Protein AF-A0A8T4W659-F1 (afdb_monomer_lite)

Secondary structure (DSSP, 8-state):
------EEEEE--SS-TTS-S-GGGPPPPPEE-EE-SS-S-EE-SGGGT--EEE-TTT--EEE--S-SSSSS--S-EEE-TTS-EEE-S------SSEEEEE--SSHHHHHHHHHHHHHHHHS--TT-TTTTEEEEEE---S--PPPP-EEEE-TT--EEEEEEEEEEETTS-B-PPEEEEEEE-TTS--B------HHHHHTT-SS---EEEEEESPTTEEE-SS-EEESS-TT-TTHHHH--EEEETTEEEEEEEEE--S--SSS---EEEEEEEEETT--EEEEEEEEEE----HHHHHHHHHHHHS-TTSEEEEEETTTT-S--BTTBTTB-HHHHHHHHTT--SEEEE-SEE-SSEEEEE-TT-TTSHHHHEEEEEES--TTSTT-HHHHSGGGG---TT--PEEEE-SSSTT-TT--TTHHHHTTHHHHHHTTTSSS-HHHHHHHSTTSS-SEEEEESS------GGGTTTSHHHHHHHHHHHHHHTS---BHHHHHHHHHHHHHHHH-SS--HHHHHHHHTEEEES-TT-B--

Structure (mmCIF, N/CA/C/O backbone):
data_AF-A0A8T4W659-F1
#
_entry.id   AF-A0A8T4W659-F1
#
loop_
_atom_site.group_PDB
_atom_site.id
_atom_site.type_symbol
_atom_site.label_atom_id
_atom_site.label_alt_id
_atom_site.label_comp_id
_atom_site.label_asym_id
_atom_site.label_entity_id
_atom_site.label_seq_id
_atom_site.pdbx_PDB_ins_code
_atom_site.Cartn_x
_atom_site.Cartn_y
_atom_site.Cartn_z
_atom_site.occupancy
_atom_site.B_iso_or_equiv
_atom_site.auth_seq_id
_atom_site.auth_comp_id
_atom_site.auth_asym_id
_atom_site.auth_atom_id
_atom_site.pdbx_PDB_model_num
ATOM 1 N N . ASP A 1 1 ? -32.846 15.283 27.321 1.00 46.78 1 ASP A N 1
ATOM 2 C CA . ASP A 1 1 ? -32.792 13.820 27.187 1.00 46.78 1 ASP A CA 1
ATOM 3 C C . ASP A 1 1 ? -31.648 13.239 27.995 1.00 46.78 1 ASP A C 1
ATOM 5 O O . ASP A 1 1 ? -30.592 13.850 28.082 1.00 46.78 1 ASP A O 1
ATOM 9 N N . GLU A 1 2 ? -31.916 12.130 28.683 1.00 41.59 2 GLU A N 1
ATOM 10 C CA . GLU A 1 2 ? -31.146 11.580 29.815 1.00 41.59 2 GLU A CA 1
ATOM 11 C C . GLU A 1 2 ? -30.039 10.581 29.428 1.00 41.59 2 GLU A C 1
ATOM 13 O O . GLU A 1 2 ? -29.587 9.798 30.260 1.00 41.59 2 GLU A O 1
ATOM 18 N N . SER A 1 3 ? -29.511 10.641 28.207 1.00 51.03 3 SER A N 1
ATOM 19 C CA . SER A 1 3 ? -28.243 9.974 27.899 1.00 51.03 3 SER A CA 1
ATOM 20 C C . SER A 1 3 ? -27.515 10.718 26.781 1.00 51.03 3 SER A C 1
ATOM 22 O O . SER A 1 3 ? -27.802 10.518 25.606 1.00 51.03 3 SER A O 1
ATOM 24 N N . ASN A 1 4 ? -26.582 11.597 27.153 1.00 79.38 4 ASN A N 1
ATOM 25 C CA . ASN A 1 4 ? -25.614 12.220 26.243 1.00 79.38 4 ASN A CA 1
ATOM 26 C C . ASN A 1 4 ? -24.587 11.157 25.799 1.00 79.38 4 ASN A C 1
ATOM 28 O O . ASN A 1 4 ? -23.424 11.208 26.201 1.00 79.38 4 ASN A O 1
ATOM 32 N N . ILE A 1 5 ? -25.060 10.110 25.112 1.00 87.81 5 ILE A N 1
ATOM 33 C CA . ILE A 1 5 ? -24.237 8.995 24.636 1.00 87.81 5 ILE A CA 1
ATOM 34 C C . ILE A 1 5 ? -23.334 9.552 23.546 1.00 87.81 5 ILE A C 1
ATOM 36 O O . ILE A 1 5 ? -23.826 10.044 22.540 1.00 87.81 5 ILE A O 1
ATOM 40 N N . LYS A 1 6 ? -22.024 9.481 23.777 1.00 92.81 6 LYS A N 1
ATOM 41 C CA . LYS A 1 6 ? -21.008 9.912 22.813 1.00 92.81 6 LYS A CA 1
ATOM 42 C C . LYS A 1 6 ? -20.343 8.754 22.090 1.00 92.81 6 LYS A C 1
ATOM 44 O O . LYS A 1 6 ? -19.837 8.952 20.998 1.00 92.81 6 LYS A O 1
ATOM 49 N N . SER A 1 7 ? -20.334 7.572 22.702 1.00 96.00 7 SER A N 1
ATOM 50 C CA . SER A 1 7 ? -19.602 6.419 22.188 1.00 96.00 7 SER A CA 1
ATOM 51 C C . SER A 1 7 ? -20.421 5.142 22.325 1.00 96.00 7 SER A C 1
ATOM 53 O O . SER A 1 7 ? -21.124 4.953 23.323 1.00 96.00 7 SER A O 1
ATOM 55 N N . VAL A 1 8 ? -20.305 4.258 21.337 1.00 95.69 8 VAL A N 1
ATOM 56 C CA . VAL A 1 8 ? -20.992 2.965 21.271 1.00 95.69 8 VAL A CA 1
ATOM 57 C C . VAL A 1 8 ? -19.973 1.878 20.941 1.00 95.69 8 VAL A C 1
ATOM 59 O O . VAL A 1 8 ? -19.274 1.956 19.936 1.00 95.69 8 VAL A O 1
ATOM 62 N N . LEU A 1 9 ? -19.907 0.842 21.779 1.00 95.38 9 LEU A N 1
ATOM 63 C CA . LEU A 1 9 ? -19.090 -0.346 21.536 1.00 95.38 9 LEU A CA 1
ATOM 64 C C . LEU A 1 9 ? -19.983 -1.524 21.137 1.00 95.38 9 LEU A C 1
ATOM 66 O O . LEU A 1 9 ? -20.804 -1.997 21.926 1.00 95.38 9 LEU A O 1
ATOM 70 N N . LEU A 1 10 ? -19.794 -2.025 19.920 1.00 93.44 10 LEU A N 1
ATOM 71 C CA . LEU A 1 10 ? -20.437 -3.238 19.426 1.00 93.44 10 LEU A CA 1
ATOM 72 C C . LEU A 1 10 ? -19.610 -4.462 19.837 1.00 93.44 10 LEU A C 1
ATOM 74 O O . LEU A 1 10 ? -18.457 -4.590 19.440 1.00 93.44 10 LEU A O 1
ATOM 78 N N . VAL A 1 11 ? -20.192 -5.396 20.593 1.00 90.19 11 VAL A N 1
ATOM 79 C CA . VAL A 1 11 ? -19.523 -6.650 20.988 1.00 90.19 11 VAL A CA 1
ATOM 80 C C . VAL A 1 11 ? -20.217 -7.863 20.365 1.00 90.19 11 VAL A C 1
ATOM 82 O O . VAL A 1 11 ? -21.322 -8.232 20.758 1.00 90.19 11 VAL A O 1
ATOM 85 N N . GLY A 1 12 ? -19.554 -8.492 19.397 1.00 81.38 12 GLY A N 1
ATOM 86 C CA . GLY A 1 12 ? -20.031 -9.688 18.702 1.00 81.38 12 GLY A CA 1
ATOM 87 C C . GLY A 1 12 ? -19.536 -9.767 17.256 1.00 81.38 12 GLY A C 1
ATOM 88 O O . GLY A 1 12 ? -19.287 -8.748 16.612 1.00 81.38 12 GLY A O 1
ATOM 89 N N . GLY A 1 13 ? -19.385 -10.988 16.742 1.00 68.69 13 GLY A N 1
ATOM 90 C CA . GLY A 1 13 ? -18.825 -11.262 15.417 1.00 68.69 13 GLY A CA 1
ATOM 91 C C . GLY A 1 13 ? -19.822 -11.803 14.386 1.00 68.69 13 GLY A C 1
ATOM 92 O O . GLY A 1 13 ? -20.910 -12.288 14.712 1.00 68.69 13 GLY A O 1
ATOM 93 N N . HIS A 1 14 ? -19.398 -11.773 13.120 1.00 64.75 14 HIS A N 1
ATOM 94 C CA . HIS A 1 14 ? -20.088 -12.402 11.993 1.00 64.75 14 HIS A CA 1
ATOM 95 C C . HIS A 1 14 ? -19.846 -13.929 11.980 1.00 64.75 14 HIS A C 1
ATOM 97 O O . HIS A 1 14 ? -18.735 -14.377 12.274 1.00 64.75 14 HIS A O 1
ATOM 103 N N . ARG A 1 15 ? -20.909 -14.695 11.660 1.00 60.69 15 ARG A N 1
ATOM 104 C CA . ARG A 1 15 ? -21.059 -16.162 11.438 1.00 60.69 15 ARG A CA 1
ATOM 105 C C . ARG A 1 15 ? -19.910 -17.102 11.872 1.00 60.69 15 ARG A C 1
ATOM 107 O O . ARG A 1 15 ? -18.761 -16.969 11.473 1.00 60.69 15 ARG A O 1
ATOM 114 N N . SER A 1 16 ? -20.260 -18.168 12.605 1.00 51.12 16 SER A N 1
ATOM 115 C CA . SER A 1 16 ? -19.294 -19.163 13.107 1.00 51.12 16 SER A CA 1
ATOM 116 C C . SER A 1 16 ? -18.617 -20.018 12.023 1.00 51.12 16 SER A C 1
ATOM 118 O O . SER A 1 16 ? -19.132 -20.209 10.922 1.00 51.12 16 SER A O 1
ATOM 120 N N . PHE A 1 17 ? -17.501 -20.627 12.435 1.00 52.91 17 PHE A N 1
ATOM 121 C CA . PHE A 1 17 ? -16.563 -21.525 11.742 1.00 52.91 17 PHE A CA 1
ATOM 122 C C . PHE A 1 17 ? -17.158 -22.591 10.780 1.00 52.91 17 PHE A C 1
ATOM 124 O O . PHE A 1 17 ? -16.456 -23.031 9.875 1.00 52.91 17 PHE A O 1
ATOM 131 N N . TRP A 1 18 ? -18.431 -22.995 10.922 1.00 53.31 18 TRP A N 1
ATOM 132 C CA . TRP A 1 18 ? -19.127 -23.946 10.022 1.00 53.31 18 TRP A CA 1
ATOM 133 C C . TRP A 1 18 ? -20.511 -23.464 9.537 1.00 53.31 18 TRP A C 1
ATOM 135 O O . TRP A 1 18 ? -21.277 -24.250 8.983 1.00 53.31 18 TRP A O 1
ATOM 145 N N . GLY A 1 19 ? -20.901 -22.213 9.797 1.00 46.72 19 GLY A N 1
ATOM 146 C CA . GLY A 1 19 ? -22.268 -21.733 9.537 1.00 46.72 19 GLY A CA 1
ATOM 147 C C . GLY A 1 19 ? -23.333 -22.308 10.486 1.00 46.72 19 GLY A C 1
ATOM 148 O O . GLY A 1 19 ? -24.508 -21.962 10.386 1.00 46.72 19 GLY A O 1
ATOM 149 N N . PHE A 1 20 ? -22.937 -23.147 11.447 1.00 44.66 20 PHE A N 1
ATOM 150 C CA . PHE A 1 20 ? -23.780 -23.601 12.547 1.00 44.66 20 PHE A CA 1
ATOM 151 C C . PHE A 1 20 ? -23.484 -22.737 13.775 1.00 44.66 20 PHE A C 1
ATOM 153 O O . PHE A 1 20 ? -22.574 -23.061 14.534 1.00 44.66 20 PHE A O 1
ATOM 160 N N . ASN A 1 21 ? -24.182 -21.616 13.972 1.00 53.69 21 ASN A N 1
ATOM 161 C CA . ASN A 1 21 ? -24.438 -21.108 15.326 1.00 53.69 21 ASN A CA 1
ATOM 162 C C . ASN A 1 21 ? -25.465 -19.976 15.389 1.00 53.69 21 ASN A C 1
ATOM 164 O O . ASN A 1 21 ? -25.554 -19.129 14.504 1.00 53.69 21 ASN A O 1
ATOM 168 N N . LYS A 1 22 ? -26.170 -20.022 16.525 1.00 51.50 22 LYS A N 1
ATOM 169 C CA . LYS A 1 22 ? -26.922 -19.006 17.275 1.00 51.50 22 LYS A CA 1
ATOM 170 C C . LYS A 1 22 ? -26.906 -17.579 16.697 1.00 51.50 22 LYS A C 1
ATOM 172 O O . LYS A 1 22 ? -26.063 -16.774 17.098 1.00 51.50 22 LYS A O 1
ATOM 177 N N . PRO A 1 23 ? -27.830 -17.257 15.776 1.00 55.16 23 PRO A N 1
ATOM 178 C CA . PRO A 1 23 ? -28.010 -15.912 15.227 1.00 55.16 23 PRO A CA 1
ATOM 179 C C . PRO A 1 23 ? -28.271 -14.840 16.294 1.00 55.16 23 PRO A C 1
ATOM 181 O O . PRO A 1 23 ? -27.936 -13.682 16.096 1.00 55.16 23 PRO A O 1
ATOM 184 N N . GLU A 1 24 ? -28.834 -15.221 17.443 1.00 50.78 24 GLU A N 1
ATOM 185 C CA . GLU A 1 24 ? -29.176 -14.315 18.543 1.00 50.78 24 GLU A CA 1
ATOM 186 C C . GLU A 1 24 ? -27.968 -13.713 19.284 1.00 50.78 24 GLU A C 1
ATOM 188 O O . GLU A 1 24 ? -28.142 -12.773 20.052 1.00 50.78 24 GLU A O 1
ATOM 193 N N . LEU A 1 25 ? -26.760 -14.247 19.070 1.00 48.94 25 LEU A N 1
ATOM 194 C CA . LEU A 1 25 ? -25.506 -13.734 19.643 1.00 48.94 25 LEU A CA 1
ATOM 195 C C . LEU A 1 25 ? -24.662 -12.960 18.616 1.00 48.94 25 LEU A C 1
ATOM 197 O O . LEU A 1 25 ? -23.495 -12.674 18.871 1.00 48.94 25 LEU A O 1
ATOM 201 N N . GLN A 1 26 ? -25.220 -12.669 17.439 1.00 65.44 26 GLN A N 1
ATOM 202 C CA . GLN A 1 26 ? -24.515 -12.006 16.344 1.00 65.44 26 GLN A CA 1
ATOM 203 C C . GLN A 1 26 ? -24.942 -10.545 16.280 1.00 65.44 26 GLN A C 1
ATOM 205 O O . GLN A 1 26 ? -26.133 -10.247 16.184 1.00 65.44 26 GLN A O 1
ATOM 210 N N . ILE A 1 27 ? -23.971 -9.632 16.290 1.00 66.31 27 ILE A N 1
ATOM 211 C CA . ILE A 1 27 ? -24.241 -8.259 15.873 1.00 66.31 27 ILE A CA 1
ATOM 212 C C . ILE A 1 27 ? -24.267 -8.264 14.345 1.00 66.31 27 ILE A C 1
ATOM 214 O O . ILE A 1 27 ? -23.282 -8.694 13.735 1.00 66.31 27 ILE A O 1
ATOM 218 N N . PRO A 1 28 ? -25.371 -7.836 13.713 1.00 70.12 28 PRO A N 1
ATOM 219 C CA . PRO A 1 28 ? -25.443 -7.795 12.265 1.00 70.12 28 PRO A CA 1
ATOM 220 C C . PRO A 1 28 ? -24.346 -6.883 11.706 1.00 70.12 28 PRO A C 1
ATOM 222 O O . PRO A 1 28 ? -24.054 -5.813 12.235 1.00 70.12 28 PRO A O 1
ATOM 225 N N . THR A 1 29 ? -23.727 -7.312 10.618 1.00 84.00 29 THR A N 1
ATOM 226 C CA . THR A 1 29 ? -22.974 -6.426 9.729 1.00 84.00 29 THR A CA 1
ATOM 227 C C . THR A 1 29 ? -23.984 -5.696 8.846 1.00 84.00 29 THR A C 1
ATOM 229 O O . THR A 1 29 ? -24.914 -6.345 8.353 1.00 84.00 29 THR A O 1
ATOM 232 N N . ARG A 1 30 ? -23.837 -4.384 8.636 1.00 90.19 30 ARG A N 1
ATOM 233 C CA . ARG A 1 30 ? -24.632 -3.674 7.626 1.00 90.19 30 ARG A CA 1
ATOM 234 C C . ARG A 1 30 ? -23.886 -3.727 6.301 1.00 90.19 30 ARG A C 1
ATOM 236 O O . ARG A 1 30 ? -22.747 -3.295 6.243 1.00 90.19 30 ARG A O 1
ATOM 243 N N . PHE A 1 31 ? -24.519 -4.274 5.270 1.00 92.06 31 PHE A N 1
ATOM 244 C CA . PHE A 1 31 ? -23.991 -4.228 3.909 1.00 92.06 31 PHE A CA 1
ATOM 245 C C . PHE A 1 31 ? -24.530 -2.981 3.207 1.00 92.06 31 PHE A C 1
ATOM 247 O O . PHE A 1 31 ? -25.744 -2.761 3.245 1.00 92.06 31 PHE A O 1
ATOM 254 N N . VAL A 1 32 ? -23.632 -2.200 2.615 1.00 94.94 32 VAL A N 1
ATOM 255 C CA . VAL A 1 32 ? -23.921 -1.005 1.819 1.00 94.94 32 VAL A CA 1
ATOM 256 C C . VAL A 1 32 ? -23.827 -1.356 0.340 1.00 94.94 32 VAL A C 1
ATOM 258 O O . VAL A 1 32 ? -22.904 -2.060 -0.068 1.00 94.94 32 VAL A O 1
ATOM 261 N N . TYR A 1 33 ? -24.797 -0.899 -0.449 1.00 95.38 33 TYR A N 1
ATOM 262 C CA . TYR A 1 33 ? -24.965 -1.232 -1.868 1.00 95.38 33 TYR A CA 1
ATOM 263 C C . TYR A 1 33 ? -24.390 -0.137 -2.777 1.00 95.38 33 TYR A C 1
ATOM 265 O O . TYR A 1 33 ? -25.029 0.309 -3.731 1.00 95.38 33 TYR A O 1
ATOM 273 N N . LEU A 1 34 ? -23.166 0.288 -2.471 1.00 95.31 34 LEU A N 1
ATOM 274 C CA . LEU A 1 34 ? -22.379 1.167 -3.326 1.00 95.31 34 LEU A CA 1
ATOM 275 C C . LEU A 1 34 ? -21.534 0.309 -4.280 1.00 95.31 34 LEU A C 1
ATOM 277 O O . LEU A 1 34 ? -20.602 -0.369 -3.846 1.00 95.31 34 LEU A O 1
ATOM 281 N N . ASP A 1 35 ? -21.880 0.330 -5.569 1.00 93.38 35 ASP A N 1
ATOM 282 C CA . ASP A 1 35 ? -21.210 -0.407 -6.648 1.00 93.38 35 ASP A CA 1
ATOM 283 C C . ASP A 1 35 ? -20.361 0.548 -7.500 1.00 93.38 35 ASP A C 1
ATOM 285 O O . ASP A 1 35 ? -20.867 1.324 -8.321 1.00 93.38 35 ASP A O 1
ATOM 289 N N . ASP A 1 36 ? -19.048 0.466 -7.298 1.00 88.69 36 ASP A N 1
ATOM 290 C CA . ASP A 1 36 ? -18.013 1.242 -7.987 1.00 88.69 36 ASP A CA 1
ATOM 291 C C . ASP A 1 36 ? -17.455 0.531 -9.235 1.00 88.69 36 ASP A C 1
ATOM 293 O O . ASP A 1 36 ? -16.458 0.974 -9.809 1.00 88.69 36 ASP A O 1
ATOM 297 N N . THR A 1 37 ? -18.082 -0.569 -9.673 1.00 88.38 37 THR A N 1
ATOM 298 C CA . THR A 1 37 ? -17.613 -1.542 -10.682 1.00 88.38 37 THR A CA 1
ATOM 299 C C . THR A 1 37 ? -16.412 -2.405 -10.280 1.00 88.38 37 THR A C 1
ATOM 301 O O . THR A 1 37 ? -16.109 -3.385 -10.971 1.00 88.38 37 THR A O 1
ATOM 304 N N . GLY A 1 38 ? -15.735 -2.076 -9.180 1.00 86.25 38 GLY A N 1
ATOM 305 C CA . GLY A 1 38 ? -14.684 -2.872 -8.554 1.00 86.25 38 GLY A CA 1
ATOM 306 C C . GLY A 1 38 ? -15.250 -3.918 -7.592 1.00 86.25 38 GLY A C 1
ATOM 307 O O . GLY A 1 38 ? -14.798 -5.066 -7.599 1.00 86.25 38 GLY A O 1
ATOM 308 N N . GLU A 1 39 ? -16.276 -3.556 -6.820 1.00 89.56 39 GLU A N 1
ATOM 309 C CA . GLU A 1 39 ? -17.042 -4.462 -5.967 1.00 89.56 39 GLU A CA 1
ATOM 310 C C . GLU A 1 39 ? -18.525 -4.055 -5.849 1.00 89.56 39 GLU A C 1
ATOM 312 O O . GLU A 1 39 ? -18.853 -2.878 -5.958 1.00 89.56 39 GLU A O 1
ATOM 317 N N . PRO A 1 40 ? -19.445 -5.005 -5.589 1.00 89.19 40 PRO A N 1
ATOM 318 C CA . PRO A 1 40 ? -20.889 -4.738 -5.571 1.00 89.19 40 PRO A CA 1
ATOM 319 C C . PRO A 1 40 ? -21.401 -4.102 -4.261 1.00 89.19 40 PRO A C 1
ATOM 321 O O . PRO A 1 40 ? -22.609 -4.104 -4.017 1.00 89.19 40 PRO A O 1
ATOM 324 N N . GLY A 1 41 ? -20.499 -3.676 -3.376 1.00 92.25 41 GLY A N 1
ATOM 325 C CA . GLY A 1 41 ? -20.795 -3.217 -2.020 1.00 92.25 41 GLY A CA 1
ATOM 326 C C . GLY A 1 41 ? -19.911 -3.867 -0.953 1.00 92.25 41 GLY A C 1
ATOM 327 O O . GLY A 1 41 ? -19.167 -4.812 -1.223 1.00 92.25 41 GLY A O 1
ATOM 328 N N . PHE A 1 42 ? -20.011 -3.371 0.278 1.00 93.81 42 PHE A N 1
ATOM 329 C CA . PHE A 1 42 ? -19.124 -3.727 1.393 1.00 93.81 42 PHE A CA 1
ATOM 330 C C . PHE A 1 42 ? -19.824 -3.544 2.748 1.00 93.81 42 PHE A C 1
ATOM 332 O O . PHE A 1 42 ? -20.950 -3.055 2.839 1.00 93.81 42 PHE A O 1
ATOM 339 N N . VAL A 1 43 ? -19.185 -3.990 3.834 1.00 93.25 43 VAL A N 1
ATOM 340 C CA . VAL A 1 43 ? -19.741 -3.841 5.188 1.00 93.25 43 VAL A CA 1
ATOM 341 C C . VAL A 1 43 ? -19.424 -2.456 5.740 1.00 93.25 43 VAL A C 1
ATOM 343 O O . VAL A 1 43 ? -18.258 -2.149 5.922 1.00 93.25 43 VAL A O 1
ATOM 346 N N . SER A 1 44 ? -20.419 -1.660 6.111 1.00 94.81 44 SER A N 1
ATOM 347 C CA . SER A 1 44 ? -20.185 -0.351 6.724 1.00 94.81 44 SER A CA 1
ATOM 348 C C . SER A 1 44 ? -20.597 -0.342 8.188 1.00 94.81 44 SER A C 1
ATOM 350 O O . SER A 1 44 ? -21.753 -0.601 8.528 1.00 94.81 44 SER A O 1
ATOM 352 N N . ASP A 1 45 ? -19.646 -0.025 9.063 1.00 94.69 45 ASP A N 1
ATOM 353 C CA . ASP A 1 45 ? -19.953 0.281 10.458 1.00 94.69 45 ASP A CA 1
ATOM 354 C C . ASP A 1 45 ? -20.407 1.740 10.631 1.00 94.69 45 ASP A C 1
ATOM 356 O O . ASP A 1 45 ? -21.096 2.032 11.607 1.00 94.69 45 ASP A O 1
ATOM 360 N N . LEU A 1 46 ? -20.143 2.623 9.658 1.00 95.62 46 LEU A N 1
ATOM 361 C CA . LEU A 1 46 ? -20.623 4.010 9.658 1.00 95.62 46 LEU A CA 1
ATOM 362 C C . LEU A 1 46 ? -22.151 4.095 9.784 1.00 95.62 46 LEU A C 1
ATOM 364 O O . LEU A 1 46 ? -22.644 4.947 10.512 1.00 95.62 46 LEU A O 1
ATOM 368 N N . TYR A 1 47 ? -22.884 3.134 9.214 1.00 94.94 47 TYR A N 1
ATOM 369 C CA . TYR A 1 47 ? -24.335 2.986 9.395 1.00 94.94 47 TYR A CA 1
ATOM 370 C C . TYR A 1 47 ? -24.799 2.989 10.863 1.00 94.94 47 TYR A C 1
ATOM 372 O O . TYR A 1 47 ? -25.912 3.399 11.174 1.00 94.94 47 TYR A O 1
ATOM 380 N N . TYR A 1 48 ? -23.990 2.464 11.789 1.00 93.94 48 TYR A N 1
ATOM 381 C CA . TYR A 1 48 ? -24.344 2.440 13.213 1.00 93.94 48 TYR A CA 1
ATOM 382 C C . TYR A 1 48 ? -23.928 3.714 13.957 1.00 93.94 48 TYR A C 1
ATOM 384 O O . TYR A 1 48 ? -24.284 3.868 15.128 1.00 93.94 48 TYR A O 1
ATOM 392 N N . ALA A 1 49 ? -23.148 4.577 13.310 1.00 95.56 49 ALA A N 1
ATOM 393 C CA . ALA A 1 49 ? -22.608 5.804 13.872 1.00 95.56 49 ALA A CA 1
ATOM 394 C C . ALA A 1 49 ? -23.356 7.050 13.370 1.00 95.56 49 ALA A C 1
ATOM 396 O O . ALA A 1 49 ? -23.591 7.952 14.168 1.00 95.56 49 ALA A O 1
ATOM 397 N N . ASP A 1 50 ? -23.744 7.075 12.094 1.00 94.94 50 ASP A N 1
ATOM 398 C CA . ASP A 1 50 ? -24.616 8.074 11.461 1.00 94.94 50 ASP A CA 1
ATOM 399 C C . ASP A 1 50 ? -26.088 7.688 11.704 1.00 94.94 50 ASP A C 1
ATOM 401 O O . ASP A 1 50 ? -26.613 6.727 11.137 1.00 94.94 50 ASP A O 1
ATOM 405 N N . ILE A 1 51 ? -26.725 8.395 12.638 1.00 93.50 51 ILE A N 1
ATOM 406 C CA . ILE A 1 51 ? -28.086 8.146 13.129 1.00 93.50 51 ILE A CA 1
ATOM 407 C C . ILE A 1 51 ? -29.046 9.224 12.617 1.00 93.50 51 ILE A C 1
ATOM 409 O O . ILE A 1 51 ? -30.240 8.951 12.432 1.00 93.50 51 ILE A O 1
ATOM 413 N N . TYR A 1 52 ? -28.560 10.449 12.433 1.00 91.88 52 TYR A N 1
ATOM 414 C CA . TYR A 1 52 ? -29.342 11.605 12.047 1.00 91.88 52 TYR A CA 1
ATOM 415 C C . TYR A 1 52 ? -28.775 12.284 10.809 1.00 91.88 52 TYR A C 1
ATOM 417 O O . TYR A 1 52 ? -27.603 12.617 10.761 1.00 91.88 52 TYR A O 1
ATOM 425 N N . GLU A 1 53 ? -29.668 12.613 9.882 1.00 88.19 53 GLU A N 1
ATOM 426 C CA . GLU A 1 53 ? -29.383 13.571 8.822 1.00 88.19 53 GLU A CA 1
ATOM 427 C C . GLU A 1 53 ? -29.717 14.991 9.311 1.00 88.19 53 GLU A C 1
ATOM 429 O O . GLU A 1 53 ? -30.715 15.208 10.018 1.00 88.19 53 GLU A O 1
ATOM 434 N N . TYR A 1 54 ? -28.905 15.976 8.923 1.00 83.62 54 TYR A N 1
ATOM 435 C CA . TYR A 1 54 ? -29.105 17.372 9.321 1.00 83.62 54 TYR A CA 1
ATOM 436 C C . TYR A 1 54 ? -29.508 18.264 8.142 1.00 83.62 54 TYR A C 1
ATOM 438 O O . TYR A 1 54 ? -28.788 18.419 7.156 1.00 83.62 54 TYR A O 1
ATOM 446 N N . ASP A 1 55 ? -30.649 18.947 8.269 1.00 78.06 55 ASP A N 1
ATOM 447 C CA . ASP A 1 55 ? -31.051 19.968 7.301 1.00 78.06 55 ASP A CA 1
ATOM 448 C C . ASP A 1 55 ? -30.145 21.208 7.425 1.00 78.06 55 ASP A C 1
ATOM 450 O O . ASP A 1 55 ? -30.162 21.922 8.432 1.00 78.06 55 ASP A O 1
ATOM 454 N N . ASN A 1 56 ? -29.370 21.484 6.374 1.00 72.00 56 ASN A N 1
ATOM 455 C CA . ASN A 1 56 ? -28.367 22.554 6.348 1.00 72.00 56 ASN A CA 1
ATOM 456 C C . ASN A 1 56 ? -28.939 23.980 6.499 1.00 72.00 56 ASN A C 1
ATOM 458 O O . ASN A 1 56 ? -28.196 24.902 6.842 1.00 72.00 56 ASN A O 1
ATOM 462 N N . GLU A 1 57 ? -30.233 24.203 6.242 1.00 75.31 57 GLU A N 1
ATOM 463 C CA . GLU A 1 57 ? -30.858 25.532 6.335 1.00 75.31 57 GLU A CA 1
ATOM 464 C C . GLU A 1 57 ? -31.506 25.785 7.703 1.00 75.31 57 GLU A C 1
ATOM 466 O O . GLU A 1 57 ? -31.520 26.915 8.202 1.00 75.31 57 GLU A O 1
ATOM 471 N N . THR A 1 58 ? -32.062 24.742 8.313 1.00 78.88 58 THR A N 1
ATOM 472 C CA . THR A 1 58 ? -32.869 24.821 9.535 1.00 78.88 58 THR A CA 1
ATOM 473 C C . THR A 1 58 ? -32.163 24.252 10.762 1.00 78.88 58 THR A C 1
ATOM 475 O O . THR A 1 58 ? -32.564 24.571 11.883 1.00 78.88 58 THR A O 1
ATOM 478 N N . GLY A 1 59 ? -31.122 23.435 10.571 1.00 77.62 59 GLY A N 1
ATOM 479 C CA . GLY A 1 59 ? -30.430 22.696 11.628 1.00 77.62 59 GLY A CA 1
ATOM 480 C C . GLY A 1 59 ? -31.296 21.613 12.277 1.00 77.62 59 GLY A C 1
ATOM 481 O O . GLY A 1 59 ? -31.037 21.219 13.414 1.00 77.62 59 GLY A O 1
ATOM 482 N N . THR A 1 60 ? -32.369 21.186 11.606 1.00 84.94 60 THR A N 1
ATOM 483 C CA . THR A 1 60 ? -33.274 20.154 12.121 1.00 84.94 60 THR A CA 1
ATOM 484 C C . THR A 1 60 ? -32.685 18.778 11.835 1.00 84.94 60 THR A C 1
ATOM 486 O O . THR A 1 60 ? -32.355 18.496 10.689 1.00 84.94 60 THR A O 1
ATOM 489 N N . ALA A 1 61 ? -32.595 17.934 12.864 1.00 87.62 61 ALA A N 1
ATOM 490 C CA . ALA A 1 61 ? -32.174 16.542 12.736 1.00 87.62 61 ALA A CA 1
ATOM 491 C C . ALA A 1 61 ? -33.377 15.629 12.434 1.00 87.62 61 ALA A C 1
ATOM 493 O O . ALA A 1 61 ? -34.388 15.677 13.150 1.00 87.62 61 ALA A O 1
ATOM 494 N N . THR A 1 62 ? -33.264 14.782 11.414 1.00 90.19 62 THR A N 1
ATOM 495 C CA . THR A 1 62 ? -34.194 13.680 11.116 1.00 90.19 62 THR A CA 1
ATOM 496 C C . THR A 1 62 ? -33.455 12.350 11.152 1.00 90.19 62 THR A C 1
ATOM 498 O O . THR A 1 62 ? -32.242 12.310 11.059 1.00 90.19 62 THR A O 1
ATOM 501 N N . PHE A 1 63 ? -34.161 11.247 11.401 1.00 92.19 63 PHE A N 1
ATOM 502 C CA . PHE A 1 63 ? -33.516 9.933 11.477 1.00 92.19 63 PHE A CA 1
ATOM 503 C C . PHE A 1 63 ? -33.022 9.501 10.091 1.00 92.19 63 PHE A C 1
ATOM 505 O O . PHE A 1 63 ? -33.838 9.415 9.172 1.00 92.19 63 PHE A O 1
ATOM 512 N N . SER A 1 64 ? -31.733 9.183 9.978 1.00 92.50 64 SER A N 1
ATOM 513 C CA . SER A 1 64 ? -31.104 8.669 8.761 1.00 92.50 64 SER A CA 1
ATOM 514 C C . SER A 1 64 ? -31.394 7.170 8.632 1.00 92.50 64 SER A C 1
ATOM 516 O O . SER A 1 64 ? -30.887 6.347 9.396 1.00 92.50 64 SER A O 1
ATOM 518 N N . SER A 1 65 ? -32.274 6.779 7.701 1.00 92.50 65 SER A N 1
ATOM 519 C CA . SER A 1 65 ? -32.596 5.357 7.480 1.00 92.50 65 SER A CA 1
ATOM 520 C C . SER A 1 65 ? -31.503 4.609 6.717 1.00 92.50 65 SER A C 1
ATOM 522 O O . SER A 1 65 ? -31.477 3.374 6.779 1.00 92.50 65 SER A O 1
ATOM 524 N N . TRP A 1 66 ? -30.654 5.353 5.993 1.00 95.31 66 TRP A N 1
ATOM 525 C CA . TRP A 1 66 ? -29.792 4.876 4.908 1.00 95.31 66 TRP A CA 1
ATOM 526 C C . TRP A 1 66 ? -30.542 4.151 3.778 1.00 95.31 66 TRP A C 1
ATOM 528 O O . TRP A 1 66 ? -29.898 3.523 2.959 1.00 95.31 66 TRP A O 1
ATOM 538 N N . ASP A 1 67 ? -31.873 4.215 3.753 1.00 95.88 67 ASP A N 1
ATOM 539 C CA . ASP A 1 67 ? -32.785 3.518 2.829 1.00 95.88 67 ASP A CA 1
ATOM 540 C C . ASP A 1 67 ? -33.911 4.514 2.512 1.00 95.88 67 ASP A C 1
ATOM 542 O O . ASP A 1 67 ? -34.930 4.595 3.212 1.00 95.88 67 ASP A O 1
ATOM 546 N N . THR A 1 68 ? -33.620 5.421 1.583 1.00 93.94 68 THR A N 1
ATOM 547 C CA . THR A 1 68 ? -34.427 6.595 1.225 1.00 93.94 68 THR A CA 1
ATOM 548 C C . THR A 1 68 ? -35.676 6.178 0.460 1.00 93.94 68 THR A C 1
ATOM 550 O O . THR A 1 68 ? -36.743 6.779 0.634 1.00 93.94 68 THR A O 1
ATOM 553 N N . ASP A 1 69 ? -35.562 5.156 -0.389 1.00 94.12 69 ASP A N 1
ATOM 554 C CA . ASP A 1 69 ? -36.648 4.675 -1.239 1.00 94.12 69 ASP A CA 1
ATOM 555 C C . ASP A 1 69 ? -37.450 3.511 -0.616 1.00 94.12 69 ASP A C 1
ATOM 557 O O . ASP A 1 69 ? -38.583 3.239 -1.041 1.00 94.12 69 ASP A O 1
ATOM 561 N N . GLY A 1 70 ? -36.939 2.905 0.461 1.00 95.12 70 GLY A N 1
ATOM 562 C CA . GLY A 1 70 ? -37.602 1.860 1.231 1.00 95.12 70 GLY A CA 1
ATOM 563 C C . GLY A 1 70 ? -37.523 0.477 0.586 1.00 95.12 70 GLY A C 1
ATOM 564 O O . GLY A 1 70 ? -38.408 -0.353 0.849 1.00 95.12 70 GLY A O 1
ATOM 565 N N . ASP A 1 71 ? -36.545 0.229 -0.288 1.00 95.50 71 ASP A N 1
ATOM 566 C CA . ASP A 1 71 ? -36.380 -1.047 -0.984 1.00 95.50 71 ASP A CA 1
ATOM 567 C C . ASP A 1 71 ? -35.649 -2.118 -0.138 1.00 95.50 71 ASP A C 1
ATOM 569 O O . ASP A 1 71 ? -35.736 -3.321 -0.432 1.00 95.50 71 ASP A O 1
ATOM 573 N N . GLY A 1 72 ? -35.034 -1.705 0.979 1.00 93.81 72 GLY A N 1
ATOM 574 C CA . GLY A 1 72 ? -34.339 -2.570 1.931 1.00 93.81 72 GLY A CA 1
ATOM 575 C C . GLY A 1 72 ? -32.868 -2.834 1.605 1.00 93.81 72 GLY A C 1
ATOM 576 O O . GLY A 1 72 ? -32.244 -3.691 2.252 1.00 93.81 72 GLY A O 1
ATOM 577 N N . LYS A 1 73 ? -32.309 -2.136 0.623 1.00 93.56 73 LYS A N 1
ATOM 578 C CA . LYS A 1 73 ? -30.875 -1.929 0.466 1.00 93.56 73 LYS A CA 1
ATOM 579 C C . LYS A 1 73 ? -30.513 -0.590 1.095 1.00 93.56 73 LYS A C 1
ATOM 581 O O . LYS A 1 73 ? -31.366 0.240 1.354 1.00 93.56 73 LYS A O 1
ATOM 586 N N . TYR A 1 74 ? -29.251 -0.468 1.474 1.00 95.25 74 TYR A N 1
ATOM 587 C CA . TYR A 1 74 ? -28.794 0.651 2.283 1.00 95.25 74 TYR A CA 1
ATOM 588 C C . TYR A 1 74 ? -27.594 1.309 1.615 1.00 95.25 74 TYR A C 1
ATOM 590 O O . TYR A 1 74 ? -26.692 0.585 1.183 1.00 95.25 74 TYR A O 1
ATOM 598 N N . GLY A 1 75 ? -27.565 2.640 1.571 1.00 94.94 75 GLY A N 1
ATOM 599 C CA . GLY A 1 75 ? -26.482 3.429 0.976 1.00 94.94 75 GLY A CA 1
ATOM 600 C C . GLY A 1 75 ? -26.281 3.139 -0.516 1.00 94.94 75 GLY A C 1
ATOM 601 O O . GLY A 1 75 ? -25.156 2.995 -0.983 1.00 94.94 75 GLY A O 1
ATOM 602 N N . GLU A 1 76 ? -27.367 2.958 -1.262 1.00 95.75 76 GLU A N 1
ATOM 603 C CA . GLU A 1 76 ? -27.334 2.633 -2.682 1.00 95.75 76 GLU A CA 1
ATOM 604 C C . GLU A 1 76 ? -26.722 3.741 -3.545 1.00 95.75 76 GLU A C 1
ATOM 606 O O . GLU A 1 76 ? -27.250 4.856 -3.665 1.00 95.75 76 GLU A O 1
ATOM 611 N N . TRP A 1 77 ? -25.651 3.379 -4.253 1.00 95.19 77 TRP A N 1
ATOM 612 C CA . TRP A 1 77 ? -25.091 4.192 -5.324 1.00 95.19 77 TRP A CA 1
ATOM 613 C C . TRP A 1 77 ? -24.450 3.309 -6.394 1.00 95.19 77 TRP A C 1
ATOM 615 O O . TRP A 1 77 ? -23.499 2.580 -6.138 1.00 95.19 77 TRP A O 1
ATOM 625 N N . TYR A 1 78 ? -24.959 3.391 -7.620 1.00 92.69 78 TYR A N 1
ATOM 626 C CA . TYR A 1 78 ? -24.541 2.539 -8.729 1.00 92.69 78 TYR A CA 1
ATOM 627 C C . TYR A 1 78 ? -23.789 3.312 -9.804 1.00 92.69 78 TYR A C 1
ATOM 629 O O . TYR A 1 78 ? -24.259 4.351 -10.276 1.00 92.69 78 TYR A O 1
ATOM 637 N N . TYR A 1 79 ? -22.660 2.774 -10.259 1.00 90.38 79 TYR A N 1
ATOM 638 C CA . TYR A 1 79 ? -21.987 3.243 -11.465 1.00 90.38 79 TYR A CA 1
ATOM 639 C C . TYR A 1 79 ? -22.518 2.530 -12.721 1.00 90.38 79 TYR A C 1
ATOM 641 O O . TYR A 1 79 ? -22.607 1.304 -12.783 1.00 90.38 79 TYR A O 1
ATOM 649 N N . ASN A 1 80 ? -22.854 3.294 -13.761 1.00 85.31 80 ASN A N 1
ATOM 650 C CA . ASN A 1 80 ? -23.367 2.769 -15.022 1.00 85.31 80 ASN A CA 1
ATOM 651 C C . ASN A 1 80 ? -22.256 2.620 -16.077 1.00 85.31 80 ASN A C 1
ATOM 653 O O . ASN A 1 80 ? -21.358 3.459 -16.169 1.00 85.31 80 ASN A O 1
ATOM 657 N N . PRO A 1 81 ? -22.361 1.635 -16.992 1.00 81.12 81 PRO A N 1
ATOM 658 C CA . PRO A 1 81 ? -21.388 1.452 -18.074 1.00 81.12 81 PRO A CA 1
ATOM 659 C C . PRO A 1 81 ? -21.253 2.631 -19.051 1.00 81.12 81 PRO A C 1
ATOM 661 O O . PRO A 1 81 ? -20.297 2.677 -19.821 1.00 81.12 81 PRO A O 1
ATOM 664 N N . ASP A 1 82 ? -22.220 3.553 -19.078 1.00 85.50 82 ASP A N 1
ATOM 665 C CA . ASP A 1 82 ? -22.179 4.759 -19.915 1.00 85.50 82 ASP A CA 1
ATOM 666 C C . ASP A 1 82 ? -21.402 5.925 -19.275 1.00 85.50 82 ASP A C 1
ATOM 668 O O . ASP A 1 82 ? -21.311 7.000 -19.870 1.00 85.50 82 ASP A O 1
ATOM 672 N N . GLY A 1 83 ? -20.821 5.702 -18.091 1.00 81.75 83 GLY A N 1
ATOM 673 C CA . GLY A 1 83 ? -20.043 6.678 -17.335 1.00 81.75 83 GLY A CA 1
ATOM 674 C C . GLY A 1 83 ? -20.874 7.567 -16.408 1.00 81.75 83 GLY A C 1
ATOM 675 O O . GLY A 1 83 ? -20.312 8.447 -15.758 1.00 81.75 83 GLY A O 1
ATOM 676 N N . SER A 1 84 ? -22.196 7.374 -16.349 1.00 87.88 84 SER A N 1
ATOM 677 C CA . SER A 1 84 ? -23.051 8.012 -15.343 1.00 87.88 84 SER A CA 1
ATOM 678 C C . SER A 1 84 ? -23.045 7.227 -14.029 1.00 87.88 84 SER A C 1
ATOM 680 O O . SER A 1 84 ? -22.689 6.054 -14.001 1.00 87.88 84 SER A O 1
ATOM 682 N N . SER A 1 85 ? -23.472 7.850 -12.935 1.00 89.88 85 SER A N 1
ATOM 683 C CA . SER A 1 85 ? -23.790 7.147 -11.692 1.00 89.88 85 SER A CA 1
ATOM 684 C C . SER A 1 85 ? -25.164 7.573 -11.186 1.00 89.88 85 SER A C 1
ATOM 686 O O . SER A 1 85 ? -25.663 8.648 -11.534 1.00 89.88 85 SER A O 1
ATOM 688 N N . VAL A 1 86 ? -25.800 6.705 -10.406 1.00 90.38 86 VAL A N 1
ATOM 689 C CA . VAL A 1 86 ? -27.128 6.920 -9.830 1.00 90.38 86 VAL A CA 1
ATOM 690 C C . VAL A 1 86 ? -27.030 6.719 -8.330 1.00 90.38 86 VAL A C 1
ATOM 692 O O . VAL A 1 86 ? -26.764 5.609 -7.878 1.00 90.38 86 VAL A O 1
ATOM 695 N N . LYS A 1 87 ? -27.224 7.807 -7.586 1.00 91.75 87 LYS A N 1
ATOM 696 C CA . LYS A 1 87 ? -27.351 7.798 -6.130 1.00 91.75 87 LYS A CA 1
ATOM 697 C C . LYS A 1 87 ? -28.833 7.649 -5.792 1.00 91.75 87 LYS A C 1
ATOM 699 O O . LYS A 1 87 ? -29.600 8.566 -6.093 1.00 91.75 87 LYS A O 1
ATOM 704 N N . GLU A 1 88 ? -29.221 6.500 -5.249 1.00 92.31 88 GLU A N 1
ATOM 705 C CA . GLU A 1 88 ? -30.616 6.217 -4.870 1.00 92.31 88 GLU A CA 1
ATOM 706 C C . GLU A 1 88 ? -30.861 6.618 -3.404 1.00 92.31 88 GLU A C 1
ATOM 708 O O . GLU A 1 88 ? -31.888 7.227 -3.095 1.00 92.31 88 GLU A O 1
ATOM 713 N N . ASP A 1 89 ? -29.866 6.409 -2.531 1.00 91.50 89 ASP A N 1
ATOM 714 C CA . ASP A 1 89 ? -29.929 6.794 -1.120 1.00 91.50 89 ASP A CA 1
ATOM 715 C C . ASP A 1 89 ? -29.188 8.095 -0.819 1.00 91.50 89 ASP A C 1
ATOM 717 O O . ASP A 1 89 ? -28.022 8.281 -1.175 1.00 91.50 89 ASP A O 1
ATOM 721 N N . ASN A 1 90 ? -29.852 9.005 -0.102 1.00 88.38 90 ASN A N 1
ATOM 722 C CA . ASN A 1 90 ? -29.234 10.225 0.401 1.00 88.38 90 ASN A CA 1
ATOM 723 C C . ASN A 1 90 ? -28.862 10.051 1.872 1.00 88.38 90 ASN A C 1
ATOM 725 O O . ASN A 1 90 ? -29.725 9.844 2.717 1.00 88.38 90 ASN A O 1
ATOM 729 N N . VAL A 1 91 ? -27.566 10.153 2.145 1.00 89.75 91 VAL A N 1
ATOM 730 C CA . VAL A 1 91 ? -26.954 10.009 3.466 1.00 89.75 91 VAL A CA 1
ATOM 731 C C . VAL A 1 91 ? -25.905 11.116 3.597 1.00 89.75 91 VAL A C 1
ATOM 733 O O . VAL A 1 91 ? -25.211 11.400 2.611 1.00 89.75 91 VAL A O 1
ATOM 736 N N . ASP A 1 92 ? -25.830 11.784 4.754 1.00 90.06 92 ASP A N 1
ATOM 737 C CA . ASP A 1 92 ? -24.853 12.859 4.995 1.00 90.06 92 ASP A CA 1
ATOM 738 C C . ASP A 1 92 ? -23.492 12.345 5.497 1.00 90.06 92 ASP A C 1
ATOM 740 O O . ASP A 1 92 ? -22.495 13.059 5.367 1.00 90.06 92 ASP A O 1
ATOM 744 N N . LEU A 1 93 ? -23.452 11.085 5.956 1.00 93.81 93 LEU A N 1
ATOM 745 C CA . LEU A 1 93 ? -22.270 10.322 6.358 1.00 93.81 93 LEU A CA 1
ATOM 746 C C . LEU A 1 93 ? -21.603 10.837 7.637 1.00 93.81 93 LEU A C 1
ATOM 748 O O . LEU A 1 93 ? -20.521 10.362 7.989 1.00 93.81 93 LEU A O 1
ATOM 752 N N . LEU A 1 94 ? -22.211 11.802 8.330 1.00 93.94 94 LEU A N 1
ATOM 753 C CA . LEU A 1 94 ? -21.641 12.411 9.524 1.00 93.94 94 LEU A CA 1
ATOM 754 C C . LEU A 1 94 ? -21.920 11.511 10.738 1.00 93.94 94 LEU A C 1
ATOM 756 O O . LEU A 1 94 ? -23.067 11.379 11.160 1.00 93.94 94 LEU A O 1
ATOM 760 N N . PRO A 1 95 ? -20.896 10.901 11.365 1.00 95.06 95 PRO A N 1
ATOM 761 C CA . PRO A 1 95 ? -21.117 10.093 12.553 1.00 95.06 95 PRO A CA 1
ATOM 762 C C . PRO A 1 95 ? -21.583 10.965 13.733 1.00 95.06 95 PRO A C 1
ATOM 764 O O . PRO A 1 95 ? -20.888 11.898 14.145 1.00 95.06 95 PRO A O 1
ATOM 767 N N . ASP A 1 96 ? -22.715 10.610 14.344 1.00 94.75 96 ASP A N 1
ATOM 768 C CA . ASP A 1 96 ? -23.251 11.247 15.555 1.00 94.75 96 ASP A CA 1
ATOM 769 C C . ASP A 1 96 ? -22.604 10.723 16.842 1.00 94.75 96 ASP A C 1
ATOM 771 O O . ASP A 1 96 ? -22.580 11.401 17.875 1.00 94.75 96 ASP A O 1
ATOM 775 N N . VAL A 1 97 ? -22.110 9.484 16.801 1.00 96.12 97 VAL A N 1
ATOM 776 C CA . VAL A 1 97 ? -21.461 8.807 17.926 1.00 96.12 97 VAL A CA 1
ATOM 777 C C . VAL A 1 97 ? -20.146 8.169 17.499 1.00 96.12 97 VAL A C 1
ATOM 779 O O . VAL A 1 97 ? -19.994 7.673 16.388 1.00 96.12 97 VAL A O 1
ATOM 782 N N . HIS A 1 98 ? -19.193 8.116 18.422 1.00 97.56 98 HIS A N 1
ATOM 783 C CA . HIS A 1 98 ? -17.943 7.393 18.239 1.00 97.56 98 HIS A CA 1
ATOM 784 C C . HIS A 1 98 ? -18.202 5.890 18.330 1.00 97.56 98 HIS A C 1
ATOM 786 O O . HIS A 1 98 ? -18.512 5.360 19.401 1.00 97.56 98 HIS A O 1
ATOM 792 N N . LEU A 1 99 ? -18.072 5.190 17.212 1.00 97.00 99 LEU A N 1
ATOM 793 C CA . LEU A 1 99 ? -18.334 3.762 17.146 1.00 97.00 99 LEU A CA 1
ATOM 794 C C . LEU A 1 99 ? -17.033 2.962 17.168 1.00 97.00 99 LEU A C 1
ATOM 796 O O . LEU A 1 99 ? -16.085 3.282 16.457 1.00 97.00 99 LEU A O 1
ATOM 800 N N . GLY A 1 100 ? -17.012 1.887 17.951 1.00 96.69 100 GLY A N 1
ATOM 801 C CA . GLY A 1 100 ? -15.994 0.848 17.845 1.00 96.69 100 GLY A CA 1
ATOM 802 C C . GLY A 1 100 ? -16.598 -0.546 17.974 1.00 96.69 100 GLY A C 1
ATOM 803 O O . GLY A 1 100 ? -17.743 -0.715 18.409 1.00 96.69 100 GLY A O 1
ATOM 804 N N . ARG A 1 101 ? -15.831 -1.562 17.578 1.00 94.56 101 ARG A N 1
ATOM 805 C CA . ARG A 1 101 ? -16.271 -2.959 17.538 1.00 94.56 101 ARG A CA 1
ATOM 806 C C . ARG A 1 101 ? -15.248 -3.916 18.142 1.00 94.56 101 ARG A C 1
ATOM 808 O O . ARG A 1 101 ? -14.099 -3.980 17.719 1.00 94.56 101 ARG A O 1
ATOM 815 N N . TRP A 1 102 ? -15.711 -4.796 19.023 1.00 93.25 102 TRP A N 1
ATOM 816 C CA . TRP A 1 102 ? -15.048 -6.060 19.335 1.00 93.25 102 TRP A CA 1
ATOM 817 C C . TRP A 1 102 ? -15.736 -7.191 18.576 1.00 93.25 102 TRP A C 1
ATOM 819 O O . TRP A 1 102 ? -16.799 -7.676 18.972 1.00 93.25 102 TRP A O 1
ATOM 829 N N . ALA A 1 103 ? -15.124 -7.634 17.478 1.00 87.31 103 ALA A N 1
ATOM 830 C CA . ALA A 1 103 ? -15.654 -8.690 16.619 1.00 87.31 103 ALA A CA 1
ATOM 831 C C . ALA A 1 103 ? -15.517 -10.095 17.249 1.00 87.31 103 ALA A C 1
ATOM 833 O O . ALA A 1 103 ? -15.113 -11.040 16.599 1.00 87.31 103 ALA A O 1
ATOM 834 N N . CYS A 1 104 ? -15.815 -10.288 18.531 1.00 86.31 104 CYS A N 1
ATOM 835 C CA . CYS A 1 104 ? -15.592 -11.571 19.205 1.00 86.31 104 CYS A CA 1
ATOM 836 C C . CYS A 1 104 ? -16.584 -12.654 18.744 1.00 86.31 104 CYS A C 1
ATOM 838 O O . CYS A 1 104 ? -17.795 -12.428 18.678 1.00 86.31 104 CYS A O 1
ATOM 840 N N . ARG A 1 105 ? -16.088 -13.868 18.487 1.00 81.62 105 ARG A N 1
ATOM 841 C CA . ARG A 1 105 ? -16.886 -15.064 18.152 1.00 81.62 105 ARG A CA 1
ATOM 842 C C . ARG A 1 105 ? -17.041 -16.045 19.304 1.00 81.62 105 ARG A C 1
ATOM 844 O O . ARG A 1 105 ? -17.892 -16.936 19.234 1.00 81.62 105 ARG A O 1
ATOM 851 N N . THR A 1 106 ? -16.220 -15.915 20.339 1.00 83.94 106 THR A N 1
ATOM 852 C CA . THR A 1 106 ? -16.242 -16.776 21.524 1.00 83.94 106 THR A CA 1
ATOM 853 C C . THR A 1 106 ? -16.217 -15.938 22.800 1.00 83.94 106 THR A C 1
ATOM 855 O O . THR A 1 106 ? -15.800 -14.780 22.798 1.00 83.94 106 THR A O 1
ATOM 858 N N . GLU A 1 107 ? -16.657 -16.534 23.911 1.00 86.38 107 GLU A N 1
ATOM 859 C CA . GLU A 1 107 ? -16.532 -15.915 25.238 1.00 86.38 107 GLU A CA 1
ATOM 860 C C . GLU A 1 107 ? -15.062 -15.664 25.609 1.00 86.38 107 GLU A C 1
ATOM 862 O O . GLU A 1 107 ? -14.765 -14.670 26.259 1.00 86.38 107 GLU A O 1
ATOM 867 N N . GLU A 1 108 ? -14.146 -16.527 25.158 1.00 89.00 108 GLU A N 1
ATOM 868 C CA . GLU A 1 108 ? -12.700 -16.382 25.362 1.00 89.00 108 GLU A CA 1
ATOM 869 C C . GLU A 1 108 ? -12.148 -15.148 24.636 1.00 89.00 108 GLU A C 1
ATOM 871 O O . GLU A 1 108 ? -11.450 -14.346 25.244 1.00 89.00 108 GLU A O 1
ATOM 876 N N . GLU A 1 109 ? -12.525 -14.921 23.373 1.00 90.75 109 GLU A N 1
ATOM 877 C CA . GLU A 1 109 ? -12.117 -13.709 22.649 1.00 90.75 109 GLU A CA 1
ATOM 878 C C . GLU A 1 109 ? -12.649 -12.439 23.322 1.00 90.75 109 GLU A C 1
ATOM 880 O O . GLU A 1 109 ? -11.923 -11.454 23.433 1.00 90.75 109 GLU A O 1
ATOM 885 N N . ALA A 1 110 ? -13.891 -12.465 23.818 1.00 91.88 110 ALA A N 1
ATOM 886 C CA . ALA A 1 110 ? -14.456 -11.338 24.557 1.00 91.88 110 ALA A CA 1
ATOM 887 C C . ALA A 1 110 ? -13.715 -11.090 25.882 1.00 91.88 110 ALA A C 1
ATOM 889 O O . ALA A 1 110 ? -13.418 -9.945 26.215 1.00 91.88 110 ALA A O 1
ATOM 890 N N . GLN A 1 111 ? -13.376 -12.151 26.622 1.00 94.38 111 GLN A N 1
ATOM 891 C CA . GLN A 1 111 ? -12.575 -12.054 27.846 1.00 94.38 111 GLN A CA 1
ATOM 892 C C . GLN A 1 111 ? -11.181 -11.483 27.569 1.00 94.38 111 GLN A C 1
ATOM 894 O O . GLN A 1 111 ? -10.734 -10.611 28.313 1.00 94.38 111 GLN A O 1
ATOM 899 N N . ASN A 1 112 ? -10.530 -11.911 26.484 1.00 94.62 112 ASN A N 1
ATOM 900 C CA . ASN A 1 112 ? -9.224 -11.395 26.079 1.00 94.62 112 ASN A CA 1
ATOM 901 C C . ASN A 1 112 ? -9.289 -9.893 25.781 1.00 94.62 112 ASN A C 1
ATOM 903 O O . ASN A 1 112 ? -8.457 -9.141 26.281 1.00 94.62 112 ASN A O 1
ATOM 907 N N . MET A 1 113 ? -10.302 -9.434 25.035 1.00 95.81 113 MET A N 1
ATOM 908 C CA . MET A 1 113 ? -10.479 -8.004 24.749 1.00 95.81 113 MET A CA 1
ATOM 909 C C . MET A 1 113 ? -10.715 -7.182 26.019 1.00 95.81 113 MET A C 1
ATOM 911 O O . MET A 1 113 ? -10.042 -6.172 26.222 1.00 95.81 113 MET A O 1
ATOM 915 N N . VAL A 1 114 ? -11.599 -7.646 26.911 1.00 96.06 114 VAL A N 1
ATOM 916 C CA . VAL A 1 114 ? -11.839 -6.992 28.209 1.00 96.06 114 VAL A CA 1
ATOM 917 C C . VAL A 1 114 ? -10.543 -6.888 29.012 1.00 96.06 114 VAL A C 1
ATOM 919 O O . VAL A 1 114 ? -10.224 -5.816 29.522 1.00 96.06 114 VAL A O 1
ATOM 922 N N . GLN A 1 115 ? -9.773 -7.974 29.111 1.00 95.62 115 GLN A N 1
ATOM 923 C CA . GLN A 1 115 ? -8.532 -7.982 29.882 1.00 95.62 115 GLN A CA 1
ATOM 924 C C . GLN A 1 115 ? -7.461 -7.079 29.260 1.00 95.62 115 GLN A C 1
ATOM 926 O O . GLN A 1 115 ? -6.773 -6.377 30.000 1.00 95.62 115 GLN A O 1
ATOM 931 N N . LYS A 1 116 ? -7.339 -7.060 27.924 1.00 94.75 116 LYS A N 1
ATOM 932 C CA . LYS A 1 116 ? -6.428 -6.160 27.200 1.00 94.75 116 LYS A CA 1
ATOM 933 C C . LYS A 1 116 ? -6.741 -4.701 27.504 1.00 94.75 116 LYS A C 1
ATOM 935 O O . LYS A 1 116 ? -5.847 -3.987 27.944 1.00 94.75 116 LYS A O 1
ATOM 940 N N . VAL A 1 117 ? -7.998 -4.286 27.341 1.00 95.25 117 VAL A N 1
ATOM 941 C CA . VAL A 1 117 ? -8.423 -2.901 27.603 1.00 95.25 117 VAL A CA 1
ATOM 942 C C . VAL A 1 117 ? -8.254 -2.535 29.074 1.00 95.25 117 VAL A C 1
ATOM 944 O O . VAL A 1 117 ? -7.678 -1.497 29.377 1.00 95.25 117 VAL A O 1
ATOM 947 N N . MET A 1 118 ? -8.656 -3.409 30.002 1.00 95.00 118 MET A N 1
ATOM 948 C CA . MET A 1 118 ? -8.454 -3.159 31.431 1.00 95.00 118 MET A CA 1
ATOM 949 C C . MET A 1 118 ? -6.978 -2.996 31.801 1.00 95.00 118 MET A C 1
ATOM 951 O O . MET A 1 118 ? -6.658 -2.120 32.596 1.00 95.00 118 MET A O 1
ATOM 955 N N . ASN A 1 119 ? -6.087 -3.832 31.260 1.00 93.88 119 ASN A N 1
ATOM 956 C CA . ASN A 1 119 ? -4.654 -3.737 31.535 1.00 93.88 119 ASN A CA 1
ATOM 957 C C . ASN A 1 119 ? -4.055 -2.462 30.946 1.00 93.88 119 ASN A C 1
ATOM 959 O O . ASN A 1 119 ? -3.267 -1.800 31.617 1.00 93.88 119 ASN A O 1
ATOM 963 N N . TYR A 1 120 ? -4.432 -2.137 29.711 1.00 93.44 120 TYR A N 1
ATOM 964 C CA . TYR A 1 120 ? -3.950 -0.965 28.995 1.00 93.44 120 TYR A CA 1
ATOM 965 C C . TYR A 1 120 ? -4.351 0.331 29.720 1.00 93.44 120 TYR A C 1
ATOM 967 O O . TYR A 1 120 ? -3.485 1.122 30.061 1.00 93.44 120 TYR A O 1
ATOM 975 N N . GLU A 1 121 ? -5.626 0.486 30.090 1.00 92.12 121 GLU A N 1
ATOM 976 C CA . GLU A 1 121 ? -6.152 1.684 30.775 1.00 92.12 121 GLU A CA 1
ATOM 977 C C . GLU A 1 121 ? -5.704 1.816 32.245 1.00 92.12 121 GLU A C 1
ATOM 979 O O . GLU A 1 121 ? -5.743 2.896 32.830 1.00 92.12 121 GLU A O 1
ATOM 984 N N . GLN A 1 122 ? -5.305 0.715 32.890 1.00 91.56 122 GLN A N 1
ATOM 985 C CA . GLN A 1 122 ? -4.819 0.734 34.279 1.00 91.56 122 GLN A CA 1
ATOM 986 C C . GLN A 1 122 ? -3.300 0.901 34.385 1.00 91.56 122 GLN A C 1
ATOM 988 O O . GLN A 1 122 ? -2.790 1.064 35.498 1.00 91.56 122 GLN A O 1
ATOM 993 N N . THR A 1 123 ? -2.584 0.841 33.262 1.00 88.25 123 THR A N 1
ATOM 994 C CA . THR A 1 123 ? -1.127 0.959 33.211 1.00 88.25 123 THR A CA 1
ATOM 995 C C . THR A 1 123 ? -0.762 2.280 32.554 1.00 88.25 123 THR A C 1
ATOM 997 O O . THR A 1 123 ? -1.070 2.503 31.391 1.00 88.25 123 THR A O 1
ATOM 1000 N N . ASP A 1 124 ? -0.077 3.146 33.292 1.00 88.50 124 ASP A N 1
ATOM 1001 C CA . ASP A 1 124 ? 0.509 4.351 32.713 1.00 88.50 124 ASP A CA 1
ATOM 1002 C C . ASP A 1 124 ? 1.760 3.965 31.911 1.00 88.50 124 ASP A C 1
ATOM 1004 O O . ASP A 1 124 ? 2.780 3.585 32.489 1.00 88.50 124 ASP A O 1
ATOM 1008 N N . ASN A 1 125 ? 1.645 4.003 30.581 1.00 88.69 125 ASN A N 1
ATOM 1009 C CA . ASN A 1 125 ? 2.723 3.669 29.650 1.00 88.69 125 ASN A CA 1
ATOM 1010 C C . ASN A 1 125 ? 3.446 4.914 29.110 1.00 88.69 125 ASN A C 1
ATOM 1012 O O . ASN A 1 125 ? 4.364 4.769 28.310 1.00 88.69 125 ASN A O 1
ATOM 1016 N N . THR A 1 126 ? 3.071 6.124 29.541 1.00 86.44 126 THR A N 1
ATOM 1017 C CA . THR A 1 126 ? 3.546 7.392 28.949 1.00 86.44 126 THR A CA 1
ATOM 1018 C C . THR A 1 126 ? 5.060 7.598 29.043 1.00 86.44 126 THR A C 1
ATOM 1020 O O . THR A 1 126 ? 5.643 8.270 28.199 1.00 86.44 126 THR A O 1
ATOM 1023 N N . GLU A 1 127 ? 5.720 6.975 30.020 1.00 88.44 127 GLU A N 1
ATOM 1024 C CA . GLU A 1 127 ? 7.177 7.031 30.211 1.00 88.44 127 GLU A CA 1
ATOM 1025 C C . GLU A 1 127 ? 7.915 5.820 29.600 1.00 88.44 127 GLU A C 1
ATOM 1027 O O . GLU A 1 127 ? 9.143 5.734 29.661 1.00 88.44 127 GLU A O 1
ATOM 1032 N N . GLU A 1 128 ? 7.192 4.855 29.024 1.00 92.38 128 GLU A N 1
ATOM 1033 C CA . GLU A 1 128 ? 7.783 3.657 28.433 1.00 92.38 128 GLU A CA 1
ATOM 1034 C C . GLU A 1 128 ? 8.282 3.932 27.004 1.00 92.38 128 GLU A C 1
ATOM 1036 O O . GLU A 1 128 ? 7.577 4.497 26.165 1.00 92.38 128 GLU A O 1
ATOM 1041 N N . GLU A 1 129 ? 9.496 3.469 26.686 1.00 93.12 129 GLU A N 1
ATOM 1042 C CA . GLU A 1 129 ? 10.125 3.701 25.372 1.00 93.12 129 GLU A CA 1
ATOM 1043 C C . GLU A 1 129 ? 9.292 3.141 24.209 1.00 93.12 129 GLU A C 1
ATOM 1045 O O . GLU A 1 129 ? 9.230 3.741 23.141 1.00 93.12 129 GLU A O 1
ATOM 1050 N N . TRP A 1 130 ? 8.630 1.995 24.409 1.00 94.81 130 TRP A N 1
ATOM 1051 C CA . TRP A 1 130 ? 7.793 1.391 23.370 1.00 94.81 130 TRP A CA 1
ATOM 1052 C C . TRP A 1 130 ? 6.557 2.238 23.065 1.00 94.81 130 TRP A C 1
ATOM 1054 O O . TRP A 1 130 ? 6.054 2.180 21.954 1.00 94.81 130 TRP A O 1
ATOM 1064 N N . PHE A 1 131 ? 6.048 2.994 24.035 1.00 95.25 131 PHE A N 1
ATOM 1065 C CA . PHE A 1 131 ? 4.818 3.758 23.879 1.00 95.25 131 PHE A CA 1
ATOM 1066 C C . PHE A 1 131 ? 5.063 5.041 23.078 1.00 95.25 131 PHE A C 1
ATOM 1068 O O . PHE A 1 131 ? 4.305 5.373 22.172 1.00 95.25 131 PHE A O 1
ATOM 1075 N N . ASN A 1 132 ? 6.213 5.681 23.303 1.00 95.56 132 ASN A N 1
ATOM 1076 C CA . ASN A 1 132 ? 6.684 6.851 22.553 1.00 95.56 132 ASN A CA 1
ATOM 1077 C C . ASN A 1 132 ? 7.370 6.475 21.231 1.00 95.56 132 ASN A C 1
ATOM 1079 O O . ASN A 1 132 ? 8.385 7.060 20.842 1.00 95.56 132 ASN A O 1
ATOM 1083 N N . ARG A 1 133 ? 6.807 5.491 20.529 1.00 97.00 133 ARG A N 1
ATOM 1084 C CA . ARG A 1 133 ? 7.307 4.986 19.253 1.00 97.00 133 ARG A CA 1
ATOM 1085 C C . ARG A 1 133 ? 6.171 4.804 18.259 1.00 97.00 133 ARG A C 1
ATOM 1087 O O . ARG A 1 133 ? 5.138 4.217 18.582 1.00 97.00 133 ARG A O 1
ATOM 1094 N N . MET A 1 134 ? 6.420 5.211 17.022 1.00 98.00 134 MET A N 1
ATOM 1095 C CA . MET A 1 134 ? 5.621 4.877 15.853 1.00 98.00 134 MET A CA 1
ATOM 1096 C C . MET A 1 134 ? 6.440 3.994 14.910 1.00 98.00 134 MET A C 1
ATOM 1098 O O . MET A 1 134 ? 7.577 4.326 14.577 1.00 98.00 134 MET A O 1
ATOM 1102 N N . ILE A 1 135 ? 5.855 2.886 14.458 1.00 98.56 135 ILE A N 1
ATOM 1103 C CA . ILE A 1 135 ? 6.420 2.049 13.393 1.00 98.56 135 ILE A CA 1
ATOM 1104 C C . ILE A 1 135 ? 5.564 2.228 12.137 1.00 98.56 135 ILE A C 1
ATOM 1106 O O . ILE A 1 135 ? 4.358 1.984 12.184 1.00 98.56 135 ILE A O 1
ATOM 1110 N N . SER A 1 136 ? 6.172 2.623 11.017 1.00 98.06 136 SER A N 1
ATOM 1111 C CA . SER A 1 136 ? 5.536 2.525 9.699 1.00 98.06 136 SER A CA 1
ATOM 1112 C C . SER A 1 136 ? 6.026 1.308 8.931 1.00 98.06 136 SER A C 1
ATOM 1114 O O . SER A 1 136 ? 7.213 0.995 8.981 1.00 98.06 136 SER A O 1
ATOM 1116 N N . LEU A 1 137 ? 5.136 0.666 8.177 1.00 98.50 137 LEU A N 1
ATOM 1117 C CA . LEU A 1 137 ? 5.453 -0.422 7.250 1.00 98.50 137 LEU A CA 1
ATOM 1118 C C . LEU A 1 137 ? 4.881 -0.088 5.871 1.00 98.50 137 LEU A C 1
ATOM 1120 O O . LEU A 1 137 ? 3.670 0.114 5.781 1.00 98.50 137 LEU A O 1
ATOM 1124 N N . SER A 1 138 ? 5.732 0.027 4.843 1.00 97.38 138 SER A N 1
ATOM 1125 C CA . SER A 1 138 ? 5.289 0.417 3.493 1.00 97.38 138 SER A CA 1
ATOM 1126 C C . SER A 1 138 ? 6.349 0.259 2.391 1.00 97.38 138 SER A C 1
ATOM 1128 O O . SER A 1 138 ? 7.514 -0.031 2.684 1.00 97.38 138 SER A O 1
ATOM 1130 N N . GLY A 1 139 ? 5.951 0.477 1.137 1.00 95.50 139 GLY A N 1
ATOM 1131 C CA . GLY A 1 139 ? 6.785 0.440 -0.058 1.00 95.50 139 GLY A CA 1
ATOM 1132 C C . GLY A 1 139 ? 6.201 1.218 -1.246 1.00 95.50 139 GLY A C 1
ATOM 1133 O O . GLY A 1 139 ? 5.691 2.330 -1.087 1.00 95.50 139 GLY A O 1
ATOM 1134 N N . ASP A 1 140 ? 6.397 0.661 -2.440 1.00 94.50 140 ASP A N 1
ATOM 1135 C CA . ASP A 1 140 ? 6.004 1.229 -3.733 1.00 94.50 140 ASP A CA 1
ATOM 1136 C C . ASP A 1 140 ? 4.645 0.655 -4.175 1.00 94.50 140 ASP A C 1
ATOM 1138 O O . ASP A 1 140 ? 4.560 -0.480 -4.645 1.00 94.50 140 ASP A O 1
ATOM 1142 N N . ASP A 1 141 ? 3.554 1.404 -3.997 1.00 92.56 141 ASP A N 1
ATOM 1143 C CA . ASP A 1 141 ? 2.208 0.855 -4.175 1.00 92.56 141 ASP A CA 1
ATOM 1144 C C . ASP A 1 141 ? 1.880 0.615 -5.660 1.00 92.56 141 ASP A C 1
ATOM 1146 O O . ASP A 1 141 ? 1.151 -0.332 -6.000 1.00 92.56 141 ASP A O 1
ATOM 1150 N N . PHE A 1 142 ? 2.365 1.467 -6.568 1.00 90.75 142 PHE A N 1
ATOM 1151 C CA . PHE A 1 142 ? 1.884 1.500 -7.946 1.00 90.75 142 PHE A CA 1
ATOM 1152 C C . PHE A 1 142 ? 2.999 1.597 -8.987 1.00 90.75 142 PHE A C 1
ATOM 1154 O O . PHE A 1 142 ? 3.987 2.295 -8.856 1.00 90.75 142 PHE A O 1
ATOM 1161 N N . GLN A 1 143 ? 2.773 0.942 -10.127 1.00 88.50 143 GLN A N 1
ATOM 1162 C CA . GLN A 1 143 ? 3.608 1.137 -11.310 1.00 88.50 143 GLN A CA 1
ATOM 1163 C C . GLN A 1 143 ? 3.236 2.479 -11.962 1.00 88.50 143 GLN A C 1
ATOM 1165 O O . GLN A 1 143 ? 2.293 2.553 -12.763 1.00 88.50 143 GLN A O 1
ATOM 1170 N N . ASP A 1 144 ? 3.958 3.531 -11.599 1.00 86.81 144 ASP A N 1
ATOM 1171 C CA . ASP A 1 144 ? 3.696 4.924 -11.966 1.00 86.81 144 ASP A CA 1
ATOM 1172 C C . ASP A 1 144 ? 4.805 5.553 -12.839 1.00 86.81 144 ASP A C 1
ATOM 1174 O O . ASP A 1 144 ? 4.762 6.743 -13.160 1.00 86.81 144 ASP A O 1
ATOM 1178 N N . GLN A 1 145 ? 5.771 4.745 -13.291 1.00 85.31 145 GLN A N 1
ATOM 1179 C CA . GLN A 1 145 ? 6.902 5.201 -14.093 1.00 85.31 145 GLN A CA 1
ATOM 1180 C C . GLN A 1 145 ? 6.441 5.789 -15.431 1.00 85.31 145 GLN A C 1
ATOM 1182 O O . GLN A 1 145 ? 5.553 5.275 -16.122 1.00 85.31 145 GLN A O 1
ATOM 1187 N N . ILE A 1 146 ? 7.113 6.863 -15.843 1.00 84.88 146 ILE A N 1
ATOM 1188 C CA . ILE A 1 146 ? 6.851 7.527 -17.117 1.00 84.88 146 ILE A CA 1
ATOM 1189 C C . ILE A 1 146 ? 7.287 6.613 -18.271 1.00 84.88 146 ILE A C 1
ATOM 1191 O O . ILE A 1 146 ? 8.417 6.134 -18.321 1.00 84.88 146 ILE A O 1
ATOM 1195 N N . MET A 1 147 ? 6.402 6.411 -19.255 1.00 84.12 147 MET A N 1
ATOM 1196 C CA . MET A 1 147 ? 6.725 5.633 -20.454 1.00 84.12 147 MET A CA 1
ATOM 1197 C C . MET A 1 147 ? 7.938 6.223 -21.186 1.00 84.12 147 MET A C 1
ATOM 1199 O O . MET A 1 147 ? 7.860 7.308 -21.776 1.00 84.12 147 MET A O 1
ATOM 1203 N N . LEU A 1 148 ? 9.022 5.454 -21.263 1.00 88.62 148 LEU A N 1
ATOM 1204 C CA . LEU A 1 148 ? 10.111 5.742 -22.183 1.00 88.62 148 LEU A CA 1
ATOM 1205 C C . LEU A 1 148 ? 9.641 5.548 -23.629 1.00 88.62 148 LEU A C 1
ATOM 1207 O O . LEU A 1 148 ? 9.185 4.470 -24.002 1.00 88.62 148 LEU A O 1
ATOM 1211 N N . ASN A 1 149 ? 9.768 6.580 -24.470 1.00 92.06 149 ASN A N 1
ATOM 1212 C CA . ASN A 1 149 ? 9.284 6.520 -25.847 1.00 92.06 149 ASN A CA 1
ATOM 1213 C C . ASN A 1 149 ? 10.262 7.078 -26.883 1.00 92.06 149 ASN A C 1
ATOM 1215 O O . ASN A 1 149 ? 10.060 8.169 -27.415 1.00 92.06 149 ASN A O 1
ATOM 1219 N N . ILE A 1 150 ? 11.310 6.312 -27.187 1.00 94.75 150 ILE A N 1
ATOM 1220 C CA . ILE A 1 150 ? 12.353 6.714 -28.139 1.00 94.75 150 ILE A CA 1
ATOM 1221 C C . ILE A 1 150 ? 12.190 5.943 -29.449 1.00 94.75 150 ILE A C 1
ATOM 1223 O O . ILE A 1 150 ? 12.263 4.722 -29.464 1.00 94.75 150 ILE A O 1
ATOM 1227 N N . SER A 1 151 ? 11.998 6.645 -30.564 1.00 96.56 151 SER A N 1
ATOM 1228 C CA . SER A 1 151 ? 11.969 6.032 -31.897 1.00 96.56 151 SER A CA 1
ATOM 1229 C C . SER A 1 151 ? 13.362 5.998 -32.525 1.00 96.56 151 SER A C 1
ATOM 1231 O O . SER A 1 151 ? 14.015 7.043 -32.610 1.00 96.56 151 SER A O 1
ATOM 1233 N N . TRP A 1 152 ? 13.769 4.845 -33.047 1.00 97.75 152 TRP A N 1
ATOM 1234 C CA . TRP A 1 152 ? 15.000 4.666 -33.811 1.00 97.75 152 TRP A CA 1
ATOM 1235 C C . TRP A 1 152 ? 14.690 4.076 -35.195 1.00 97.75 152 TRP A C 1
ATOM 1237 O O . TRP A 1 152 ? 14.126 2.988 -35.311 1.00 97.75 152 TRP A O 1
ATOM 1247 N N . ASP A 1 153 ? 15.022 4.828 -36.249 1.00 97.75 153 ASP A N 1
ATOM 1248 C CA . ASP A 1 153 ? 14.864 4.404 -37.645 1.00 97.75 153 ASP A CA 1
ATOM 1249 C C . ASP A 1 153 ? 16.053 3.530 -38.059 1.00 97.75 153 ASP A C 1
ATOM 1251 O O . ASP A 1 153 ? 17.200 3.981 -38.077 1.00 97.75 153 ASP A O 1
ATOM 1255 N N . THR A 1 154 ? 15.758 2.274 -38.387 1.00 97.19 154 THR A N 1
ATOM 1256 C CA . THR A 1 154 ? 16.746 1.266 -38.791 1.00 97.19 154 THR A CA 1
ATOM 1257 C C . THR A 1 154 ? 16.939 1.186 -40.303 1.00 97.19 154 THR A C 1
ATOM 1259 O O . THR A 1 154 ? 17.731 0.383 -40.789 1.00 97.19 154 THR A O 1
ATOM 1262 N N . THR A 1 155 ? 16.265 2.040 -41.078 1.00 96.44 155 THR A N 1
ATOM 1263 C CA . THR A 1 155 ? 16.336 2.018 -42.540 1.00 96.44 155 THR A CA 1
ATOM 1264 C C . THR A 1 155 ? 17.771 2.177 -43.041 1.00 96.44 155 THR A C 1
ATOM 1266 O O . THR A 1 155 ? 18.421 3.204 -42.847 1.00 96.44 155 THR A O 1
ATOM 1269 N N . GLY A 1 156 ? 18.245 1.171 -43.778 1.00 94.12 156 GLY A N 1
ATOM 1270 C CA . GLY A 1 156 ? 19.581 1.172 -44.379 1.00 94.12 156 GLY A CA 1
ATOM 1271 C C . GLY A 1 156 ? 20.703 0.755 -43.427 1.00 94.12 156 GLY A C 1
ATOM 1272 O O . GLY A 1 156 ? 21.866 0.806 -43.829 1.00 94.12 156 GLY A O 1
ATOM 1273 N N . LEU A 1 157 ? 20.366 0.334 -42.207 1.00 96.62 157 LEU A N 1
ATOM 1274 C CA . LEU A 1 157 ? 21.288 -0.295 -41.269 1.00 96.62 157 LEU A CA 1
ATOM 1275 C C . LEU A 1 157 ? 21.360 -1.810 -41.525 1.00 96.62 157 LEU A C 1
ATOM 1277 O O . LEU A 1 157 ? 20.439 -2.406 -42.079 1.00 96.62 157 LEU A O 1
ATOM 1281 N N . GLN A 1 158 ? 22.486 -2.422 -41.159 1.00 96.56 158 GLN A N 1
ATOM 1282 C CA . GLN A 1 158 ? 22.694 -3.871 -41.219 1.00 96.56 158 GLN A CA 1
ATOM 1283 C C . GLN A 1 158 ? 23.795 -4.249 -40.228 1.00 96.56 158 GLN A C 1
ATOM 1285 O O . GLN A 1 158 ? 24.871 -3.649 -40.256 1.00 96.56 158 GLN A O 1
ATOM 1290 N N . GLY A 1 159 ? 23.555 -5.282 -39.425 1.00 97.12 159 GLY A N 1
ATOM 1291 C CA . GLY A 1 159 ? 24.528 -5.826 -38.480 1.00 97.12 159 GLY A CA 1
ATOM 1292 C C . GLY A 1 159 ? 24.075 -5.707 -37.030 1.00 97.12 159 GLY A C 1
ATOM 1293 O O . GLY A 1 159 ? 22.895 -5.505 -36.746 1.00 97.12 159 GLY A O 1
ATOM 1294 N N . THR A 1 160 ? 25.022 -5.870 -36.114 1.00 98.44 160 THR A N 1
ATOM 1295 C CA . THR A 1 160 ? 24.772 -5.859 -34.671 1.00 98.44 160 THR A CA 1
ATOM 1296 C C . THR A 1 160 ? 24.911 -4.451 -34.103 1.00 98.44 160 THR A C 1
ATOM 1298 O O . THR A 1 160 ? 25.873 -3.744 -34.409 1.00 98.44 160 THR A O 1
ATOM 1301 N N . TYR A 1 161 ? 23.958 -4.072 -33.256 1.00 98.69 161 TYR A N 1
ATOM 1302 C CA . TYR A 1 161 ? 23.930 -2.796 -32.551 1.00 98.69 161 TYR A CA 1
ATOM 1303 C C . TYR A 1 161 ? 23.642 -3.024 -31.071 1.00 98.69 161 TYR A C 1
ATOM 1305 O O . TYR A 1 161 ? 22.840 -3.893 -30.727 1.00 98.69 161 TYR A O 1
ATOM 1313 N N . THR A 1 162 ? 24.245 -2.208 -30.214 1.00 98.69 162 THR A N 1
ATOM 1314 C CA . THR A 1 162 ? 24.008 -2.247 -28.768 1.00 98.69 162 THR A CA 1
ATOM 1315 C C . THR A 1 162 ? 23.286 -0.980 -28.346 1.00 98.69 162 THR A C 1
ATOM 1317 O O . THR A 1 162 ? 23.765 0.127 -28.592 1.00 98.69 162 THR A O 1
ATOM 1320 N N . ILE A 1 163 ? 22.116 -1.139 -27.737 1.00 98.50 163 ILE A N 1
ATOM 1321 C CA . ILE A 1 163 ? 21.355 -0.073 -27.091 1.00 98.50 163 ILE A CA 1
ATOM 1322 C C . ILE A 1 163 ? 21.822 -0.016 -25.643 1.00 98.50 163 ILE A C 1
ATOM 1324 O O . ILE A 1 163 ? 21.830 -1.033 -24.959 1.00 98.50 163 ILE A O 1
ATOM 1328 N N . HIS A 1 164 ? 22.206 1.168 -25.194 1.00 98.50 164 HIS A N 1
ATOM 1329 C CA . HIS A 1 164 ? 22.711 1.413 -23.855 1.00 98.50 164 HIS A CA 1
ATOM 1330 C C . HIS A 1 164 ? 21.762 2.346 -23.115 1.00 98.50 164 HIS A C 1
ATOM 1332 O O . HIS A 1 164 ? 21.279 3.323 -23.704 1.00 98.50 164 HIS A O 1
ATOM 1338 N N . ALA A 1 165 ? 21.545 2.084 -21.833 1.00 97.88 165 ALA A N 1
ATOM 1339 C CA . ALA A 1 165 ? 20.777 2.930 -20.941 1.00 97.88 165 ALA A CA 1
ATOM 1340 C C . ALA A 1 165 ? 21.496 3.106 -19.602 1.00 97.88 165 ALA A C 1
ATOM 1342 O O . ALA A 1 165 ? 22.053 2.174 -19.036 1.00 97.88 165 ALA A O 1
ATOM 1343 N N . GLU A 1 166 ? 21.477 4.327 -19.079 1.00 97.50 166 GLU A N 1
ATOM 1344 C CA . GLU A 1 166 ? 22.087 4.656 -17.795 1.00 97.50 166 GLU A CA 1
ATOM 1345 C C . GLU A 1 166 ? 21.215 5.685 -17.072 1.00 97.50 166 GLU A C 1
ATOM 1347 O O . GLU A 1 166 ? 20.764 6.660 -17.678 1.00 97.50 166 GLU A O 1
ATOM 1352 N N . SER A 1 167 ? 20.976 5.483 -15.777 1.00 96.88 167 SER A N 1
ATOM 1353 C CA . SER A 1 167 ? 20.185 6.399 -14.950 1.00 96.88 167 SER A CA 1
ATOM 1354 C C . SER A 1 167 ? 21.071 7.157 -13.968 1.00 96.88 167 SER A C 1
ATOM 1356 O O . SER A 1 167 ? 21.986 6.590 -13.374 1.00 96.88 167 SER A O 1
ATOM 1358 N N . THR A 1 168 ? 20.814 8.451 -13.785 1.00 96.31 168 THR A N 1
ATOM 1359 C CA . THR A 1 168 ? 21.507 9.292 -12.798 1.00 96.31 168 THR A CA 1
ATOM 1360 C C . THR A 1 168 ? 20.492 10.049 -11.949 1.00 96.31 168 THR A C 1
ATOM 1362 O O . THR A 1 168 ? 19.597 10.692 -12.491 1.00 96.31 168 THR A O 1
ATOM 1365 N N . ASN A 1 169 ? 20.619 10.003 -10.622 1.00 92.69 169 ASN A N 1
ATOM 1366 C CA . ASN A 1 169 ? 19.719 10.730 -9.718 1.00 92.69 169 ASN A CA 1
ATOM 1367 C C . ASN A 1 169 ? 20.109 12.207 -9.546 1.00 92.69 169 ASN A C 1
ATOM 1369 O O . ASN A 1 169 ? 21.153 12.674 -10.006 1.00 92.69 169 ASN A O 1
ATOM 1373 N N . THR A 1 170 ? 19.266 12.949 -8.828 1.00 85.56 170 THR A N 1
ATOM 1374 C CA . THR A 1 170 ? 19.427 14.389 -8.567 1.00 85.56 170 THR A CA 1
ATOM 1375 C C . THR A 1 170 ? 20.712 14.765 -7.822 1.00 85.56 170 THR A C 1
ATOM 1377 O O . THR A 1 170 ? 21.186 15.893 -7.970 1.00 85.56 170 THR A O 1
ATOM 1380 N N . ILE A 1 171 ? 21.313 13.839 -7.064 1.00 87.62 171 ILE A N 1
ATOM 1381 C CA . ILE A 1 171 ? 22.595 14.052 -6.369 1.00 87.62 171 ILE A CA 1
ATOM 1382 C C . ILE A 1 171 ? 23.818 13.683 -7.227 1.00 87.62 171 ILE A C 1
ATOM 1384 O O . ILE A 1 171 ? 24.953 13.803 -6.763 1.00 87.62 171 ILE A O 1
ATOM 1388 N N . GLY A 1 172 ? 23.607 13.265 -8.480 1.00 90.44 172 GLY A N 1
ATOM 1389 C CA . GLY A 1 172 ? 24.664 12.941 -9.438 1.00 90.44 172 GLY A CA 1
ATOM 1390 C C . GLY A 1 172 ? 25.252 11.536 -9.291 1.00 90.44 172 GLY A C 1
ATOM 1391 O O . GLY A 1 172 ? 26.334 11.282 -9.817 1.00 90.44 172 GLY A O 1
ATOM 1392 N N . GLN A 1 173 ? 24.579 10.630 -8.575 1.00 94.38 173 GLN A N 1
ATOM 1393 C CA . GLN A 1 173 ? 24.947 9.218 -8.535 1.00 94.38 173 GLN A CA 1
ATOM 1394 C C . GLN A 1 173 ? 24.353 8.495 -9.739 1.00 94.38 173 GLN A C 1
ATOM 1396 O O . GLN A 1 173 ? 23.154 8.578 -9.999 1.00 94.38 173 GLN A O 1
ATOM 1401 N N . THR A 1 174 ? 25.207 7.754 -10.431 1.00 96.81 174 THR A N 1
ATOM 1402 C CA . THR A 1 174 ? 24.867 6.991 -11.628 1.00 96.81 174 THR A CA 1
ATOM 1403 C C . THR A 1 174 ? 24.716 5.508 -11.299 1.00 96.81 174 THR A C 1
ATOM 1405 O O . THR A 1 174 ? 25.467 4.966 -10.482 1.00 96.81 174 THR A O 1
ATOM 1408 N N . GLY A 1 175 ? 23.708 4.891 -11.905 1.00 96.81 175 GLY A N 1
ATOM 1409 C CA . GLY A 1 175 ? 23.381 3.475 -11.818 1.00 96.81 175 GLY A CA 1
ATOM 1410 C C . GLY A 1 175 ? 24.297 2.550 -12.615 1.00 96.81 175 GLY A C 1
ATOM 1411 O O . GLY A 1 175 ? 25.174 3.027 -13.336 1.00 96.81 175 GLY A O 1
ATOM 1412 N N . PRO A 1 176 ? 24.089 1.226 -12.512 1.00 97.38 176 PRO A N 1
ATOM 1413 C CA . PRO A 1 176 ? 24.616 0.297 -13.501 1.00 97.38 176 PRO A CA 1
ATOM 1414 C C . PRO A 1 176 ? 24.065 0.628 -14.895 1.00 97.38 176 PRO A C 1
ATOM 1416 O O . PRO A 1 176 ? 22.932 1.089 -15.042 1.00 97.38 176 PRO A O 1
ATOM 1419 N N . GLU A 1 177 ? 24.897 0.403 -15.905 1.00 97.44 177 GLU A N 1
ATOM 1420 C CA . GLU A 1 177 ? 24.500 0.495 -17.304 1.00 97.44 177 GLU A CA 1
ATOM 1421 C C . GLU A 1 177 ? 23.701 -0.755 -17.682 1.00 97.44 177 GLU A C 1
ATOM 1423 O O . GLU A 1 177 ? 24.160 -1.872 -17.438 1.00 97.44 177 GLU A O 1
ATOM 1428 N N . ASP A 1 178 ? 22.535 -0.550 -18.285 1.00 98.12 178 ASP A N 1
ATOM 1429 C CA . ASP A 1 178 ? 21.763 -1.599 -18.938 1.00 98.12 178 ASP A CA 1
ATOM 1430 C C . ASP A 1 178 ? 22.078 -1.616 -20.440 1.00 98.12 178 ASP A C 1
ATOM 1432 O O . ASP A 1 178 ? 22.231 -0.567 -21.080 1.00 98.12 178 ASP A O 1
ATOM 1436 N N . THR A 1 179 ? 22.216 -2.815 -21.004 1.00 97.88 179 THR A N 1
ATOM 1437 C CA . THR A 1 179 ? 22.617 -3.003 -22.399 1.00 97.88 179 THR A CA 1
ATOM 1438 C C . THR A 1 179 ? 21.804 -4.091 -23.073 1.00 97.88 179 THR A C 1
ATOM 1440 O O . THR A 1 179 ? 21.808 -5.239 -22.635 1.00 97.88 179 THR A O 1
ATOM 1443 N N . VAL A 1 180 ? 21.223 -3.754 -24.222 1.00 98.25 180 VAL A N 1
ATOM 1444 C CA . VAL A 1 180 ? 20.481 -4.676 -25.083 1.00 98.25 180 VAL A CA 1
ATOM 1445 C C . VAL A 1 180 ? 21.148 -4.746 -26.450 1.00 98.25 180 VAL A C 1
ATOM 1447 O O . VAL A 1 180 ? 21.266 -3.739 -27.152 1.00 98.25 180 VAL A O 1
ATOM 1450 N N . THR A 1 181 ? 21.548 -5.943 -26.869 1.00 98.44 181 THR A N 1
ATOM 1451 C CA . THR A 1 181 ? 22.106 -6.191 -28.201 1.00 98.44 181 THR A CA 1
ATOM 1452 C C . THR A 1 181 ? 21.004 -6.615 -29.165 1.00 98.44 181 THR A C 1
ATOM 1454 O O . THR A 1 181 ? 20.265 -7.559 -28.896 1.00 98.44 181 THR A O 1
ATOM 1457 N N . VAL A 1 182 ? 20.916 -5.968 -30.327 1.00 98.56 182 VAL A N 1
ATOM 1458 C CA . VAL A 1 182 ? 19.977 -6.331 -31.398 1.00 98.56 182 VAL A CA 1
ATOM 1459 C C . VAL A 1 182 ? 20.688 -6.551 -32.726 1.00 98.56 182 VAL A C 1
ATOM 1461 O O . VAL A 1 182 ? 21.718 -5.943 -33.020 1.00 98.56 182 VAL A O 1
ATOM 1464 N N . GLU A 1 183 ? 20.107 -7.406 -33.561 1.00 98.44 183 GLU A N 1
ATOM 1465 C CA . GLU A 1 183 ? 20.527 -7.607 -34.944 1.00 98.44 183 GLU A CA 1
ATOM 1466 C C . GLU A 1 183 ? 19.565 -6.880 -35.888 1.00 98.44 183 GLU A C 1
ATOM 1468 O O . GLU A 1 183 ? 18.369 -7.169 -35.921 1.00 98.44 183 GLU A O 1
ATOM 1473 N N . VAL A 1 184 ? 20.083 -5.945 -36.684 1.00 98.31 184 VAL A N 1
ATOM 1474 C CA . VAL A 1 184 ? 19.344 -5.383 -37.819 1.00 98.31 184 VAL A CA 1
ATOM 1475 C C . VAL A 1 184 ? 19.658 -6.229 -39.047 1.00 98.31 184 VAL A C 1
ATOM 1477 O O . VAL A 1 184 ? 20.762 -6.166 -39.596 1.00 98.31 184 VAL A O 1
ATOM 1480 N N . ASP A 1 185 ? 18.677 -7.018 -39.483 1.00 97.75 185 ASP A N 1
ATOM 1481 C CA . ASP A 1 185 ? 18.768 -7.828 -40.696 1.00 97.75 185 ASP A CA 1
ATOM 1482 C C . ASP A 1 185 ? 17.433 -7.857 -41.443 1.00 97.75 185 ASP A C 1
ATOM 1484 O O . ASP A 1 185 ? 16.578 -8.722 -41.247 1.00 97.75 185 ASP A O 1
ATOM 1488 N N . HIS A 1 186 ? 17.281 -6.933 -42.390 1.00 96.62 186 HIS A N 1
ATOM 1489 C CA . HIS A 1 186 ? 16.081 -6.827 -43.220 1.00 96.62 186 HIS A CA 1
ATOM 1490 C C . HIS A 1 186 ? 15.922 -7.977 -44.239 1.00 96.62 186 HIS A C 1
ATOM 1492 O O . HIS A 1 186 ? 15.010 -7.952 -45.073 1.00 96.62 186 HIS A O 1
ATOM 1498 N N . THR A 1 187 ? 16.789 -8.997 -44.217 1.00 96.31 187 THR A N 1
ATOM 1499 C CA . THR A 1 187 ? 16.614 -10.212 -45.027 1.00 96.31 187 THR A CA 1
ATOM 1500 C C . THR A 1 187 ? 15.772 -11.289 -44.336 1.00 96.31 187 THR A C 1
ATOM 1502 O O . THR A 1 187 ? 15.257 -12.175 -45.023 1.00 96.31 187 THR A O 1
ATOM 1505 N N . GLN A 1 188 ? 15.555 -11.177 -43.022 1.00 96.44 188 GLN A N 1
ATOM 1506 C CA . GLN A 1 188 ? 14.784 -12.124 -42.212 1.00 96.44 188 GLN A CA 1
ATOM 1507 C C . GLN A 1 188 ? 13.569 -11.472 -41.531 1.00 96.44 188 GLN A C 1
ATOM 1509 O O . GLN A 1 188 ? 13.395 -10.252 -41.554 1.00 96.44 188 GLN A O 1
ATOM 1514 N N . GLU A 1 189 ? 12.681 -12.303 -40.980 1.00 97.81 189 G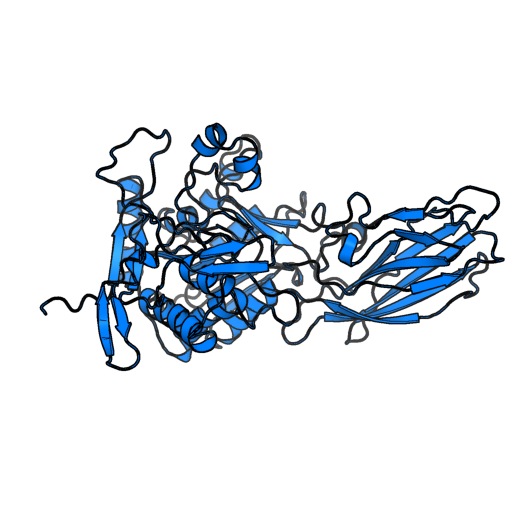LU A N 1
ATOM 1515 C CA . GLU A 1 189 ? 11.513 -11.834 -40.226 1.00 97.81 189 GLU A CA 1
ATOM 1516 C C . GLU A 1 189 ? 11.947 -11.188 -38.904 1.00 97.81 189 GLU A C 1
ATOM 1518 O O . GLU A 1 189 ? 12.909 -11.621 -38.270 1.00 97.81 189 GLU A O 1
ATOM 1523 N N . SER A 1 190 ? 11.220 -10.157 -38.480 1.00 98.31 190 SER A N 1
ATOM 1524 C CA . SER A 1 190 ? 11.470 -9.467 -37.217 1.00 98.31 190 SER A CA 1
ATOM 1525 C C . SER A 1 190 ? 11.058 -10.321 -36.019 1.00 98.31 190 SER A C 1
ATOM 1527 O O . SER A 1 190 ? 9.999 -10.952 -36.024 1.00 98.31 190 SER A O 1
ATOM 1529 N N . ALA A 1 191 ? 11.850 -10.260 -34.954 1.00 97.75 191 ALA A N 1
ATOM 1530 C CA . ALA A 1 191 ? 11.567 -10.862 -33.660 1.00 97.75 191 ALA A CA 1
ATOM 1531 C C . ALA A 1 191 ? 11.819 -9.813 -32.574 1.00 97.75 191 ALA A C 1
ATOM 1533 O O . ALA A 1 191 ? 12.959 -9.611 -32.160 1.00 97.75 191 ALA A O 1
ATOM 1534 N N . VAL A 1 192 ? 10.747 -9.137 -32.151 1.00 98.00 192 VAL A N 1
ATOM 1535 C CA . VAL A 1 192 ? 10.781 -8.111 -31.102 1.00 98.00 192 VAL A CA 1
ATOM 1536 C C . VAL A 1 192 ? 9.937 -8.573 -29.923 1.00 98.00 192 VAL A C 1
ATOM 1538 O O . VAL A 1 192 ? 8.761 -8.907 -30.088 1.00 98.00 192 VAL A O 1
ATOM 1541 N N . THR A 1 193 ? 10.541 -8.608 -28.744 1.00 97.25 193 THR A N 1
ATOM 1542 C CA . THR A 1 193 ? 9.957 -9.118 -27.505 1.00 97.25 193 THR A CA 1
ATOM 1543 C C . THR A 1 193 ? 10.091 -8.108 -26.370 1.00 97.25 193 THR A C 1
ATOM 1545 O O . THR A 1 193 ? 10.704 -7.053 -26.521 1.00 97.25 193 THR A O 1
ATOM 1548 N N . PHE A 1 194 ? 9.458 -8.445 -25.249 1.00 96.44 194 PHE A N 1
ATOM 1549 C CA . PHE A 1 194 ? 9.547 -7.739 -23.979 1.00 96.44 194 PHE A CA 1
ATOM 1550 C C . PHE A 1 194 ? 10.389 -8.565 -23.002 1.00 96.44 194 PHE A C 1
ATOM 1552 O O . PHE A 1 194 ? 10.203 -9.784 -22.930 1.00 96.44 194 PHE A O 1
ATOM 1559 N N . SER A 1 195 ? 11.271 -7.897 -22.261 1.00 95.38 195 SER A N 1
ATOM 1560 C CA . SER A 1 195 ? 12.001 -8.440 -21.113 1.00 95.38 195 SER A CA 1
ATOM 1561 C C . SER A 1 195 ? 12.002 -7.402 -19.998 1.00 95.38 195 SER A C 1
ATOM 1563 O O . SER A 1 195 ? 11.913 -6.213 -20.278 1.00 95.38 195 SER A O 1
ATOM 1565 N N . GLU A 1 196 ? 12.056 -7.853 -18.754 1.00 94.56 196 GLU A N 1
ATOM 1566 C CA . GLU A 1 196 ? 12.187 -6.990 -17.582 1.00 94.56 196 GLU A CA 1
ATOM 1567 C C . GLU A 1 196 ? 12.944 -7.782 -16.517 1.00 94.56 196 GLU A C 1
ATOM 1569 O O . GLU A 1 196 ? 12.404 -8.730 -15.932 1.00 94.56 196 GLU A O 1
ATOM 1574 N N . ASP A 1 197 ? 14.218 -7.458 -16.322 1.00 95.31 197 ASP A N 1
ATOM 1575 C CA . ASP A 1 197 ? 15.114 -8.217 -15.448 1.00 95.31 197 ASP A CA 1
ATOM 1576 C C . ASP A 1 197 ? 15.901 -7.371 -14.441 1.00 95.31 197 ASP A C 1
ATOM 1578 O O . ASP A 1 197 ? 16.734 -7.895 -13.702 1.00 95.31 197 ASP A O 1
ATOM 1582 N N . ASP A 1 198 ? 15.517 -6.109 -14.273 1.00 95.38 198 ASP A N 1
ATOM 1583 C CA . ASP A 1 198 ? 16.036 -5.187 -13.262 1.00 95.38 198 ASP A CA 1
ATOM 1584 C C . ASP A 1 198 ? 15.998 -5.725 -11.815 1.00 95.38 198 ASP A C 1
ATOM 1586 O O . ASP A 1 198 ? 16.803 -5.310 -10.981 1.00 95.38 198 ASP A O 1
ATOM 1590 N N . HIS A 1 199 ? 15.149 -6.712 -11.504 1.00 95.62 199 HIS A N 1
ATOM 1591 C CA . HIS A 1 199 ? 15.170 -7.433 -10.217 1.00 95.62 199 HIS A CA 1
ATOM 1592 C C . HIS A 1 199 ? 16.454 -8.242 -9.990 1.00 95.62 199 HIS A C 1
ATOM 1594 O O . HIS A 1 199 ? 16.856 -8.458 -8.846 1.00 95.62 199 HIS A O 1
ATOM 1600 N N . LEU A 1 200 ? 17.114 -8.686 -11.061 1.00 96.25 200 LEU A N 1
ATOM 1601 C CA . LEU A 1 200 ? 18.431 -9.321 -11.011 1.00 96.25 200 LEU A CA 1
ATOM 1602 C C . LEU A 1 20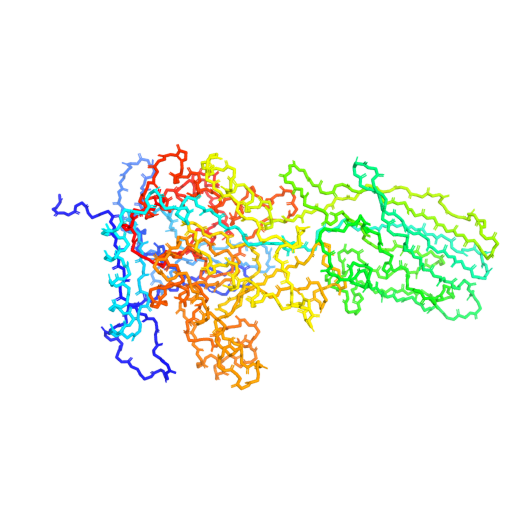0 ? 19.530 -8.284 -10.788 1.00 96.25 200 LEU A C 1
ATOM 1604 O O . LEU A 1 200 ? 20.502 -8.567 -10.088 1.00 96.25 200 LEU A O 1
ATOM 1608 N N . THR A 1 201 ? 19.359 -7.089 -11.354 1.00 94.75 201 THR A N 1
ATOM 1609 C CA . THR A 1 201 ? 20.284 -5.965 -11.191 1.00 94.75 201 THR A CA 1
ATOM 1610 C C . THR A 1 201 ? 20.261 -5.428 -9.765 1.00 94.75 201 THR A C 1
ATOM 1612 O O . THR A 1 201 ? 21.321 -5.228 -9.176 1.00 94.75 201 THR A O 1
ATOM 1615 N N . THR A 1 202 ? 19.074 -5.237 -9.183 1.00 92.81 202 THR A N 1
ATOM 1616 C CA . THR A 1 202 ? 18.941 -4.792 -7.787 1.00 92.81 202 THR A CA 1
ATOM 1617 C C . THR A 1 202 ? 19.205 -5.911 -6.784 1.00 92.81 202 THR A C 1
ATOM 1619 O O . THR A 1 202 ? 19.528 -5.633 -5.631 1.00 92.81 202 THR A O 1
ATOM 1622 N N . GLY A 1 203 ? 19.004 -7.174 -7.175 1.00 94.12 203 GLY A N 1
ATOM 1623 C CA . GLY A 1 203 ? 18.991 -8.313 -6.254 1.00 94.12 203 GLY A CA 1
ATOM 1624 C C . GLY A 1 203 ? 17.881 -8.232 -5.198 1.00 94.12 203 GLY A C 1
ATOM 1625 O O . GLY A 1 203 ? 17.911 -8.991 -4.231 1.00 94.12 203 GLY A O 1
ATOM 1626 N N . LEU A 1 204 ? 16.924 -7.309 -5.364 1.00 94.44 204 LEU A N 1
ATOM 1627 C CA . LEU A 1 204 ? 15.953 -6.899 -4.345 1.00 94.44 204 LEU A CA 1
ATOM 1628 C C . LEU A 1 204 ? 16.606 -6.404 -3.035 1.00 94.44 204 LEU A C 1
ATOM 1630 O O . LEU A 1 204 ? 16.021 -6.507 -1.953 1.00 94.44 204 LEU A O 1
ATOM 1634 N N . GLU A 1 205 ? 17.821 -5.859 -3.129 1.00 93.06 205 GLU A N 1
ATOM 1635 C CA . GLU A 1 205 ? 18.557 -5.259 -2.017 1.00 93.06 205 GLU A CA 1
ATOM 1636 C C . GLU A 1 205 ? 18.503 -3.730 -2.100 1.00 93.06 205 GLU A C 1
ATOM 1638 O O . GLU A 1 205 ? 18.851 -3.125 -3.114 1.00 93.06 205 GLU A O 1
ATOM 1643 N N . TYR A 1 206 ? 18.082 -3.094 -1.007 1.00 94.69 206 TYR A N 1
ATOM 1644 C CA . TYR A 1 206 ? 17.836 -1.655 -0.944 1.00 94.69 206 TYR A CA 1
ATOM 1645 C C . TYR A 1 206 ? 18.517 -1.030 0.285 1.00 94.69 206 TYR A C 1
ATOM 1647 O O . TYR A 1 206 ? 18.699 -1.719 1.293 1.00 94.69 206 TYR A O 1
ATOM 1655 N N . PRO A 1 207 ? 18.904 0.260 0.236 1.00 94.12 207 PRO A N 1
ATOM 1656 C CA . PRO A 1 207 ? 18.825 1.166 -0.915 1.00 94.12 207 PRO A CA 1
ATOM 1657 C C . PRO A 1 207 ? 19.815 0.794 -2.030 1.00 94.12 207 PRO A C 1
ATOM 1659 O O . PRO A 1 207 ? 20.910 0.301 -1.764 1.00 94.12 207 PRO A O 1
ATOM 1662 N N . HIS A 1 208 ? 19.456 1.097 -3.277 1.00 94.81 208 HIS A N 1
ATOM 1663 C CA . HIS A 1 208 ? 20.262 0.786 -4.462 1.00 94.81 208 HIS A CA 1
ATOM 1664 C C . HIS A 1 208 ? 20.598 2.067 -5.265 1.00 94.81 208 HIS A C 1
ATOM 1666 O O . HIS A 1 208 ? 19.907 3.083 -5.137 1.00 94.81 208 HIS A O 1
ATOM 1672 N N . PRO A 1 209 ? 21.674 2.106 -6.075 1.00 95.12 209 PRO A N 1
ATOM 1673 C CA . PRO A 1 209 ? 21.840 3.146 -7.091 1.00 95.12 209 PRO A CA 1
ATOM 1674 C C . PRO A 1 209 ? 20.641 3.232 -8.056 1.00 95.12 209 PRO A C 1
ATOM 1676 O O . PRO A 1 209 ? 19.893 2.259 -8.180 1.00 95.12 209 PRO A O 1
ATOM 1679 N N . PRO A 1 210 ? 20.462 4.364 -8.762 1.00 95.75 210 PRO A N 1
ATOM 1680 C CA . PRO A 1 210 ? 19.418 4.508 -9.777 1.00 95.75 210 PRO A CA 1
ATOM 1681 C C . PRO A 1 210 ? 19.460 3.390 -10.814 1.00 95.75 210 PRO A C 1
ATOM 1683 O O . PRO A 1 210 ? 20.531 2.882 -11.122 1.00 95.75 210 PRO A O 1
ATOM 1686 N N . ILE A 1 211 ? 18.307 3.017 -11.353 1.00 96.25 211 ILE A N 1
ATOM 1687 C CA . ILE A 1 211 ? 18.163 1.941 -12.332 1.00 96.25 211 ILE A CA 1
ATOM 1688 C C . ILE A 1 211 ? 17.666 2.529 -13.645 1.00 96.25 211 ILE A C 1
ATOM 1690 O O . ILE A 1 211 ? 16.802 3.406 -13.653 1.00 96.25 211 ILE A O 1
ATOM 1694 N N . ALA A 1 212 ? 18.232 2.042 -14.743 1.00 96.06 212 ALA A N 1
ATOM 1695 C CA . ALA A 1 212 ? 17.655 2.121 -16.073 1.00 96.06 212 ALA A CA 1
ATOM 1696 C C . ALA A 1 212 ? 17.423 0.688 -16.556 1.00 96.06 212 ALA A C 1
ATOM 1698 O O . ALA A 1 212 ? 18.275 -0.160 -16.322 1.00 96.06 212 ALA A O 1
ATOM 1699 N N . GLU A 1 213 ? 16.297 0.450 -17.217 1.00 95.94 213 GLU A N 1
ATOM 1700 C CA . GLU A 1 213 ? 15.938 -0.850 -17.787 1.00 95.94 213 GLU A CA 1
ATOM 1701 C C . GLU A 1 213 ? 15.334 -0.628 -19.173 1.00 95.94 213 GLU A C 1
ATOM 1703 O O . GLU A 1 213 ? 14.338 0.094 -19.302 1.00 95.94 213 GLU A O 1
ATOM 1708 N N . ILE A 1 214 ? 15.912 -1.238 -20.205 1.00 96.69 214 ILE A N 1
ATOM 1709 C CA . ILE A 1 214 ? 15.370 -1.304 -21.561 1.00 96.69 214 ILE A CA 1
ATOM 1710 C C . ILE A 1 214 ? 14.496 -2.550 -21.655 1.00 96.69 214 ILE A C 1
ATOM 1712 O O . ILE A 1 214 ? 14.981 -3.674 -21.724 1.00 96.69 214 ILE A O 1
ATOM 1716 N N . THR A 1 215 ? 13.184 -2.354 -21.746 1.00 95.69 215 THR A N 1
ATOM 1717 C CA . THR A 1 215 ? 12.254 -3.486 -21.789 1.00 95.69 215 THR A CA 1
ATOM 1718 C C . THR A 1 215 ? 11.903 -3.949 -23.196 1.00 95.69 215 THR A C 1
ATOM 1720 O O . THR A 1 215 ? 11.558 -5.114 -23.415 1.00 95.69 215 THR A O 1
ATOM 1723 N N . VAL A 1 216 ? 11.962 -3.036 -24.169 1.00 97.06 216 VAL A N 1
ATOM 1724 C CA . VAL A 1 216 ? 11.745 -3.327 -25.591 1.00 97.06 216 VAL A CA 1
ATOM 1725 C C . VAL A 1 216 ? 12.750 -2.518 -26.408 1.00 97.06 216 VAL A C 1
ATOM 1727 O O . VAL A 1 216 ? 12.812 -1.300 -26.227 1.00 97.06 216 VAL A O 1
ATOM 1730 N N . PRO A 1 217 ? 13.469 -3.124 -27.367 1.00 97.69 217 PRO A N 1
ATOM 1731 C CA . PRO A 1 217 ? 13.535 -4.565 -27.649 1.00 97.69 217 PRO A CA 1
ATOM 1732 C C . PRO A 1 217 ? 14.257 -5.343 -26.530 1.00 97.69 217 PRO A C 1
ATOM 1734 O O . PRO A 1 217 ? 14.868 -4.732 -25.665 1.00 97.69 217 PRO A O 1
ATOM 1737 N N . SER A 1 218 ? 14.196 -6.678 -26.550 1.00 97.38 218 SER A N 1
ATOM 1738 C CA . SER A 1 218 ? 14.996 -7.533 -25.652 1.00 97.38 218 SER A CA 1
ATOM 1739 C C . SER A 1 218 ? 16.333 -7.931 -26.284 1.00 97.38 218 SER A C 1
ATOM 1741 O O . SER A 1 218 ? 16.491 -7.876 -27.506 1.00 97.38 218 SER A O 1
ATOM 1743 N N . ASP A 1 219 ? 17.278 -8.400 -25.468 1.00 97.69 219 ASP A N 1
ATOM 1744 C CA . ASP A 1 219 ? 18.573 -8.890 -25.953 1.00 97.69 219 ASP A CA 1
ATOM 1745 C C . ASP A 1 219 ? 18.420 -10.032 -26.981 1.00 97.69 219 ASP A C 1
ATOM 1747 O O . ASP A 1 219 ? 17.544 -10.898 -26.881 1.00 97.69 219 ASP A O 1
ATOM 1751 N N . GLY A 1 220 ? 19.242 -9.993 -28.030 1.00 97.44 220 GLY A N 1
ATOM 1752 C CA . GLY A 1 220 ? 19.222 -10.937 -29.149 1.00 97.44 220 GLY A CA 1
ATOM 1753 C C . GLY A 1 220 ? 18.040 -10.781 -30.113 1.00 97.44 220 GLY A C 1
ATOM 1754 O O . GLY A 1 220 ? 17.846 -11.634 -30.982 1.00 97.44 220 GLY A O 1
ATOM 1755 N N . ASN A 1 221 ? 17.225 -9.732 -29.975 1.00 98.31 221 ASN A N 1
ATOM 1756 C CA . ASN A 1 221 ? 16.113 -9.468 -30.887 1.00 98.31 221 ASN A CA 1
ATOM 1757 C C . ASN A 1 221 ? 16.583 -9.115 -32.303 1.00 98.31 221 ASN A C 1
ATOM 1759 O O . ASN A 1 221 ? 17.658 -8.551 -32.514 1.00 98.31 221 ASN A O 1
ATOM 1763 N N . VAL A 1 222 ? 15.715 -9.407 -33.272 1.00 98.56 222 VAL A N 1
ATOM 1764 C CA . VAL A 1 222 ? 15.947 -9.145 -34.693 1.00 98.56 222 VAL A CA 1
ATOM 1765 C C . VAL A 1 222 ? 15.006 -8.046 -35.171 1.00 98.56 222 VAL A C 1
ATOM 1767 O O . VAL A 1 222 ? 13.782 -8.205 -35.155 1.00 98.56 222 VAL A O 1
ATOM 1770 N N . LEU A 1 223 ? 15.575 -6.950 -35.661 1.00 98.44 223 LEU A N 1
ATOM 1771 C CA . LEU A 1 223 ? 14.865 -5.881 -36.359 1.00 98.44 223 LEU A CA 1
ATOM 1772 C C . LEU A 1 223 ? 14.922 -6.188 -37.863 1.00 98.44 223 LEU A C 1
ATOM 1774 O O . LEU A 1 223 ? 15.900 -5.878 -38.544 1.00 98.44 223 LEU A O 1
ATOM 1778 N N . GLY A 1 224 ? 13.907 -6.914 -38.340 1.00 97.75 224 GLY A N 1
ATOM 1779 C CA . GLY A 1 224 ? 13.867 -7.547 -39.658 1.00 97.75 224 GLY A CA 1
ATOM 1780 C C . GLY A 1 224 ? 12.990 -6.817 -40.676 1.00 97.75 224 GLY A C 1
ATOM 1781 O O . GLY A 1 224 ? 12.980 -5.591 -40.754 1.00 97.75 224 GLY A O 1
ATOM 1782 N N . ASN A 1 225 ? 12.272 -7.570 -41.514 1.00 96.44 225 ASN A N 1
ATOM 1783 C CA . ASN A 1 225 ? 11.429 -7.026 -42.592 1.00 96.44 225 ASN A CA 1
ATOM 1784 C C . ASN A 1 225 ? 9.914 -7.083 -42.340 1.00 96.44 225 ASN A C 1
ATOM 1786 O O . ASN A 1 225 ? 9.132 -6.703 -43.216 1.00 96.44 225 ASN A O 1
ATOM 1790 N N . THR A 1 226 ? 9.488 -7.556 -41.169 1.00 98.00 226 THR A N 1
ATOM 1791 C CA . THR A 1 226 ? 8.073 -7.630 -40.782 1.00 98.00 226 THR A CA 1
ATOM 1792 C C . THR A 1 226 ? 7.757 -6.659 -39.649 1.00 98.00 226 THR A C 1
ATOM 1794 O O . THR A 1 226 ? 8.578 -6.409 -38.769 1.00 98.00 226 THR A O 1
ATOM 1797 N N . ASN A 1 227 ? 6.542 -6.112 -39.645 1.00 98.12 227 ASN A N 1
ATOM 1798 C CA . ASN A 1 227 ? 6.073 -5.284 -38.535 1.00 98.12 227 ASN A CA 1
ATOM 1799 C C . ASN A 1 227 ? 5.725 -6.169 -37.326 1.00 98.12 227 ASN A C 1
ATOM 1801 O O . ASN A 1 227 ? 5.118 -7.230 -37.492 1.00 98.12 227 ASN A O 1
ATOM 1805 N N . VAL A 1 228 ? 6.050 -5.708 -36.118 1.00 97.81 228 VAL A N 1
ATOM 1806 C CA . VAL A 1 228 ? 5.718 -6.368 -34.848 1.00 97.81 228 VAL A CA 1
ATOM 1807 C C . VAL A 1 228 ? 5.012 -5.364 -33.948 1.00 97.81 228 VAL A C 1
ATOM 1809 O O . VAL A 1 228 ? 5.556 -4.308 -33.635 1.00 97.81 228 VAL A O 1
ATOM 1812 N N . TYR A 1 229 ? 3.795 -5.694 -33.525 1.00 96.81 229 TYR A N 1
ATOM 1813 C CA . TYR A 1 229 ? 3.020 -4.866 -32.610 1.00 96.81 229 TYR A CA 1
ATOM 1814 C C . TYR A 1 229 ? 2.334 -5.731 -31.561 1.00 96.81 229 TYR A C 1
ATOM 1816 O O . TYR A 1 229 ? 1.669 -6.714 -31.895 1.00 96.81 229 TYR A O 1
ATOM 1824 N N . ASN A 1 230 ? 2.478 -5.345 -30.299 1.00 96.12 230 ASN A N 1
ATOM 1825 C CA . ASN A 1 230 ? 1.705 -5.894 -29.200 1.00 96.12 230 ASN A CA 1
ATOM 1826 C C . ASN A 1 230 ? 1.474 -4.797 -28.162 1.00 96.12 230 ASN A C 1
ATOM 1828 O O . ASN A 1 230 ? 2.416 -4.339 -27.520 1.00 96.12 230 ASN A O 1
ATOM 1832 N N . GLU A 1 231 ? 0.216 -4.392 -28.008 1.00 94.00 231 GLU A N 1
ATOM 1833 C CA . GLU A 1 231 ? -0.181 -3.361 -27.053 1.00 94.00 231 GLU A CA 1
ATOM 1834 C C . GLU A 1 231 ? 0.120 -3.766 -25.608 1.00 94.00 231 GLU A C 1
ATOM 1836 O O . GLU A 1 231 ? 0.526 -2.924 -24.823 1.00 94.00 231 GLU A O 1
ATOM 1841 N N . ASN A 1 232 ? -0.017 -5.047 -25.259 1.00 93.25 232 ASN A N 1
ATOM 1842 C CA . ASN A 1 232 ? 0.214 -5.534 -23.905 1.00 93.25 232 ASN A CA 1
ATOM 1843 C C . ASN A 1 232 ? 1.033 -6.834 -23.943 1.00 93.25 232 ASN A C 1
ATOM 1845 O O . ASN A 1 232 ? 0.455 -7.928 -24.016 1.00 93.25 232 ASN A O 1
ATOM 1849 N N . PRO A 1 233 ? 2.374 -6.736 -23.952 1.00 92.00 233 PRO A N 1
ATOM 1850 C CA . PRO A 1 233 ? 3.238 -7.903 -24.056 1.00 92.00 233 PRO A CA 1
ATOM 1851 C C . PRO A 1 233 ? 2.984 -8.925 -22.938 1.00 92.00 233 PRO A C 1
ATOM 1853 O O . PRO A 1 233 ? 2.653 -8.544 -21.814 1.00 92.00 233 PRO A O 1
ATOM 1856 N N . PRO A 1 234 ? 3.142 -10.234 -23.208 1.00 89.00 234 PRO A N 1
ATOM 1857 C CA . PRO A 1 234 ? 3.034 -11.250 -22.168 1.00 89.00 234 PRO A CA 1
ATOM 1858 C C . PRO A 1 234 ? 4.001 -10.964 -21.014 1.00 89.00 234 PRO A C 1
ATOM 1860 O O . PRO A 1 234 ? 5.147 -10.598 -21.255 1.00 89.00 234 PRO A O 1
ATOM 1863 N N . ASN A 1 235 ? 3.542 -11.184 -19.781 1.00 87.31 235 ASN A N 1
ATOM 1864 C CA . ASN A 1 235 ? 4.273 -10.947 -18.526 1.00 87.31 235 ASN A CA 1
ATOM 1865 C C . ASN A 1 235 ? 4.559 -9.477 -18.176 1.00 87.31 235 ASN A C 1
ATOM 1867 O O . ASN A 1 235 ? 4.988 -9.226 -17.056 1.00 87.31 235 ASN A O 1
ATOM 1871 N N . ALA A 1 236 ? 4.261 -8.513 -19.052 1.00 90.44 236 ALA A N 1
ATOM 1872 C CA . ALA A 1 236 ? 4.372 -7.099 -18.715 1.00 90.44 236 ALA A CA 1
ATOM 1873 C C . ALA A 1 236 ? 3.218 -6.689 -17.789 1.00 90.44 236 ALA A C 1
ATOM 1875 O O . ALA A 1 236 ? 2.051 -6.639 -18.200 1.00 90.44 236 ALA A O 1
ATOM 1876 N N . TYR A 1 237 ? 3.532 -6.389 -16.529 1.00 89.38 237 TYR A N 1
ATOM 1877 C CA . TYR A 1 237 ? 2.546 -5.840 -15.607 1.00 89.38 237 TYR A CA 1
ATOM 1878 C C . TYR A 1 237 ? 2.088 -4.470 -16.121 1.00 89.38 237 TYR A C 1
ATOM 1880 O O . TYR A 1 237 ? 2.901 -3.580 -16.363 1.00 89.38 237 TYR A O 1
ATOM 1888 N N . ILE A 1 238 ? 0.777 -4.338 -16.363 1.00 87.00 238 ILE A N 1
ATOM 1889 C CA . ILE A 1 238 ? 0.142 -3.169 -16.994 1.00 87.00 238 ILE A CA 1
ATOM 1890 C C . ILE A 1 238 ? 0.873 -2.656 -18.253 1.00 87.00 238 ILE A C 1
ATOM 1892 O O . ILE A 1 238 ? 0.909 -1.452 -18.515 1.00 87.00 238 ILE A O 1
ATOM 1896 N N . GLY A 1 239 ? 1.430 -3.570 -19.055 1.00 83.94 239 GLY A N 1
ATOM 1897 C CA . GLY A 1 239 ? 2.334 -3.241 -20.160 1.00 83.94 239 GLY A CA 1
ATOM 1898 C C . GLY A 1 239 ? 1.777 -2.251 -21.186 1.00 83.94 239 GLY A C 1
ATOM 1899 O O . GLY A 1 239 ? 2.525 -1.434 -21.721 1.00 83.94 239 GLY A O 1
ATOM 1900 N N . TYR A 1 240 ? 0.456 -2.242 -21.376 1.00 86.81 240 TYR A N 1
ATOM 1901 C CA . TYR A 1 240 ? -0.259 -1.270 -22.211 1.00 86.81 240 TYR A CA 1
ATOM 1902 C C . TYR A 1 240 ? -0.007 0.204 -21.852 1.00 86.81 240 TYR A C 1
ATOM 1904 O O . TYR A 1 240 ? -0.182 1.067 -22.711 1.00 86.81 240 TYR A O 1
ATOM 1912 N N . ARG A 1 241 ? 0.408 0.516 -20.615 1.00 86.06 241 ARG A N 1
ATOM 1913 C CA . ARG A 1 241 ? 0.698 1.896 -20.193 1.00 86.06 241 ARG A CA 1
ATOM 1914 C C . ARG A 1 241 ? 2.100 2.377 -20.556 1.00 86.06 241 ARG A C 1
ATOM 1916 O O . ARG A 1 241 ? 2.258 3.560 -20.840 1.00 86.06 241 ARG A O 1
ATOM 1923 N N . TRP A 1 242 ? 3.105 1.501 -20.529 1.00 87.06 242 TRP A N 1
ATOM 1924 C CA . TRP A 1 242 ? 4.510 1.938 -20.516 1.00 87.06 242 TRP A CA 1
ATOM 1925 C C . TRP A 1 242 ? 5.460 1.116 -21.395 1.00 87.06 242 TRP A C 1
ATOM 1927 O O . TRP A 1 242 ? 6.562 1.565 -21.703 1.00 87.06 242 TRP A O 1
ATOM 1937 N N . THR A 1 243 ? 5.040 -0.057 -21.868 1.00 91.19 243 THR A N 1
ATOM 1938 C CA . THR A 1 243 ? 5.911 -0.978 -22.608 1.00 91.19 243 THR A CA 1
ATOM 1939 C C . THR A 1 243 ? 5.204 -1.725 -23.758 1.00 91.19 243 THR A C 1
ATOM 1941 O O . THR A 1 243 ? 5.403 -2.929 -23.928 1.00 91.19 243 THR A O 1
ATOM 1944 N N . PRO A 1 244 ? 4.394 -1.065 -24.613 1.00 94.38 244 PRO A N 1
ATOM 1945 C CA . PRO A 1 244 ? 3.885 -1.720 -25.816 1.00 94.38 244 PRO A CA 1
ATOM 1946 C C . PRO A 1 244 ? 5.033 -2.022 -26.790 1.00 94.38 244 PRO A C 1
ATOM 1948 O O . PRO A 1 244 ? 5.870 -1.153 -27.059 1.00 94.38 244 PRO A O 1
ATOM 1951 N N . ILE A 1 245 ? 5.035 -3.220 -27.379 1.00 96.88 245 ILE A N 1
ATOM 1952 C CA . ILE A 1 245 ? 5.957 -3.564 -28.467 1.00 96.88 245 ILE A CA 1
ATOM 1953 C C . ILE A 1 245 ? 5.487 -2.854 -29.731 1.00 96.88 245 ILE A C 1
ATOM 1955 O O . ILE A 1 245 ? 4.346 -3.036 -30.164 1.00 96.88 245 ILE A O 1
ATOM 1959 N N . ASN A 1 246 ? 6.377 -2.069 -30.336 1.00 96.75 246 ASN A N 1
ATOM 1960 C CA . ASN A 1 246 ? 6.099 -1.369 -31.580 1.00 96.75 246 ASN A CA 1
ATOM 1961 C C . ASN A 1 246 ? 7.352 -1.300 -32.472 1.00 96.75 246 ASN A C 1
ATOM 1963 O O . ASN A 1 246 ? 8.271 -0.520 -32.222 1.00 96.75 246 ASN A O 1
ATOM 1967 N N . TYR A 1 247 ? 7.365 -2.128 -33.515 1.00 98.00 247 TYR A N 1
ATOM 1968 C CA . TYR A 1 247 ? 8.301 -2.070 -34.633 1.00 98.00 247 TYR A CA 1
ATOM 1969 C C . TYR A 1 247 ? 7.508 -2.022 -35.936 1.00 98.00 247 TYR A C 1
ATOM 1971 O O . TYR A 1 247 ? 6.899 -3.015 -36.341 1.00 98.00 247 TYR A O 1
ATOM 1979 N N . THR A 1 248 ? 7.484 -0.865 -36.587 1.00 97.31 248 THR A N 1
ATOM 1980 C CA . THR A 1 248 ? 6.698 -0.650 -37.808 1.00 97.31 248 THR A CA 1
ATOM 1981 C C . THR A 1 248 ? 7.483 0.177 -38.802 1.00 97.31 248 THR A C 1
ATOM 1983 O O . THR A 1 248 ? 8.065 1.189 -38.418 1.00 97.31 248 THR A O 1
ATOM 1986 N N . ASP A 1 249 ? 7.469 -0.224 -40.072 1.00 96.19 249 ASP A N 1
ATOM 1987 C CA . ASP A 1 249 ? 8.109 0.515 -41.167 1.00 96.19 249 ASP A CA 1
ATOM 1988 C C . ASP A 1 249 ? 9.597 0.813 -40.882 1.00 96.19 249 ASP A C 1
ATOM 1990 O O . ASP A 1 249 ? 10.080 1.922 -41.097 1.00 96.19 249 ASP A O 1
ATOM 1994 N N . ASN A 1 250 ? 10.317 -0.197 -40.374 1.00 97.12 250 ASN A N 1
ATOM 1995 C CA . ASN A 1 250 ? 11.720 -0.140 -39.936 1.00 97.12 250 ASN A CA 1
ATOM 1996 C C . ASN A 1 250 ? 12.013 0.819 -38.767 1.00 97.12 250 ASN A C 1
ATOM 1998 O O . ASN A 1 250 ? 13.179 1.077 -38.467 1.00 97.12 250 ASN A O 1
ATOM 2002 N N . VAL A 1 251 ? 10.996 1.323 -38.069 1.00 98.12 251 VAL A N 1
ATOM 2003 C CA . VAL A 1 251 ? 11.171 2.151 -36.871 1.00 98.12 251 VAL A CA 1
ATOM 2004 C C . VAL A 1 251 ? 10.886 1.313 -35.633 1.00 98.12 251 VAL A C 1
ATOM 2006 O O . VAL A 1 251 ? 9.758 0.857 -35.442 1.00 98.12 251 VAL A O 1
ATOM 2009 N N . VAL A 1 252 ? 11.899 1.125 -34.782 1.00 97.75 252 VAL A N 1
ATOM 2010 C CA . VAL A 1 252 ? 11.730 0.517 -33.455 1.00 97.75 252 VAL A CA 1
ATOM 2011 C C . VAL A 1 252 ? 11.469 1.595 -32.424 1.00 97.75 252 VAL A C 1
ATOM 2013 O O . VAL A 1 252 ? 12.113 2.644 -32.409 1.00 97.75 252 VAL A O 1
ATOM 2016 N N . TYR A 1 253 ? 10.509 1.330 -31.555 1.00 97.12 253 TYR A N 1
ATOM 2017 C CA . TYR A 1 253 ? 10.241 2.149 -30.395 1.00 97.12 253 TYR A CA 1
ATOM 2018 C C . TYR A 1 253 ? 10.861 1.499 -29.164 1.00 97.12 253 TYR A C 1
ATOM 2020 O O . TYR A 1 253 ? 10.364 0.491 -28.669 1.00 97.12 253 TYR A O 1
ATOM 2028 N N . ILE A 1 254 ? 11.946 2.098 -28.684 1.00 96.88 254 ILE A N 1
ATOM 2029 C CA . ILE A 1 254 ? 12.637 1.687 -27.469 1.00 96.88 254 ILE A CA 1
ATOM 2030 C C . ILE A 1 254 ? 11.762 2.075 -26.270 1.00 96.88 254 ILE A C 1
ATOM 2032 O O . ILE A 1 254 ? 11.307 3.225 -26.161 1.00 96.88 254 ILE A O 1
ATOM 2036 N N . ARG A 1 255 ? 11.484 1.086 -25.419 1.00 95.69 255 ARG A N 1
ATOM 2037 C CA . ARG A 1 255 ? 10.699 1.171 -24.180 1.00 95.69 255 ARG A CA 1
ATOM 2038 C C . ARG A 1 255 ? 11.574 0.782 -23.004 1.00 95.69 255 ARG A C 1
ATOM 2040 O O . ARG A 1 255 ? 12.623 0.169 -23.178 1.00 95.69 255 ARG A O 1
ATOM 2047 N N . GLY A 1 256 ? 11.133 1.161 -21.820 1.00 92.44 256 GLY A N 1
ATOM 2048 C CA . GLY A 1 256 ? 11.899 0.966 -20.612 1.00 92.44 256 GLY A CA 1
ATOM 2049 C C . GLY A 1 256 ? 11.377 1.811 -19.472 1.00 92.44 256 GLY A C 1
ATOM 2050 O O . GLY A 1 256 ? 10.403 2.556 -19.627 1.00 92.44 256 GLY A O 1
ATOM 2051 N N . LYS A 1 257 ? 12.067 1.712 -18.345 1.00 92.19 257 LYS A N 1
ATOM 2052 C CA . LYS A 1 257 ? 11.811 2.511 -17.151 1.00 92.19 257 LYS A CA 1
ATOM 2053 C C . LYS A 1 257 ? 13.125 2.995 -16.553 1.00 92.19 257 LYS A C 1
ATOM 2055 O O . LYS A 1 257 ? 14.196 2.453 -16.817 1.00 92.19 257 LYS A O 1
ATOM 2060 N N . SER A 1 258 ? 13.034 4.056 -15.765 1.00 93.56 258 SER A N 1
ATOM 2061 C CA . SER A 1 258 ? 14.144 4.568 -14.974 1.00 93.56 258 SER A CA 1
ATOM 2062 C C . SER A 1 258 ? 13.612 5.097 -13.666 1.00 93.56 258 SER A C 1
ATOM 2064 O O . SER A 1 258 ? 12.585 5.772 -13.644 1.00 93.56 258 SER A O 1
ATOM 2066 N N . TYR A 1 259 ? 14.324 4.803 -12.590 1.00 93.50 259 TYR A N 1
ATOM 2067 C CA . TYR A 1 259 ? 13.905 5.185 -11.257 1.00 93.50 259 TYR A CA 1
ATOM 2068 C C . TYR A 1 259 ? 15.087 5.237 -10.293 1.00 93.50 259 TYR A C 1
ATOM 2070 O O . TYR A 1 259 ? 16.113 4.593 -10.504 1.00 93.50 259 TYR A O 1
ATOM 2078 N N . ASN A 1 260 ? 14.960 6.018 -9.220 1.00 93.50 260 ASN A N 1
ATOM 2079 C CA . ASN A 1 260 ? 15.932 6.028 -8.130 1.00 93.50 260 ASN A CA 1
ATOM 2080 C C . ASN A 1 260 ? 15.351 5.317 -6.892 1.00 93.50 260 ASN A C 1
ATOM 2082 O O . ASN A 1 260 ? 14.490 5.862 -6.211 1.00 93.50 260 ASN A O 1
ATOM 2086 N N . PRO A 1 261 ? 15.830 4.108 -6.568 1.00 92.81 261 PRO A N 1
ATOM 2087 C CA . PRO A 1 261 ? 15.242 3.274 -5.524 1.00 92.81 261 PRO A CA 1
ATOM 2088 C C . PRO A 1 261 ? 15.603 3.688 -4.086 1.00 92.81 261 PRO A C 1
ATOM 2090 O O . PRO A 1 261 ? 15.387 2.929 -3.145 1.00 92.81 261 PRO A O 1
ATOM 2093 N N . GLN A 1 262 ? 16.211 4.859 -3.903 1.00 91.69 262 GLN A N 1
ATOM 2094 C CA . GLN A 1 262 ? 16.629 5.360 -2.595 1.00 91.69 262 GLN A CA 1
ATOM 2095 C C . GLN A 1 262 ? 15.477 6.052 -1.859 1.00 91.69 262 GLN A C 1
ATOM 2097 O O . GLN A 1 262 ? 14.634 6.683 -2.506 1.00 91.69 262 GLN A O 1
ATOM 2102 N N . PRO A 1 263 ? 15.471 6.012 -0.514 1.00 88.25 263 PRO A N 1
ATOM 2103 C CA . PRO A 1 263 ? 14.438 6.655 0.288 1.00 88.25 263 PRO A CA 1
ATOM 2104 C C . PRO A 1 263 ? 14.441 8.172 0.080 1.00 88.25 263 PRO A C 1
ATOM 2106 O O . PRO A 1 263 ? 15.492 8.817 0.103 1.00 88.25 263 PRO A O 1
ATOM 2109 N N . HIS A 1 264 ? 13.255 8.746 -0.091 1.00 83.19 264 HIS A N 1
ATOM 2110 C CA . HIS A 1 264 ? 13.034 10.175 -0.299 1.00 83.19 264 HIS A CA 1
ATOM 2111 C C . HIS A 1 264 ? 11.591 10.516 0.106 1.00 83.19 264 HIS A C 1
ATOM 2113 O O . HIS A 1 264 ? 10.701 9.677 0.008 1.00 83.19 264 HIS A O 1
ATOM 2119 N N . THR A 1 265 ? 11.365 11.732 0.599 1.00 65.69 265 THR A N 1
ATOM 2120 C CA . THR A 1 265 ? 10.104 12.076 1.284 1.00 65.69 265 THR A CA 1
ATOM 2121 C C . THR A 1 265 ? 9.545 13.460 0.954 1.00 65.69 265 THR A C 1
ATOM 2123 O O . THR A 1 265 ? 8.516 13.841 1.497 1.00 65.69 265 THR A O 1
ATOM 2126 N N . GLU A 1 266 ? 10.222 14.240 0.106 1.00 61.59 266 GLU A N 1
ATOM 2127 C CA . GLU A 1 266 ? 9.890 15.661 -0.118 1.00 61.59 266 GLU A CA 1
ATOM 2128 C C . GLU A 1 266 ? 9.575 16.012 -1.588 1.00 61.59 266 GLU A C 1
ATOM 2130 O O . GLU A 1 266 ? 9.052 17.091 -1.863 1.00 61.59 266 GLU A O 1
ATOM 2135 N N . SER A 1 267 ? 9.877 15.132 -2.549 1.00 63.66 267 SER A N 1
ATOM 2136 C CA . SER A 1 267 ? 9.613 15.334 -3.982 1.00 63.66 267 SER A CA 1
ATOM 2137 C C . SER A 1 267 ? 9.624 14.007 -4.728 1.00 63.66 267 SER A C 1
ATOM 2139 O O . SER A 1 267 ? 10.308 13.087 -4.281 1.00 63.66 267 SER A O 1
ATOM 2141 N N . GLY A 1 268 ? 8.943 13.929 -5.879 1.00 62.09 268 GLY A N 1
ATOM 2142 C CA . GLY A 1 268 ? 9.011 12.758 -6.760 1.00 62.09 268 GLY A CA 1
ATOM 2143 C C . GLY A 1 268 ? 10.457 12.366 -7.073 1.00 62.09 268 GLY A C 1
ATOM 2144 O O . GLY A 1 268 ? 11.367 13.203 -7.055 1.00 62.09 268 GLY A O 1
ATOM 2145 N N . VAL A 1 269 ? 10.686 11.079 -7.310 1.00 69.06 269 VAL A N 1
ATOM 2146 C CA . VAL A 1 269 ? 12.009 10.529 -7.595 1.00 69.06 269 VAL A CA 1
ATOM 2147 C C . VAL A 1 269 ? 12.463 10.904 -8.986 1.00 69.06 269 VAL A C 1
ATOM 2149 O O . VAL A 1 269 ? 12.266 10.152 -9.937 1.00 69.06 269 VAL A O 1
ATOM 2152 N N . ASP A 1 270 ? 13.147 12.030 -9.098 1.00 86.75 270 ASP A N 1
ATOM 2153 C CA . ASP A 1 270 ? 13.695 12.439 -10.379 1.00 86.75 270 ASP A CA 1
ATOM 2154 C C . ASP A 1 270 ? 15.009 11.707 -10.696 1.00 86.75 270 ASP A C 1
ATOM 2156 O O . ASP A 1 270 ? 16.002 11.754 -9.960 1.00 86.75 270 ASP A O 1
ATOM 2160 N N . THR A 1 271 ? 15.032 11.056 -11.852 1.00 92.81 271 THR A N 1
ATOM 2161 C CA . THR A 1 271 ? 16.237 10.550 -12.506 1.00 92.81 271 THR A CA 1
ATOM 2162 C C . THR A 1 271 ? 16.369 11.135 -13.901 1.00 92.81 271 THR A C 1
ATOM 2164 O O . THR A 1 271 ? 15.386 11.470 -14.561 1.00 92.81 271 THR A O 1
ATOM 2167 N N . VAL A 1 272 ? 17.608 11.270 -14.362 1.00 94.38 272 VAL A N 1
ATOM 2168 C CA . VAL A 1 272 ? 17.926 11.571 -15.754 1.00 94.38 272 VAL A CA 1
ATOM 2169 C C . VAL A 1 272 ? 18.390 10.277 -16.400 1.00 94.38 272 VAL A C 1
ATOM 2171 O O . VAL A 1 272 ? 19.502 9.809 -16.152 1.00 94.38 272 VAL A O 1
ATOM 2174 N N . LEU A 1 273 ? 17.525 9.712 -17.232 1.00 95.00 273 LEU A N 1
ATOM 2175 C CA . LEU A 1 273 ? 17.825 8.569 -18.077 1.00 95.00 273 LEU A CA 1
ATOM 2176 C C . LEU A 1 273 ? 18.592 9.034 -19.313 1.00 95.00 273 LEU A C 1
ATOM 2178 O O . LEU A 1 273 ? 18.174 9.970 -19.999 1.00 95.00 273 LEU A O 1
ATOM 2182 N N . LYS A 1 274 ? 19.690 8.354 -19.625 1.00 96.69 274 LYS A N 1
ATOM 2183 C CA . LYS A 1 274 ? 20.522 8.575 -20.803 1.00 96.69 274 LYS A CA 1
ATOM 2184 C C . LYS A 1 274 ? 20.521 7.322 -21.667 1.00 96.69 274 LYS A C 1
ATOM 2186 O O . LYS A 1 274 ? 20.909 6.267 -21.188 1.00 96.69 274 LYS A O 1
ATOM 2191 N N . ILE A 1 275 ? 20.155 7.457 -22.943 1.00 97.69 275 ILE A N 1
ATOM 2192 C CA . ILE A 1 275 ? 20.135 6.346 -23.907 1.00 97.69 275 ILE A CA 1
ATOM 2193 C C . ILE A 1 275 ? 20.952 6.670 -25.147 1.00 97.69 275 ILE A C 1
ATOM 2195 O O . ILE A 1 275 ? 20.822 7.758 -25.710 1.00 97.69 275 ILE A O 1
ATOM 2199 N N . TRP A 1 276 ? 21.773 5.728 -25.600 1.00 98.31 276 TRP A N 1
ATOM 2200 C CA . TRP A 1 276 ? 22.533 5.827 -26.847 1.00 98.31 276 TRP A CA 1
ATOM 2201 C C . TRP A 1 276 ? 22.667 4.455 -27.504 1.00 98.31 276 TRP A C 1
ATOM 2203 O O . TRP A 1 276 ? 22.446 3.433 -26.866 1.00 98.31 276 TRP A O 1
ATOM 2213 N N . ILE A 1 277 ? 23.008 4.431 -28.791 1.00 98.69 277 ILE A N 1
ATOM 2214 C CA . ILE A 1 277 ? 23.179 3.184 -29.545 1.00 98.69 277 ILE A CA 1
ATOM 2215 C C . ILE A 1 277 ? 24.549 3.192 -30.198 1.00 98.69 277 ILE A C 1
ATOM 2217 O O . ILE A 1 277 ? 24.924 4.195 -30.817 1.00 98.69 277 ILE A O 1
ATOM 2221 N N . THR A 1 278 ? 25.276 2.085 -30.075 1.00 98.69 278 THR A N 1
ATOM 2222 C CA . THR A 1 278 ? 26.572 1.877 -30.723 1.00 98.69 278 THR A CA 1
ATOM 2223 C C . THR A 1 278 ? 26.516 0.792 -31.797 1.00 98.69 278 THR A C 1
ATOM 2225 O O . THR A 1 278 ? 25.653 -0.085 -31.770 1.00 98.69 278 THR A O 1
ATOM 2228 N N . ASP A 1 279 ? 27.406 0.890 -32.785 1.00 97.94 279 ASP A N 1
ATOM 2229 C CA . ASP A 1 279 ? 27.692 -0.199 -33.724 1.00 97.94 279 ASP A CA 1
ATOM 2230 C C . ASP A 1 279 ? 28.725 -1.193 -33.151 1.00 97.94 279 ASP A C 1
ATOM 2232 O O . ASP A 1 279 ? 29.281 -0.989 -32.073 1.00 97.94 279 ASP A O 1
ATOM 2236 N N . GLU A 1 280 ? 29.040 -2.253 -33.903 1.00 96.00 280 GLU A N 1
ATOM 2237 C CA . GLU A 1 280 ? 30.060 -3.260 -33.546 1.00 96.00 280 GLU A CA 1
ATOM 2238 C C . GLU A 1 280 ? 31.473 -2.694 -33.279 1.00 96.00 280 GLU A C 1
ATOM 2240 O O . GLU A 1 280 ? 32.326 -3.387 -32.726 1.00 96.00 280 GLU A O 1
ATOM 2245 N N . ASN A 1 281 ? 31.740 -1.453 -33.695 1.00 96.50 281 ASN A N 1
ATOM 2246 C CA . ASN A 1 281 ? 33.011 -0.758 -33.504 1.00 96.50 281 ASN A CA 1
ATOM 2247 C C . ASN A 1 281 ? 32.927 0.285 -32.372 1.00 96.50 281 ASN A C 1
ATOM 2249 O O . ASN A 1 281 ? 33.799 1.153 -32.291 1.00 96.50 281 ASN A O 1
ATOM 2253 N N . GLU A 1 282 ? 31.887 0.219 -31.531 1.00 94.88 282 GLU A N 1
ATOM 2254 C CA . GLU A 1 282 ? 31.599 1.137 -30.420 1.00 94.88 282 GLU A CA 1
ATOM 2255 C C . GLU A 1 282 ? 31.363 2.599 -30.858 1.00 94.88 282 GLU A C 1
ATOM 2257 O O . GLU A 1 282 ? 31.403 3.525 -30.041 1.00 94.88 282 GLU A O 1
ATOM 2262 N N . ASN A 1 283 ? 31.088 2.854 -32.145 1.00 97.25 283 ASN A N 1
ATOM 2263 C CA . ASN A 1 283 ? 30.737 4.199 -32.593 1.00 97.25 283 ASN A CA 1
ATOM 2264 C C . ASN A 1 283 ? 29.279 4.486 -32.256 1.00 97.25 283 ASN A C 1
ATOM 2266 O O . ASN A 1 283 ? 28.394 3.713 -32.612 1.00 97.25 283 ASN A O 1
ATOM 2270 N N . ILE A 1 284 ? 29.010 5.643 -31.652 1.00 97.69 284 ILE A N 1
ATOM 2271 C CA . ILE A 1 284 ? 27.638 6.093 -31.405 1.00 97.69 284 ILE A CA 1
ATOM 2272 C C . ILE A 1 284 ? 26.956 6.389 -32.747 1.00 97.69 284 ILE A C 1
ATOM 2274 O O . ILE A 1 284 ? 27.344 7.319 -33.458 1.00 97.69 284 ILE A O 1
ATOM 2278 N N . VAL A 1 285 ? 25.919 5.617 -33.069 1.00 97.12 285 VAL A N 1
ATOM 2279 C CA . VAL A 1 285 ? 25.103 5.769 -34.286 1.00 97.12 285 VAL A CA 1
ATOM 2280 C C . VAL A 1 285 ? 23.775 6.478 -34.022 1.00 97.12 285 VAL A C 1
ATOM 2282 O O . VAL A 1 285 ? 23.146 6.978 -34.954 1.00 97.12 285 VAL A O 1
ATOM 2285 N N . PHE A 1 286 ? 23.356 6.558 -32.757 1.00 97.75 286 PHE A N 1
ATOM 2286 C CA . PHE A 1 286 ? 22.147 7.256 -32.332 1.00 97.75 286 PHE A CA 1
ATOM 2287 C C . PHE A 1 286 ? 22.273 7.752 -30.885 1.00 97.75 286 PHE A C 1
ATOM 2289 O O . PHE A 1 286 ? 22.850 7.081 -30.029 1.00 97.75 286 PHE A O 1
ATOM 2296 N N . GLY A 1 287 ? 21.701 8.924 -30.604 1.00 95.69 287 GLY A N 1
ATOM 2297 C CA . GLY A 1 287 ? 21.793 9.568 -29.294 1.00 95.69 287 GLY A CA 1
ATOM 2298 C C . GLY A 1 287 ? 23.155 10.238 -29.024 1.00 95.69 287 GLY A C 1
ATOM 2299 O O . GLY A 1 287 ? 23.899 10.526 -29.965 1.00 95.69 287 GLY A O 1
ATOM 2300 N N . PRO A 1 288 ? 23.481 10.540 -27.752 1.00 95.88 288 PRO A N 1
ATOM 2301 C CA . PRO A 1 288 ? 22.678 10.251 -26.566 1.00 95.88 288 PRO A CA 1
ATOM 2302 C C . PRO A 1 288 ? 21.392 11.088 -26.494 1.00 95.88 288 PRO A C 1
ATOM 2304 O O . PRO A 1 288 ? 21.376 12.261 -26.865 1.00 95.88 288 PRO A O 1
ATOM 2307 N N . ILE A 1 289 ? 20.322 10.485 -25.986 1.00 96.00 289 ILE A N 1
ATOM 2308 C CA . ILE A 1 289 ? 19.060 11.136 -25.626 1.00 96.00 289 ILE A CA 1
ATOM 2309 C C . ILE A 1 289 ? 18.963 11.160 -24.107 1.00 96.00 289 ILE A C 1
ATOM 2311 O O . ILE A 1 289 ? 19.273 10.165 -23.459 1.00 96.00 289 ILE A O 1
ATOM 2315 N N . LEU A 1 290 ? 18.534 12.295 -23.558 1.00 94.00 290 LEU A N 1
ATOM 2316 C CA . LEU A 1 290 ? 18.271 12.460 -22.133 1.00 94.00 290 LEU A CA 1
ATOM 2317 C C . LEU A 1 290 ? 16.766 12.570 -21.897 1.00 94.00 290 LEU A C 1
ATOM 2319 O O . LEU A 1 290 ? 16.074 13.263 -22.647 1.00 94.00 290 LEU A O 1
ATOM 2323 N N . SER A 1 291 ? 16.273 11.917 -20.852 1.00 90.81 291 SER A N 1
ATOM 2324 C CA . SER A 1 291 ? 14.878 11.980 -20.431 1.00 90.81 291 SER A CA 1
ATOM 2325 C C . SER A 1 291 ? 14.795 12.107 -18.915 1.00 90.81 291 SER A C 1
ATOM 2327 O O . SER A 1 291 ? 15.423 11.330 -18.201 1.00 90.81 291 SER A O 1
ATOM 2329 N N . ASN A 1 292 ? 14.030 13.084 -18.430 1.00 91.62 292 ASN A N 1
ATOM 2330 C CA . ASN A 1 292 ? 13.711 13.184 -17.009 1.00 91.62 292 ASN A CA 1
ATOM 2331 C C . ASN A 1 292 ? 12.588 12.201 -16.692 1.00 91.62 292 ASN A C 1
ATOM 2333 O O . ASN A 1 292 ? 11.623 12.098 -17.451 1.00 91.62 292 ASN A O 1
ATOM 2337 N N . GLN A 1 293 ? 12.741 11.484 -15.593 1.00 90.19 293 GLN A N 1
ATOM 2338 C CA . GLN A 1 293 ? 11.890 10.377 -15.193 1.00 90.19 293 GLN A CA 1
ATOM 2339 C C . GLN A 1 293 ? 11.556 10.571 -13.723 1.00 90.19 293 GLN A C 1
ATOM 2341 O O . GLN A 1 293 ? 12.475 10.781 -12.938 1.00 90.19 293 GLN A O 1
ATOM 2346 N N . SER A 1 294 ? 10.273 10.522 -13.386 1.00 89.12 294 SER A N 1
ATOM 2347 C CA . SER A 1 294 ? 9.773 10.675 -12.020 1.00 89.12 294 SER A CA 1
ATOM 2348 C C . SER A 1 294 ? 9.000 9.417 -11.632 1.00 89.12 294 SER A C 1
ATOM 2350 O O . SER A 1 294 ? 8.379 8.791 -12.492 1.00 89.12 294 SER A O 1
ATOM 2352 N N . MET A 1 295 ? 9.064 9.057 -10.356 1.00 89.50 295 MET A N 1
ATOM 2353 C CA . MET A 1 295 ? 8.392 7.902 -9.753 1.00 89.50 295 MET A CA 1
ATOM 2354 C C . MET A 1 295 ? 8.116 8.227 -8.282 1.00 89.50 295 MET A C 1
ATOM 2356 O O . MET A 1 295 ? 8.813 9.071 -7.712 1.00 89.50 295 MET A O 1
ATOM 2360 N N . TYR A 1 296 ? 7.124 7.604 -7.664 1.00 91.38 296 TYR A N 1
ATOM 2361 C CA . TYR A 1 296 ? 6.719 7.889 -6.291 1.00 91.38 296 TYR A CA 1
ATOM 2362 C C . TYR A 1 296 ? 6.579 6.579 -5.507 1.00 91.38 296 TYR A C 1
ATOM 2364 O O . TYR A 1 296 ? 6.245 5.553 -6.072 1.00 91.38 296 TYR A O 1
ATOM 2372 N N . PHE A 1 297 ? 6.868 6.608 -4.202 1.00 93.38 297 PHE A N 1
ATOM 2373 C CA . PHE A 1 297 ? 6.569 5.496 -3.289 1.00 93.38 297 PHE A CA 1
ATOM 2374 C C . PHE A 1 297 ? 5.355 5.897 -2.462 1.00 93.38 297 PHE A C 1
ATOM 2376 O O . PHE A 1 297 ? 5.506 6.472 -1.380 1.00 93.38 297 PHE A O 1
ATOM 2383 N N . GLU A 1 298 ? 4.154 5.713 -3.011 1.00 93.19 298 GLU A N 1
ATOM 2384 C CA . GLU A 1 298 ? 2.932 6.303 -2.452 1.00 93.19 298 GLU A CA 1
ATOM 2385 C C . GLU A 1 298 ? 2.706 5.918 -0.989 1.00 93.19 298 GLU A C 1
ATOM 2387 O O . GLU A 1 298 ? 2.390 6.783 -0.163 1.00 93.19 298 GLU A O 1
ATOM 2392 N N . GLY A 1 299 ? 2.942 4.653 -0.647 1.00 94.50 299 GLY A N 1
ATOM 2393 C CA . GLY A 1 299 ? 2.820 4.157 0.712 1.00 94.50 299 GLY A CA 1
ATOM 2394 C C . GLY A 1 299 ? 3.853 4.777 1.669 1.00 94.50 299 GLY A C 1
ATOM 2395 O O . GLY A 1 299 ? 3.509 5.250 2.764 1.00 94.50 299 GLY A O 1
ATOM 2396 N N . GLU A 1 300 ? 5.122 4.871 1.257 1.00 95.62 300 GLU A N 1
ATOM 2397 C CA . GLU A 1 300 ? 6.168 5.534 2.054 1.00 95.62 300 GLU A CA 1
ATOM 2398 C C . GLU A 1 300 ? 5.867 7.030 2.258 1.00 95.62 300 GLU A C 1
ATOM 2400 O O . GLU A 1 300 ? 6.065 7.564 3.350 1.00 95.62 300 GLU A O 1
ATOM 2405 N N . TRP A 1 301 ? 5.301 7.705 1.256 1.00 94.19 301 TRP A N 1
ATOM 2406 C CA . TRP A 1 301 ? 4.883 9.107 1.357 1.00 94.19 301 TRP A CA 1
ATOM 2407 C C . TRP A 1 301 ? 3.687 9.303 2.286 1.00 94.19 301 TRP A C 1
ATOM 2409 O O . TRP A 1 301 ? 3.690 10.213 3.120 1.00 94.19 301 TRP A O 1
ATOM 2419 N N . ALA A 1 302 ? 2.670 8.446 2.180 1.00 93.75 302 ALA A N 1
ATOM 2420 C CA . ALA A 1 302 ? 1.513 8.491 3.064 1.00 93.75 302 ALA A CA 1
ATOM 2421 C C . ALA A 1 302 ? 1.928 8.248 4.523 1.00 93.75 302 ALA A C 1
ATOM 2423 O O . ALA A 1 302 ? 1.505 8.977 5.424 1.00 93.75 302 ALA A O 1
ATOM 2424 N N . THR A 1 303 ? 2.801 7.264 4.763 1.00 96.50 303 THR A N 1
ATOM 2425 C CA . THR A 1 303 ? 3.321 6.978 6.107 1.00 96.50 303 THR A CA 1
ATOM 2426 C C . THR A 1 303 ? 4.251 8.069 6.627 1.00 96.50 303 THR A C 1
ATOM 2428 O O . THR A 1 303 ? 4.178 8.402 7.811 1.00 96.50 303 THR A O 1
ATOM 2431 N N . GLN A 1 304 ? 5.049 8.702 5.763 1.00 96.50 304 GLN A N 1
ATOM 2432 C CA . GLN A 1 304 ? 5.829 9.875 6.145 1.00 96.50 304 GLN A CA 1
ATOM 2433 C C . GLN A 1 304 ? 4.934 11.036 6.579 1.00 96.50 304 GLN A C 1
ATOM 2435 O O . GLN A 1 304 ? 5.177 11.616 7.633 1.00 96.50 304 GLN A O 1
ATOM 2440 N N . LYS A 1 305 ? 3.888 11.355 5.810 1.00 95.75 305 LYS A N 1
ATOM 2441 C CA . LYS A 1 305 ? 2.973 12.456 6.138 1.00 95.75 305 LYS A CA 1
ATOM 2442 C C . LYS A 1 305 ? 2.332 12.259 7.513 1.00 95.75 305 LYS A C 1
ATOM 2444 O O . LYS A 1 305 ? 2.245 13.200 8.292 1.00 95.75 305 LYS A O 1
ATOM 2449 N N . ALA A 1 306 ? 1.943 11.026 7.842 1.00 96.94 306 ALA A N 1
ATOM 2450 C CA . ALA A 1 306 ? 1.483 10.677 9.184 1.00 96.94 306 ALA A CA 1
ATOM 2451 C C . ALA A 1 306 ? 2.569 10.907 10.252 1.00 96.94 306 ALA A C 1
ATOM 2453 O O . ALA A 1 306 ? 2.300 11.522 11.280 1.00 96.94 306 ALA A O 1
ATOM 2454 N N . MET A 1 307 ? 3.805 10.463 10.005 1.00 97.12 307 MET A N 1
ATOM 2455 C CA . MET A 1 307 ? 4.937 10.672 10.918 1.00 97.12 307 MET A CA 1
ATOM 2456 C C . MET A 1 307 ? 5.299 12.149 11.125 1.00 97.12 307 MET A C 1
ATOM 2458 O O . MET A 1 307 ? 5.786 12.502 12.202 1.00 97.12 307 MET A O 1
ATOM 2462 N N . ASP A 1 308 ? 5.091 13.004 10.125 1.00 96.81 308 ASP A N 1
ATOM 2463 C CA . ASP A 1 308 ? 5.344 14.446 10.222 1.00 96.81 308 ASP A CA 1
ATOM 2464 C C . ASP A 1 308 ? 4.366 15.139 11.175 1.00 96.81 308 ASP A C 1
ATOM 2466 O O . ASP A 1 308 ? 4.756 16.088 11.853 1.00 96.81 308 ASP A O 1
ATOM 2470 N N . PHE A 1 309 ? 3.140 14.620 11.293 1.00 97.56 309 PHE A N 1
ATOM 2471 C CA . PHE A 1 309 ? 2.158 15.093 12.268 1.00 97.56 309 PHE A CA 1
ATOM 2472 C C . PHE A 1 309 ? 2.434 14.624 13.697 1.00 97.56 309 PHE A C 1
ATOM 2474 O O . PHE A 1 309 ? 1.922 15.227 14.634 1.00 97.56 309 PHE A O 1
ATOM 2481 N N . MET A 1 310 ? 3.227 13.568 13.895 1.00 96.56 310 MET A N 1
ATOM 2482 C CA . MET A 1 310 ? 3.525 13.022 15.225 1.00 96.56 310 MET A CA 1
ATOM 2483 C C . MET A 1 310 ? 4.588 13.842 15.975 1.00 96.56 310 MET A C 1
ATOM 2485 O O . MET A 1 310 ? 5.461 14.437 15.325 1.00 96.56 310 MET A O 1
ATOM 2489 N N . PRO A 1 311 ? 4.605 13.810 17.330 1.00 95.00 311 PRO A N 1
ATOM 2490 C CA . PRO A 1 311 ? 5.555 14.571 18.141 1.00 95.00 311 PRO A CA 1
ATOM 2491 C C . PRO A 1 311 ? 7.003 14.422 17.669 1.00 95.00 311 PRO A C 1
ATOM 2493 O O . PRO A 1 311 ? 7.431 13.359 17.208 1.00 95.00 311 PRO A O 1
ATOM 2496 N N . THR A 1 312 ? 7.786 15.492 17.779 1.00 93.81 312 THR A N 1
ATOM 2497 C CA . THR A 1 312 ? 9.187 15.489 17.323 1.00 93.81 312 THR A CA 1
ATOM 2498 C C . THR A 1 312 ? 10.092 14.562 18.135 1.00 93.81 312 THR A C 1
ATOM 2500 O O . THR A 1 312 ? 11.090 14.067 17.621 1.00 93.81 312 THR A O 1
ATOM 2503 N N . GLU A 1 313 ? 9.733 14.335 19.392 1.00 93.06 313 GLU A N 1
ATOM 2504 C CA . GLU A 1 313 ? 10.392 13.488 20.377 1.00 93.06 313 GLU A CA 1
ATOM 2505 C C . GLU A 1 313 ? 10.011 12.010 20.255 1.00 93.06 313 GLU A C 1
ATOM 2507 O O . GLU A 1 313 ? 10.730 11.162 20.781 1.00 93.06 313 GLU A O 1
ATOM 2512 N N . MET A 1 314 ? 8.914 11.699 19.556 1.00 95.12 314 MET A N 1
ATOM 2513 C CA . MET A 1 314 ? 8.483 10.326 19.322 1.00 95.12 314 MET A CA 1
ATOM 2514 C C . MET A 1 314 ? 9.461 9.625 18.375 1.00 95.12 314 MET A C 1
ATOM 2516 O O . MET A 1 314 ? 9.799 10.141 17.305 1.00 95.12 314 MET A O 1
ATOM 2520 N N . GLU A 1 315 ? 9.892 8.420 18.746 1.00 97.44 315 GLU A N 1
ATOM 2521 C CA . GLU A 1 315 ? 10.738 7.588 17.897 1.00 97.44 315 GLU A CA 1
ATOM 2522 C C . GLU A 1 315 ? 9.950 7.127 16.661 1.00 97.44 315 GLU A C 1
ATOM 2524 O O . GLU A 1 315 ? 8.883 6.528 16.778 1.00 97.44 315 GLU A O 1
ATOM 2529 N N . LYS A 1 316 ? 10.481 7.388 15.462 1.00 97.50 316 LYS A N 1
ATOM 2530 C CA . LYS A 1 316 ? 9.847 7.050 14.178 1.00 97.50 316 LYS A CA 1
ATOM 2531 C C . LYS A 1 316 ? 10.662 5.968 13.477 1.00 97.50 316 LYS A C 1
ATOM 2533 O O . LYS A 1 316 ? 11.695 6.258 12.872 1.00 97.50 316 LYS A O 1
ATOM 2538 N N . ILE A 1 317 ? 10.210 4.721 13.577 1.00 98.06 317 ILE A N 1
ATOM 2539 C CA . ILE A 1 317 ? 10.834 3.567 12.923 1.00 98.06 317 ILE A CA 1
ATOM 2540 C C . ILE A 1 317 ? 10.176 3.349 11.567 1.00 98.06 317 ILE A C 1
ATOM 2542 O O . ILE A 1 317 ? 8.967 3.152 11.473 1.00 98.06 317 ILE A O 1
ATOM 2546 N N . LYS A 1 318 ? 10.994 3.336 10.518 1.00 98.25 318 LYS A N 1
ATOM 2547 C CA . LYS A 1 318 ? 10.555 3.118 9.141 1.00 98.25 318 LYS A CA 1
ATOM 2548 C C . LYS A 1 318 ? 10.944 1.720 8.695 1.00 98.25 318 LYS A C 1
ATOM 2550 O O . LYS A 1 318 ? 12.130 1.445 8.502 1.00 98.25 318 LYS A O 1
ATOM 2555 N N . LEU A 1 319 ? 9.958 0.848 8.537 1.00 98.44 319 LEU A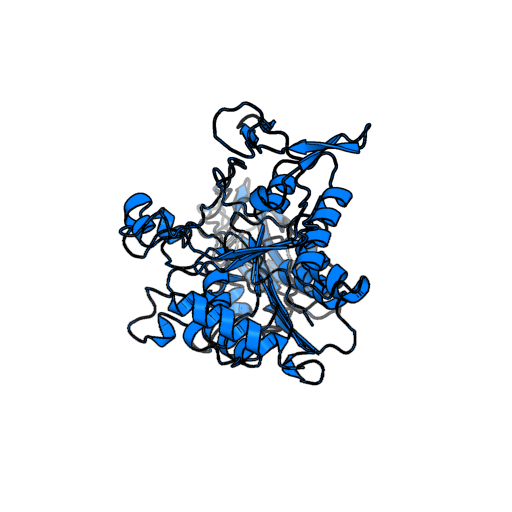 N 1
ATOM 2556 C CA . LEU A 1 319 ? 10.074 -0.433 7.846 1.00 98.44 319 LEU A CA 1
ATOM 2557 C C . LEU A 1 319 ? 9.658 -0.202 6.393 1.00 98.44 319 LEU A C 1
ATOM 2559 O O . LEU A 1 319 ? 8.517 -0.424 6.002 1.00 98.44 319 LEU A O 1
ATOM 2563 N N . TRP A 1 320 ? 10.585 0.333 5.612 1.00 98.19 320 TRP A N 1
ATOM 2564 C CA . TRP A 1 320 ? 10.367 0.761 4.239 1.00 98.19 320 TRP A CA 1
ATOM 2565 C C . TRP A 1 320 ? 11.177 -0.102 3.288 1.00 98.19 320 TRP A C 1
ATOM 2567 O O . TRP A 1 320 ? 12.314 -0.484 3.602 1.00 98.19 320 TRP A O 1
ATOM 2577 N N . THR A 1 321 ? 10.594 -0.421 2.137 1.00 97.50 321 THR A N 1
ATOM 2578 C CA . THR A 1 321 ? 11.281 -1.218 1.115 1.00 97.50 321 THR A CA 1
ATOM 2579 C C . THR A 1 321 ? 12.462 -0.447 0.527 1.00 97.50 321 THR A C 1
ATOM 2581 O O . THR A 1 321 ? 13.537 -1.024 0.378 1.00 97.50 321 THR A O 1
ATOM 2584 N N . SER A 1 322 ? 12.342 0.873 0.330 1.00 96.00 322 SER A N 1
ATOM 2585 C CA . SER A 1 322 ? 13.430 1.732 -0.167 1.00 96.00 322 SER A CA 1
ATOM 2586 C C . SER A 1 322 ? 14.617 1.840 0.792 1.00 96.00 322 SER A C 1
ATOM 2588 O O . SER A 1 322 ? 15.766 1.993 0.373 1.00 96.00 322 SER A O 1
ATOM 2590 N N . MET A 1 323 ? 14.360 1.712 2.096 1.00 96.50 323 MET A N 1
ATOM 2591 C CA . MET A 1 323 ? 15.389 1.702 3.138 1.00 96.50 323 MET A CA 1
ATOM 2592 C C . MET A 1 323 ? 16.016 0.319 3.342 1.00 96.50 323 MET A C 1
ATOM 2594 O O . MET A 1 323 ? 16.975 0.201 4.107 1.00 96.50 323 MET A O 1
ATOM 2598 N N . GLY A 1 324 ? 15.459 -0.723 2.716 1.00 96.50 324 GLY A N 1
ATOM 2599 C CA . GLY A 1 324 ? 15.836 -2.111 2.960 1.00 96.50 324 GLY A CA 1
ATOM 2600 C C . GLY A 1 324 ? 15.502 -2.592 4.369 1.00 96.50 324 GLY A C 1
ATOM 2601 O O . GLY A 1 324 ? 16.079 -3.576 4.822 1.00 96.50 324 GLY A O 1
ATOM 2602 N N . THR A 1 325 ? 14.612 -1.911 5.095 1.00 97.56 325 THR A N 1
ATOM 2603 C CA . THR A 1 325 ? 14.178 -2.315 6.440 1.00 97.56 325 THR A CA 1
ATOM 2604 C C . THR A 1 325 ? 12.924 -3.181 6.375 1.00 97.56 325 THR A C 1
ATOM 2606 O O . THR A 1 325 ? 12.862 -4.175 7.095 1.00 97.56 325 THR A O 1
ATOM 2609 N N . PHE A 1 326 ? 11.997 -2.925 5.448 1.00 98.00 326 PHE A N 1
ATOM 2610 C CA . PHE A 1 326 ? 11.021 -3.935 5.032 1.00 98.00 326 PHE A CA 1
ATOM 2611 C C . PHE A 1 326 ? 11.641 -4.809 3.940 1.00 98.00 326 PHE A C 1
ATOM 2613 O O . PHE A 1 326 ? 11.894 -4.362 2.826 1.00 98.00 326 PHE A O 1
ATOM 2620 N N . ARG A 1 327 ? 11.970 -6.052 4.305 1.00 95.56 327 ARG A N 1
ATOM 2621 C CA . ARG A 1 327 ? 12.821 -6.937 3.501 1.00 95.56 327 ARG A CA 1
ATOM 2622 C C . ARG A 1 327 ? 12.425 -8.397 3.642 1.00 95.56 327 ARG A C 1
ATOM 2624 O O . ARG A 1 327 ? 11.983 -8.820 4.716 1.00 95.56 327 ARG A O 1
ATOM 2631 N N . GLY A 1 328 ? 12.639 -9.169 2.581 1.00 95.69 328 GLY A N 1
ATOM 2632 C CA . GLY A 1 328 ? 12.488 -10.615 2.603 1.00 95.69 328 GLY A CA 1
ATOM 2633 C C . GLY A 1 328 ? 13.536 -11.343 3.441 1.00 95.69 328 GLY A C 1
ATOM 2634 O O . GLY A 1 328 ? 14.433 -10.755 4.050 1.00 95.69 328 GLY A O 1
ATOM 2635 N N . SER A 1 329 ? 13.400 -12.661 3.491 1.00 91.75 329 SER A N 1
ATOM 2636 C CA . SER A 1 329 ? 14.383 -13.544 4.116 1.00 91.75 329 SER A CA 1
ATOM 2637 C C . SER A 1 329 ? 15.553 -13.834 3.171 1.00 91.75 329 SER A C 1
ATOM 2639 O O . SER A 1 329 ? 15.395 -13.776 1.956 1.00 91.75 329 SER A O 1
ATOM 2641 N N . GLU A 1 330 ? 16.695 -14.272 3.710 1.00 87.88 330 GLU A N 1
ATOM 2642 C CA . GLU A 1 330 ? 17.873 -14.656 2.905 1.00 87.88 330 GLU A CA 1
ATOM 2643 C C . GLU A 1 330 ? 17.580 -15.725 1.832 1.00 87.88 330 GLU A C 1
ATOM 2645 O O . GLU A 1 330 ? 18.299 -15.822 0.843 1.00 87.88 330 GLU A O 1
ATOM 2650 N N . ASN A 1 331 ? 16.546 -16.553 2.028 1.00 89.69 331 ASN A N 1
ATOM 2651 C CA . ASN A 1 331 ? 16.184 -17.633 1.101 1.00 89.69 331 ASN A CA 1
ATOM 2652 C C . ASN A 1 331 ? 14.988 -17.290 0.201 1.00 89.69 331 ASN A C 1
ATOM 2654 O O . ASN A 1 331 ? 14.681 -18.054 -0.712 1.00 89.69 331 ASN A O 1
ATOM 2658 N N . ASP A 1 332 ? 14.282 -16.202 0.496 1.00 93.31 332 ASP A N 1
ATOM 2659 C CA . ASP A 1 332 ? 13.071 -15.781 -0.201 1.00 93.31 332 ASP A CA 1
ATOM 2660 C C . ASP A 1 332 ? 12.876 -14.280 0.030 1.00 93.31 332 ASP A C 1
ATOM 2662 O O . ASP A 1 332 ? 12.324 -13.855 1.054 1.00 93.31 332 ASP A O 1
ATOM 2666 N N . MET A 1 333 ? 13.372 -13.493 -0.927 1.00 94.50 333 MET A N 1
ATOM 2667 C CA . MET A 1 333 ? 13.339 -12.030 -0.901 1.00 94.50 333 MET A CA 1
ATOM 2668 C C . MET A 1 333 ? 11.908 -11.477 -0.996 1.00 94.50 333 MET A C 1
ATOM 2670 O O . MET A 1 333 ? 11.651 -10.372 -0.539 1.00 94.50 333 MET A O 1
ATOM 2674 N N . GLN A 1 334 ? 10.943 -12.260 -1.485 1.00 95.50 334 GLN A N 1
ATOM 2675 C CA . GLN A 1 334 ? 9.536 -11.849 -1.567 1.00 95.50 334 GLN A CA 1
ATOM 2676 C C . GLN A 1 334 ? 8.749 -12.186 -0.287 1.00 95.50 334 GLN A C 1
ATOM 2678 O O . GLN A 1 334 ? 7.548 -11.920 -0.183 1.00 95.50 334 GLN A O 1
ATOM 2683 N N . ASN A 1 335 ? 9.393 -12.794 0.714 1.00 95.12 335 ASN A N 1
ATOM 2684 C CA . ASN A 1 335 ? 8.753 -13.200 1.961 1.00 95.12 335 ASN A CA 1
ATOM 2685 C C . ASN A 1 335 ? 9.374 -12.496 3.171 1.00 95.12 335 ASN A C 1
ATOM 2687 O O . ASN A 1 335 ? 10.306 -13.000 3.801 1.00 95.12 335 ASN A O 1
ATOM 2691 N N . GLY A 1 336 ? 8.823 -11.329 3.509 1.00 96.56 336 GLY A N 1
ATOM 2692 C CA . GLY A 1 336 ? 9.233 -10.518 4.655 1.00 96.56 336 GLY A CA 1
ATOM 2693 C C . GLY A 1 336 ? 8.503 -10.834 5.960 1.00 96.56 336 GLY A C 1
ATOM 2694 O O . GLY A 1 336 ? 8.837 -10.248 6.986 1.00 96.56 336 GLY A O 1
ATOM 2695 N N . ILE A 1 337 ? 7.552 -11.777 5.969 1.00 96.69 337 ILE A N 1
ATOM 2696 C CA . ILE A 1 337 ? 6.625 -11.991 7.094 1.00 96.69 337 ILE A CA 1
ATOM 2697 C C . ILE A 1 337 ? 7.351 -12.198 8.426 1.00 96.69 337 ILE A C 1
ATOM 2699 O O . ILE A 1 337 ? 6.996 -11.593 9.435 1.00 96.69 337 ILE A O 1
ATOM 2703 N N . ALA A 1 338 ? 8.385 -13.039 8.445 1.00 95.25 338 ALA A N 1
ATOM 2704 C CA . ALA A 1 338 ? 9.130 -13.315 9.671 1.00 95.25 338 ALA A CA 1
ATOM 2705 C C . ALA A 1 338 ? 9.899 -12.085 10.182 1.00 95.25 338 ALA A C 1
ATOM 2707 O O . ALA A 1 338 ? 9.970 -11.879 11.392 1.00 95.25 338 ALA A O 1
ATOM 2708 N N . ASN A 1 339 ? 10.456 -11.273 9.277 1.00 97.50 339 ASN A N 1
ATOM 2709 C CA . ASN A 1 339 ? 11.157 -10.042 9.639 1.00 97.50 339 ASN A CA 1
ATOM 2710 C C . ASN A 1 339 ? 10.172 -9.027 10.215 1.00 97.50 339 ASN A C 1
ATOM 2712 O O . ASN A 1 339 ? 10.363 -8.591 11.342 1.00 97.50 339 ASN A O 1
ATOM 2716 N N . VAL A 1 340 ? 9.060 -8.777 9.519 1.00 98.19 340 VAL A N 1
ATOM 2717 C CA . VAL A 1 340 ? 8.024 -7.848 9.985 1.00 98.19 340 VAL A CA 1
ATOM 2718 C C . VAL A 1 340 ? 7.454 -8.284 11.337 1.00 98.19 340 VAL A C 1
ATOM 2720 O O . VAL A 1 340 ? 7.340 -7.468 12.244 1.00 98.19 340 VAL A O 1
ATOM 2723 N N . VAL A 1 341 ? 7.143 -9.571 11.534 1.00 97.88 341 VAL A N 1
ATOM 2724 C CA . VAL A 1 341 ? 6.669 -10.072 12.839 1.00 97.88 341 VAL A CA 1
ATOM 2725 C C . VAL A 1 341 ? 7.702 -9.829 13.944 1.00 97.88 341 VAL A C 1
ATOM 2727 O O . VAL A 1 341 ? 7.318 -9.489 15.065 1.00 97.88 341 VAL A O 1
ATOM 2730 N N . ASN A 1 342 ? 8.997 -9.982 13.660 1.00 97.81 342 ASN A N 1
ATOM 2731 C CA . ASN A 1 342 ? 10.048 -9.683 14.632 1.00 97.81 342 ASN A CA 1
ATOM 2732 C C . ASN A 1 342 ? 10.141 -8.180 14.925 1.00 97.81 342 ASN A C 1
ATOM 2734 O O . ASN A 1 342 ? 10.174 -7.818 16.099 1.00 97.81 342 ASN A O 1
ATOM 2738 N N .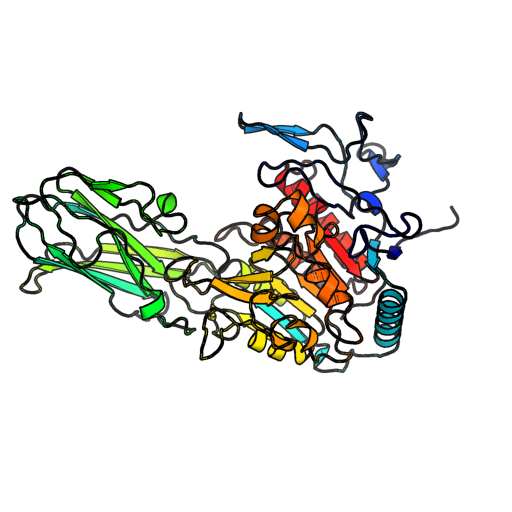 ASP A 1 343 ? 10.121 -7.333 13.896 1.00 98.00 343 ASP A N 1
ATOM 2739 C CA . ASP A 1 343 ? 10.229 -5.877 14.033 1.00 98.00 343 ASP A CA 1
ATOM 2740 C C . ASP A 1 343 ? 9.023 -5.309 14.813 1.00 98.00 343 ASP A C 1
ATOM 2742 O O . ASP A 1 343 ? 9.178 -4.555 15.773 1.00 98.00 343 ASP A O 1
ATOM 2746 N N . LEU A 1 344 ? 7.801 -5.761 14.503 1.00 98.25 344 LEU A N 1
ATOM 2747 C CA . LEU A 1 344 ? 6.592 -5.377 15.245 1.00 98.25 344 LEU A CA 1
ATOM 2748 C C . LEU A 1 344 ? 6.580 -5.920 16.685 1.00 98.25 344 LEU A C 1
ATOM 2750 O O . LEU A 1 344 ? 5.989 -5.316 17.580 1.00 98.25 344 LEU A O 1
ATOM 2754 N N . SER A 1 345 ? 7.256 -7.040 16.958 1.00 98.12 345 SER A N 1
ATOM 2755 C CA . SER A 1 345 ? 7.311 -7.618 18.309 1.00 98.12 345 SER A CA 1
ATOM 2756 C C . SER A 1 345 ? 8.026 -6.730 19.335 1.00 98.12 345 SER A C 1
ATOM 2758 O O . SER A 1 345 ? 7.881 -6.964 20.536 1.00 98.12 345 SER A O 1
ATOM 2760 N N . GLU A 1 346 ? 8.768 -5.708 18.904 1.00 95.88 346 GLU A N 1
ATOM 2761 C CA . GLU A 1 346 ? 9.402 -4.740 19.807 1.00 95.88 346 GLU A CA 1
ATOM 2762 C C . GLU A 1 346 ? 8.377 -3.894 20.584 1.00 95.88 346 GLU A C 1
ATOM 2764 O O . GLU A 1 346 ? 8.652 -3.471 21.719 1.00 95.88 346 GLU A O 1
ATOM 2769 N N . GLY A 1 347 ? 7.177 -3.737 20.013 1.00 94.94 347 GLY A N 1
ATOM 2770 C CA . GLY A 1 347 ? 6.103 -2.888 20.516 1.00 94.94 347 GLY A CA 1
ATOM 2771 C C . GLY A 1 347 ? 6.272 -1.425 20.104 1.00 94.94 347 GLY A C 1
ATOM 2772 O O . GLY A 1 347 ? 7.392 -0.930 19.963 1.00 94.94 347 GLY A O 1
ATOM 2773 N N . ALA A 1 348 ? 5.140 -0.754 19.911 1.00 97.12 348 ALA A N 1
ATOM 2774 C CA . ALA A 1 348 ? 5.029 0.660 19.562 1.00 97.12 348 ALA A CA 1
ATOM 2775 C C . ALA A 1 348 ? 3.738 1.231 20.180 1.00 97.12 348 ALA A C 1
ATOM 2777 O O . ALA A 1 348 ? 2.828 0.451 20.465 1.00 97.12 348 ALA A O 1
ATOM 2778 N N . GLY A 1 349 ? 3.624 2.548 20.339 1.00 97.00 349 GLY A N 1
ATOM 2779 C CA . GLY A 1 349 ? 2.342 3.204 20.614 1.00 97.00 349 GLY A CA 1
ATOM 2780 C C . GLY A 1 349 ? 1.454 3.228 19.370 1.00 97.00 349 GLY A C 1
ATOM 2781 O O . GLY A 1 349 ? 0.244 3.025 19.458 1.00 97.00 349 GLY A O 1
ATOM 2782 N N . PHE A 1 350 ? 2.070 3.367 18.191 1.00 98.38 350 PHE A N 1
ATOM 2783 C CA . PHE A 1 350 ? 1.370 3.399 16.909 1.00 98.38 350 PHE A CA 1
ATOM 2784 C C . PHE A 1 350 ? 2.034 2.508 15.862 1.00 98.38 350 PHE A C 1
ATOM 2786 O O . PHE A 1 350 ? 3.254 2.528 15.689 1.00 98.38 350 PHE A O 1
ATOM 2793 N N . TRP A 1 351 ? 1.215 1.773 15.113 1.00 98.56 351 TRP A N 1
ATOM 2794 C CA . TRP A 1 351 ? 1.598 1.153 13.848 1.00 98.56 351 TRP A CA 1
ATOM 2795 C C . TRP A 1 351 ? 0.815 1.806 12.717 1.00 98.56 351 TRP A C 1
ATOM 2797 O O . TRP A 1 351 ? -0.409 1.887 12.795 1.00 98.56 351 TRP A O 1
ATOM 2807 N N . TYR A 1 352 ? 1.503 2.224 11.656 1.00 98.56 352 TYR A N 1
ATOM 2808 C CA . TYR A 1 352 ? 0.852 2.596 10.404 1.00 98.56 352 TYR A CA 1
ATOM 2809 C C . TYR A 1 352 ? 1.377 1.731 9.264 1.00 98.56 352 TYR A C 1
ATOM 2811 O O . TYR A 1 352 ? 2.532 1.834 8.859 1.00 98.56 352 TYR A O 1
ATOM 2819 N N . ILE A 1 353 ? 0.519 0.848 8.775 1.00 98.50 353 ILE A N 1
ATOM 2820 C CA . ILE A 1 353 ? 0.835 -0.104 7.721 1.00 98.50 353 ILE A CA 1
ATOM 2821 C C . ILE A 1 353 ? 0.070 0.323 6.474 1.00 98.50 353 ILE A C 1
ATOM 2823 O O . ILE A 1 353 ? -1.164 0.332 6.501 1.00 98.50 353 ILE A O 1
ATOM 2827 N N . ALA A 1 354 ? 0.797 0.690 5.418 1.00 96.94 354 ALA A N 1
ATOM 2828 C CA . ALA A 1 354 ? 0.217 1.169 4.171 1.00 96.94 354 ALA A CA 1
ATOM 2829 C C . ALA A 1 354 ? 0.748 0.416 2.957 1.00 96.94 354 ALA A C 1
ATOM 2831 O O . ALA A 1 354 ? 1.933 0.102 2.916 1.00 96.94 354 ALA A O 1
ATOM 2832 N N . GLY A 1 355 ? -0.141 0.079 2.024 1.00 95.31 355 GLY A N 1
ATOM 2833 C CA . GLY A 1 355 ? 0.184 -0.691 0.825 1.00 95.31 355 GLY A CA 1
ATOM 2834 C C . GLY A 1 355 ? -0.994 -1.531 0.344 1.00 95.31 355 GLY A C 1
ATOM 2835 O O . GLY A 1 355 ? -2.158 -1.144 0.488 1.00 95.31 355 GLY A O 1
ATOM 2836 N N . HIS A 1 356 ? -0.713 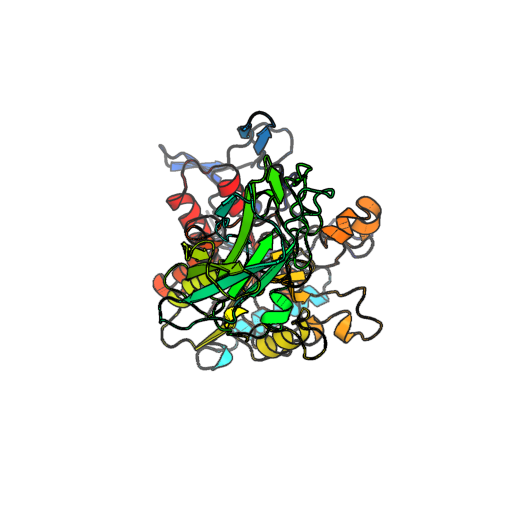-2.717 -0.196 1.00 95.50 356 HIS A N 1
ATOM 2837 C CA . HIS A 1 356 ? -1.739 -3.629 -0.701 1.00 95.50 356 HIS A CA 1
ATOM 2838 C C . HIS A 1 356 ? -2.192 -4.605 0.374 1.00 95.50 356 HIS A C 1
ATOM 2840 O O . HIS A 1 356 ? -1.405 -5.171 1.132 1.00 95.50 356 HIS A O 1
ATOM 2846 N N . ALA A 1 357 ? -3.491 -4.867 0.409 1.00 96.00 357 ALA A N 1
ATOM 2847 C CA . ALA A 1 357 ? -4.045 -5.841 1.326 1.00 96.00 357 ALA A CA 1
ATOM 2848 C C . ALA A 1 357 ? -5.195 -6.615 0.692 1.00 96.00 357 ALA A C 1
ATOM 2850 O O . ALA A 1 357 ? -5.754 -6.245 -0.337 1.00 96.00 357 ALA A O 1
ATOM 2851 N N . ASN A 1 358 ? -5.512 -7.727 1.332 1.00 95.56 358 ASN A N 1
ATOM 2852 C CA . ASN A 1 358 ? -6.820 -8.352 1.315 1.00 95.56 358 ASN A CA 1
ATOM 2853 C C . ASN A 1 358 ? -7.100 -8.835 2.755 1.00 95.56 358 ASN A C 1
ATOM 2855 O O . ASN A 1 358 ? -6.260 -8.642 3.644 1.00 95.56 358 ASN A O 1
ATOM 2859 N N . PRO A 1 359 ? -8.219 -9.518 3.045 1.00 95.75 359 PRO A N 1
ATOM 2860 C CA . PRO A 1 359 ? -8.491 -9.963 4.404 1.00 95.75 359 PRO A CA 1
ATOM 2861 C C . PRO A 1 359 ? -7.450 -10.933 4.979 1.00 95.75 359 PRO A C 1
ATOM 2863 O O . PRO A 1 359 ? -7.426 -11.114 6.189 1.00 95.75 359 PRO A O 1
ATOM 2866 N N . MET A 1 360 ? -6.617 -11.586 4.164 1.00 95.75 360 MET A N 1
ATOM 2867 C CA . MET A 1 360 ? -5.641 -12.612 4.564 1.00 95.75 360 MET A CA 1
ATOM 2868 C C . MET A 1 360 ? -4.188 -12.127 4.607 1.00 95.75 360 MET A C 1
ATOM 2870 O O . MET A 1 360 ? -3.359 -12.720 5.306 1.00 95.75 360 MET A O 1
ATOM 2874 N N . ILE A 1 361 ? -3.830 -11.135 3.800 1.00 95.75 361 ILE A N 1
ATOM 2875 C CA . ILE A 1 361 ? -2.435 -10.741 3.623 1.00 95.75 361 ILE A CA 1
ATOM 2876 C C . ILE A 1 361 ? -2.317 -9.241 3.414 1.00 95.75 361 ILE A C 1
ATOM 2878 O O . ILE A 1 361 ? -3.119 -8.647 2.703 1.00 95.75 361 ILE A O 1
ATOM 2882 N N . TYR A 1 362 ? -1.285 -8.667 4.017 1.00 97.88 362 TYR A N 1
ATOM 2883 C CA . TYR A 1 362 ? -0.732 -7.375 3.648 1.00 97.88 362 TYR A CA 1
ATOM 2884 C C . TYR A 1 362 ? 0.599 -7.603 2.924 1.00 97.88 362 TYR A C 1
ATOM 2886 O O . TYR A 1 362 ? 1.432 -8.412 3.366 1.00 97.88 362 TYR A O 1
ATOM 2894 N N . ALA A 1 363 ? 0.781 -6.905 1.813 1.00 97.25 363 ALA A N 1
ATOM 2895 C CA . ALA A 1 363 ? 1.952 -6.958 0.958 1.00 97.25 363 ALA A CA 1
ATOM 2896 C C . ALA A 1 363 ? 2.193 -5.588 0.319 1.00 97.25 363 ALA A C 1
ATOM 2898 O O . ALA A 1 363 ? 1.316 -4.730 0.294 1.00 97.25 363 ALA A O 1
ATOM 2899 N N . ASP A 1 364 ? 3.385 -5.407 -0.216 1.00 97.06 364 ASP A N 1
ATOM 2900 C CA . ASP A 1 364 ? 3.757 -4.199 -0.938 1.00 97.06 364 ASP A CA 1
ATOM 2901 C C . ASP A 1 364 ? 4.751 -4.556 -2.046 1.00 97.06 364 ASP A C 1
ATOM 2903 O O . ASP A 1 364 ? 4.991 -5.745 -2.287 1.00 97.06 364 ASP A O 1
ATOM 2907 N N . HIS A 1 365 ? 5.344 -3.566 -2.703 1.00 96.62 365 HIS A N 1
ATOM 2908 C CA . HIS A 1 365 ? 6.378 -3.783 -3.703 1.00 96.62 365 HIS A CA 1
ATOM 2909 C C . HIS A 1 365 ? 7.680 -3.091 -3.332 1.00 96.62 365 HIS A C 1
ATOM 2911 O O . HIS A 1 365 ? 7.727 -2.086 -2.622 1.00 96.62 365 HIS A O 1
ATOM 2917 N N . TYR A 1 366 ? 8.757 -3.656 -3.857 1.00 97.00 366 TYR A N 1
ATOM 2918 C CA . TYR A 1 366 ? 10.055 -3.017 -3.875 1.00 97.00 366 TYR A CA 1
ATOM 2919 C C . TYR A 1 366 ? 10.092 -1.829 -4.851 1.00 97.00 366 TYR A C 1
ATOM 2921 O O . TYR A 1 366 ? 9.414 -1.872 -5.880 1.00 97.00 366 TYR A O 1
ATOM 2929 N N . PRO A 1 367 ? 10.952 -0.821 -4.605 1.00 94.88 367 PRO A N 1
ATOM 2930 C CA . PRO A 1 367 ? 11.086 0.347 -5.464 1.00 94.88 367 PRO A CA 1
ATOM 2931 C C . PRO A 1 367 ? 11.292 0.022 -6.941 1.00 94.88 367 PRO A C 1
ATOM 2933 O O . PRO A 1 367 ? 12.249 -0.680 -7.298 1.00 94.88 367 PRO A O 1
ATOM 2936 N N . GLY A 1 368 ? 10.436 0.595 -7.786 1.00 92.69 368 GLY A N 1
ATOM 2937 C CA . GLY A 1 368 ? 10.431 0.414 -9.234 1.00 92.69 368 GLY A CA 1
ATOM 2938 C C . GLY A 1 368 ? 9.715 -0.845 -9.715 1.00 92.69 368 GLY A C 1
ATOM 2939 O O . GLY A 1 368 ? 9.726 -1.102 -10.921 1.00 92.69 368 GLY A O 1
ATOM 2940 N N . ILE A 1 369 ? 9.139 -1.627 -8.791 1.00 94.81 369 ILE A N 1
ATOM 2941 C CA . ILE A 1 369 ? 8.469 -2.916 -9.020 1.00 94.81 369 ILE A CA 1
ATOM 2942 C C . ILE A 1 369 ? 9.293 -3.783 -9.991 1.00 94.81 369 ILE A C 1
ATOM 2944 O O . ILE A 1 369 ? 8.872 -4.069 -11.118 1.00 94.81 369 ILE A O 1
ATOM 2948 N N . PRO A 1 370 ? 10.531 -4.136 -9.609 1.00 94.81 370 PRO A N 1
ATOM 2949 C CA . PRO A 1 370 ? 11.479 -4.729 -10.535 1.00 94.81 370 PRO A CA 1
ATOM 2950 C C . PRO A 1 370 ? 11.052 -6.141 -10.957 1.00 94.81 370 PRO A C 1
ATOM 2952 O O . PRO A 1 370 ? 10.619 -6.949 -10.135 1.00 94.81 370 PRO A O 1
ATOM 2955 N N . GLY A 1 371 ? 11.169 -6.456 -12.248 1.00 93.19 371 GLY A N 1
ATOM 2956 C CA . GLY A 1 371 ? 10.679 -7.698 -12.850 1.00 93.19 371 GLY A CA 1
ATOM 2957 C C . GLY A 1 371 ? 9.154 -7.844 -12.831 1.00 93.19 371 GLY A C 1
ATOM 2958 O O . GLY A 1 371 ? 8.657 -8.977 -12.884 1.00 93.19 371 GLY A O 1
ATOM 2959 N N . GLY A 1 372 ? 8.423 -6.735 -12.679 1.00 91.94 372 GLY A N 1
ATOM 2960 C CA . GLY A 1 372 ? 6.979 -6.689 -12.477 1.00 91.94 372 GLY A CA 1
ATOM 2961 C C . GLY A 1 372 ? 6.526 -7.355 -11.172 1.00 91.94 372 GLY A C 1
ATOM 2962 O O . GLY A 1 372 ? 7.325 -7.851 -10.378 1.00 91.94 372 GLY A O 1
ATOM 2963 N N . ARG A 1 373 ? 5.206 -7.448 -10.958 1.00 90.56 373 ARG A N 1
ATOM 2964 C CA . ARG A 1 373 ? 4.631 -8.034 -9.724 1.00 90.56 373 ARG A CA 1
ATOM 2965 C C . ARG A 1 373 ? 5.040 -9.484 -9.432 1.00 90.56 373 ARG A C 1
ATOM 2967 O O . ARG A 1 373 ? 4.946 -9.967 -8.314 1.00 90.56 373 ARG A O 1
ATOM 2974 N N . ALA A 1 374 ? 5.506 -10.225 -10.436 1.00 90.31 374 ALA A N 1
ATOM 2975 C CA . ALA A 1 374 ? 5.973 -11.594 -10.217 1.00 90.31 374 ALA A CA 1
ATOM 2976 C C . ALA A 1 374 ? 7.274 -11.664 -9.392 1.00 90.31 374 ALA A C 1
ATOM 2978 O O . ALA A 1 374 ? 7.540 -12.696 -8.772 1.00 90.31 374 ALA A O 1
ATOM 2979 N N . ASN A 1 375 ? 8.083 -10.600 -9.419 1.00 94.00 375 ASN A N 1
ATOM 2980 C CA . ASN A 1 375 ? 9.393 -10.550 -8.772 1.00 94.00 375 ASN A CA 1
ATOM 2981 C C . ASN A 1 375 ? 9.510 -9.411 -7.751 1.00 94.00 375 ASN A C 1
ATOM 2983 O O . ASN A 1 375 ? 10.204 -9.580 -6.752 1.00 94.00 375 ASN A O 1
ATOM 2987 N N . GLY A 1 376 ? 8.832 -8.287 -7.992 1.00 94.88 376 GLY A N 1
ATOM 2988 C CA . GLY A 1 376 ? 8.895 -7.084 -7.166 1.00 94.88 376 GLY A CA 1
ATOM 2989 C C . GLY A 1 376 ? 7.974 -7.076 -5.944 1.00 94.88 376 GLY A C 1
ATOM 2990 O O . GLY A 1 376 ? 8.127 -6.186 -5.112 1.00 94.88 376 GLY A O 1
ATOM 2991 N N . ASP A 1 377 ? 7.049 -8.032 -5.808 1.00 95.44 377 ASP A N 1
ATOM 2992 C CA . ASP A 1 377 ? 6.140 -8.129 -4.655 1.00 95.44 377 ASP A CA 1
ATOM 2993 C C . ASP A 1 377 ? 6.879 -8.620 -3.395 1.00 95.44 377 ASP A C 1
ATOM 2995 O O . ASP A 1 377 ? 7.681 -9.555 -3.437 1.00 95.44 377 ASP A O 1
ATOM 2999 N N . ILE A 1 378 ? 6.535 -8.068 -2.232 1.00 97.25 378 ILE A N 1
ATOM 3000 C CA . ILE A 1 378 ? 7.003 -8.528 -0.923 1.00 97.25 378 ILE A CA 1
ATOM 3001 C C . ILE A 1 378 ? 5.841 -8.683 0.064 1.00 97.25 378 ILE A C 1
ATOM 3003 O O . ILE A 1 378 ? 5.055 -7.777 0.325 1.00 97.25 378 ILE A O 1
ATOM 3007 N N . LYS A 1 379 ? 5.748 -9.864 0.682 1.00 96.75 379 LYS A N 1
ATOM 3008 C CA . LYS A 1 379 ? 4.745 -10.173 1.712 1.00 96.75 379 LYS A CA 1
ATOM 3009 C C . LYS A 1 379 ? 5.172 -9.617 3.066 1.00 96.75 379 LYS A C 1
ATOM 3011 O O . LYS A 1 379 ? 6.267 -9.935 3.533 1.00 96.75 379 LYS A O 1
ATOM 3016 N N . GLY A 1 380 ? 4.281 -8.879 3.728 1.00 97.25 380 GLY A N 1
ATOM 3017 C CA . GLY A 1 380 ? 4.539 -8.268 5.034 1.00 97.25 380 GLY A CA 1
ATOM 3018 C C . GLY A 1 380 ? 3.859 -8.983 6.199 1.00 97.25 380 GLY A C 1
ATOM 3019 O O . GLY A 1 380 ? 4.522 -9.373 7.152 1.00 97.25 380 GLY A O 1
ATOM 3020 N N . LEU A 1 381 ? 2.544 -9.197 6.142 1.00 97.44 381 LEU A N 1
ATOM 3021 C CA . LEU A 1 381 ? 1.790 -9.813 7.242 1.00 97.44 381 LEU A CA 1
ATOM 3022 C C . LEU A 1 381 ? 0.745 -10.780 6.715 1.00 97.44 381 LEU A C 1
ATOM 3024 O O . LEU A 1 381 ? 0.090 -10.508 5.720 1.00 97.44 381 LEU A O 1
ATOM 3028 N N . THR A 1 382 ? 0.535 -11.887 7.420 1.00 96.44 382 THR A N 1
ATOM 3029 C CA . THR A 1 382 ? -0.575 -12.802 7.148 1.00 96.44 382 THR A CA 1
ATOM 3030 C C . THR A 1 382 ? -0.921 -13.597 8.395 1.00 96.44 382 THR A C 1
ATOM 3032 O O . THR A 1 382 ? -0.039 -14.141 9.064 1.00 96.44 382 THR A O 1
ATOM 3035 N N . GLN A 1 383 ? -2.209 -13.685 8.715 1.00 94.25 383 GLN A N 1
ATOM 3036 C CA . GLN A 1 383 ? -2.703 -14.538 9.791 1.00 94.25 383 GLN A CA 1
ATOM 3037 C C . GLN A 1 383 ? -2.741 -16.014 9.402 1.00 94.25 383 GLN A C 1
ATOM 3039 O O . GLN A 1 383 ? -2.726 -16.866 10.288 1.00 94.25 383 GLN A O 1
ATOM 3044 N N . PHE A 1 384 ? -2.804 -16.330 8.106 1.00 92.12 384 PHE A N 1
ATOM 3045 C CA . PHE A 1 384 ? -2.985 -17.695 7.631 1.00 92.12 384 PHE A CA 1
ATOM 3046 C C . PHE A 1 384 ? -2.274 -17.942 6.298 1.00 92.12 384 PHE A C 1
ATOM 3048 O O . PHE A 1 384 ? -2.669 -17.412 5.264 1.00 92.12 384 PHE A O 1
ATOM 3055 N N . SER A 1 385 ? -1.281 -18.833 6.311 1.00 90.44 385 SER A N 1
ATOM 3056 C CA . SER A 1 385 ? -0.570 -19.290 5.114 1.00 90.44 385 SER A CA 1
ATOM 3057 C C . SER A 1 385 ? -0.874 -20.768 4.834 1.00 90.44 385 SER A C 1
ATOM 3059 O O . SER A 1 385 ? -0.140 -21.651 5.287 1.00 90.44 385 SER A O 1
ATOM 3061 N N . PRO A 1 386 ? -1.924 -21.089 4.053 1.00 81.38 386 PRO A N 1
ATOM 3062 C CA . PRO A 1 386 ? -2.352 -22.474 3.821 1.00 81.38 386 PRO A CA 1
ATOM 3063 C C . PRO A 1 386 ? -1.320 -23.345 3.087 1.00 81.38 386 PRO A C 1
ATOM 3065 O O . PRO A 1 386 ? -1.436 -24.570 3.098 1.00 81.38 386 PRO A O 1
ATOM 3068 N N . PHE A 1 387 ? -0.327 -22.733 2.437 1.00 81.00 387 PHE A N 1
ATOM 3069 C CA . PHE A 1 387 ? 0.678 -23.420 1.620 1.00 81.00 387 PHE A CA 1
ATOM 3070 C C . PHE A 1 387 ? 2.073 -23.462 2.257 1.00 81.00 387 PHE A C 1
ATOM 3072 O O . PHE A 1 387 ? 3.001 -23.982 1.642 1.00 81.00 387 PHE A O 1
ATOM 3079 N N . ALA A 1 388 ? 2.233 -22.974 3.490 1.00 79.31 388 ALA A N 1
ATOM 3080 C CA . ALA A 1 388 ? 3.526 -22.880 4.170 1.00 79.31 388 ALA A CA 1
ATOM 3081 C C . ALA A 1 388 ? 3.962 -24.193 4.865 1.00 79.31 388 ALA A C 1
ATOM 3083 O O . ALA A 1 388 ? 4.576 -24.202 5.925 1.00 79.31 388 ALA A O 1
ATOM 3084 N N . GLY A 1 389 ? 3.611 -25.345 4.286 1.00 79.88 389 GLY A N 1
ATOM 3085 C CA . GLY A 1 389 ? 3.979 -26.657 4.822 1.00 79.88 389 GLY A CA 1
ATOM 3086 C C . GLY A 1 389 ? 3.192 -27.077 6.073 1.00 79.88 389 GLY A C 1
ATOM 3087 O O . GLY A 1 389 ? 1.977 -26.913 6.141 1.00 79.88 389 GLY A O 1
ATOM 3088 N N . LEU A 1 390 ? 3.873 -27.722 7.032 1.00 84.44 390 LEU A N 1
ATOM 3089 C CA . LEU A 1 390 ? 3.266 -28.319 8.240 1.00 84.44 390 LEU A CA 1
ATOM 3090 C C . LEU A 1 390 ? 3.695 -27.638 9.548 1.00 84.44 390 LEU A C 1
ATOM 3092 O O . LEU A 1 390 ? 3.275 -28.073 10.621 1.00 84.44 390 LEU A O 1
ATOM 3096 N N . ASN A 1 391 ? 4.556 -26.621 9.485 1.00 86.62 391 ASN A N 1
ATOM 3097 C CA . ASN A 1 391 ? 5.015 -25.903 10.668 1.00 86.62 391 ASN A CA 1
ATOM 3098 C C . ASN A 1 391 ? 3.907 -24.941 11.136 1.00 86.62 391 ASN A C 1
ATOM 3100 O O . ASN A 1 391 ? 3.586 -24.009 10.402 1.00 86.62 391 ASN A O 1
ATOM 3104 N N . PRO A 1 392 ? 3.335 -25.104 12.347 1.00 87.31 392 PRO A N 1
ATOM 3105 C CA . PRO A 1 392 ? 2.255 -24.235 12.819 1.00 87.31 392 PRO A CA 1
ATOM 3106 C C . PRO A 1 392 ? 2.611 -22.746 12.807 1.00 87.31 392 PRO A C 1
ATOM 3108 O O . PRO A 1 392 ? 1.742 -21.925 12.542 1.00 87.31 392 PRO A O 1
ATOM 3111 N N . LYS A 1 393 ? 3.888 -22.413 13.034 1.00 87.56 393 LYS A N 1
ATOM 3112 C CA . LYS A 1 393 ? 4.391 -21.032 13.018 1.00 87.56 393 LYS A CA 1
ATOM 3113 C C . LYS A 1 393 ? 4.366 -20.408 11.631 1.00 87.56 393 LYS A C 1
ATOM 3115 O O . LYS A 1 393 ? 4.197 -19.210 11.498 1.00 87.56 393 LYS A O 1
ATOM 3120 N N . GLU A 1 394 ? 4.546 -21.225 10.603 1.00 87.19 394 GLU A N 1
ATOM 3121 C CA . GLU A 1 394 ? 4.487 -20.778 9.214 1.00 87.19 394 GLU A CA 1
ATOM 3122 C C . GLU A 1 394 ? 3.035 -20.742 8.722 1.00 87.19 394 GLU A C 1
ATOM 3124 O O . GLU A 1 394 ? 2.685 -19.877 7.930 1.00 87.19 394 GLU A O 1
ATOM 3129 N N . ILE A 1 395 ? 2.170 -21.625 9.239 1.00 92.12 395 ILE A N 1
ATOM 3130 C CA . ILE A 1 395 ? 0.731 -21.632 8.934 1.00 92.12 395 ILE A CA 1
ATOM 3131 C C . ILE A 1 395 ? 0.019 -20.437 9.579 1.00 92.12 395 ILE A C 1
ATOM 3133 O O . ILE A 1 395 ? -0.844 -19.850 8.933 1.00 92.12 395 ILE A O 1
ATOM 3137 N N . PHE A 1 396 ? 0.380 -20.056 10.809 1.00 94.69 396 PHE A N 1
ATOM 3138 C CA . PHE A 1 396 ? -0.195 -18.911 11.528 1.00 94.69 396 PHE A CA 1
ATOM 3139 C C . PHE A 1 396 ? 0.890 -17.922 11.999 1.00 94.69 396 PHE A C 1
ATOM 3141 O O . PHE A 1 396 ? 1.136 -17.807 13.202 1.00 94.69 396 PHE A O 1
ATOM 3148 N N . PRO A 1 397 ? 1.548 -17.177 11.091 1.00 94.88 397 PRO A N 1
ATOM 3149 C CA . PRO A 1 397 ? 2.704 -16.345 11.441 1.00 94.88 397 PRO A CA 1
ATOM 3150 C C . PRO A 1 397 ? 2.448 -15.319 12.543 1.00 94.88 397 PRO A C 1
ATOM 3152 O O . PRO A 1 397 ? 3.289 -15.129 13.418 1.00 94.88 397 PRO A O 1
ATOM 3155 N N . LEU A 1 398 ? 1.260 -14.707 12.576 1.00 95.50 398 LEU A N 1
ATOM 3156 C CA . LEU A 1 398 ? 0.938 -13.697 13.591 1.00 95.50 398 LEU A CA 1
ATOM 3157 C C . LEU A 1 398 ? 0.855 -14.243 15.021 1.00 95.50 398 LEU A C 1
ATOM 3159 O O . LEU A 1 398 ? 0.889 -13.456 15.964 1.00 95.50 398 LEU A O 1
ATOM 3163 N N . THR A 1 399 ? 0.784 -15.565 15.230 1.00 92.88 399 THR A N 1
ATOM 3164 C CA . THR A 1 399 ? 0.875 -16.121 16.594 1.00 92.88 399 THR A CA 1
ATOM 3165 C C . THR A 1 399 ? 2.276 -15.985 17.192 1.00 92.88 399 THR A C 1
ATOM 3167 O O . THR A 1 399 ? 2.442 -16.133 18.401 1.00 92.88 399 THR A O 1
ATOM 3170 N N . GLU A 1 400 ? 3.281 -15.685 16.363 1.00 95.56 400 GLU A N 1
ATOM 3171 C CA . GLU A 1 400 ? 4.668 -15.491 16.788 1.00 95.56 400 GLU A CA 1
ATOM 3172 C C . GLU A 1 400 ? 4.985 -14.057 17.226 1.00 95.56 400 GLU A C 1
ATOM 3174 O O . GLU A 1 400 ? 6.098 -13.829 17.698 1.00 95.56 400 GLU A O 1
ATOM 3179 N N . LEU A 1 401 ? 4.034 -13.117 17.126 1.00 97.06 401 LEU A N 1
ATOM 3180 C CA . LEU A 1 401 ? 4.170 -11.774 17.699 1.00 97.06 401 LEU A CA 1
ATOM 3181 C C . LEU A 1 401 ? 4.448 -11.851 19.210 1.00 97.06 401 LEU A C 1
ATOM 3183 O O . LEU A 1 401 ? 3.847 -12.670 19.915 1.00 97.06 401 LEU A O 1
ATOM 3187 N N . LYS A 1 402 ? 5.354 -10.994 19.696 1.00 97.06 402 LYS A N 1
ATOM 3188 C CA . LYS A 1 402 ? 5.832 -10.960 21.097 1.00 97.06 402 LYS A CA 1
ATOM 3189 C C . LYS A 1 402 ? 5.789 -9.569 21.725 1.00 97.06 402 LYS A C 1
ATOM 3191 O O . LYS A 1 402 ? 6.503 -9.309 22.693 1.00 97.06 402 LYS A O 1
ATOM 3196 N N . ASN A 1 403 ? 4.962 -8.672 21.194 1.00 96.31 403 ASN A N 1
ATOM 3197 C CA . ASN A 1 403 ? 4.713 -7.362 21.791 1.00 96.31 403 ASN A CA 1
ATOM 3198 C C . ASN A 1 403 ? 3.786 -7.489 23.024 1.00 96.31 403 ASN A C 1
ATOM 3200 O O . ASN A 1 403 ? 2.735 -6.859 23.107 1.00 96.31 403 ASN A O 1
ATOM 3204 N N . ASP A 1 404 ? 4.165 -8.358 23.966 1.00 92.44 404 ASP A N 1
ATOM 3205 C CA . ASP A 1 404 ? 3.366 -8.810 25.106 1.00 92.44 404 ASP A CA 1
ATOM 3206 C C . ASP A 1 404 ? 2.970 -7.637 26.027 1.00 92.44 404 ASP A C 1
ATOM 3208 O O . ASP A 1 404 ? 3.779 -7.150 26.814 1.00 92.44 404 ASP A O 1
ATOM 3212 N N . GLY A 1 405 ? 1.723 -7.171 25.934 1.00 93.31 405 GLY A N 1
ATOM 3213 C CA . GLY A 1 405 ? 1.199 -6.001 26.652 1.00 93.31 405 GLY A CA 1
ATOM 3214 C C . GLY A 1 405 ? 1.603 -4.646 26.054 1.00 93.31 405 GLY A C 1
ATOM 3215 O O . GLY A 1 405 ? 1.075 -3.621 26.472 1.00 93.31 405 GLY A O 1
ATOM 3216 N N . LYS A 1 406 ? 2.474 -4.637 25.040 1.00 96.12 406 LYS A N 1
ATOM 3217 C CA . LYS A 1 406 ? 2.903 -3.445 24.295 1.00 96.12 406 LYS A CA 1
ATOM 3218 C C . LYS A 1 406 ? 2.010 -3.248 23.075 1.00 96.12 406 LYS A C 1
ATOM 3220 O O . LYS A 1 406 ? 2.379 -3.613 21.955 1.00 96.12 406 LYS A O 1
ATOM 3225 N N . LEU A 1 407 ? 0.787 -2.800 23.327 1.00 96.50 407 LEU A N 1
ATOM 3226 C CA . LEU A 1 407 ? -0.321 -2.871 22.379 1.00 96.50 407 LEU A CA 1
ATOM 3227 C C . LEU A 1 407 ? -0.498 -1.533 21.631 1.00 96.50 407 LEU A C 1
ATOM 3229 O O . LEU A 1 407 ? -1.081 -0.616 22.201 1.00 96.50 407 LEU A O 1
ATOM 3233 N N . PRO A 1 408 ? -0.041 -1.410 20.373 1.00 97.50 408 PRO A N 1
ATOM 3234 C CA . PRO A 1 408 ? -0.215 -0.206 19.563 1.00 97.50 408 PRO A CA 1
ATOM 3235 C C . PRO A 1 408 ? -1.664 0.013 19.140 1.00 97.50 408 PRO A C 1
ATOM 3237 O O . PRO A 1 408 ? -2.440 -0.941 18.990 1.00 97.50 408 PRO A O 1
ATOM 3240 N N . VAL A 1 409 ? -1.979 1.258 18.795 1.00 98.38 409 VAL A N 1
ATOM 3241 C CA . VAL A 1 409 ? -3.049 1.572 17.844 1.00 98.38 409 VAL A CA 1
ATOM 3242 C C . VAL A 1 409 ? -2.538 1.292 16.433 1.00 98.38 409 VAL A C 1
ATOM 3244 O O . VAL A 1 409 ? -1.512 1.829 16.020 1.00 98.38 409 VAL A O 1
ATOM 3247 N N . LEU A 1 410 ? -3.243 0.440 15.692 1.00 98.62 410 LEU A N 1
ATOM 3248 C CA . LEU A 1 410 ? -2.898 0.087 14.318 1.00 98.62 410 LEU A CA 1
ATOM 3249 C C . LEU A 1 410 ? -3.795 0.837 13.333 1.00 98.62 410 LEU A C 1
ATOM 3251 O O . LEU A 1 410 ? -5.008 0.669 13.362 1.00 98.62 410 LEU A O 1
ATOM 3255 N N . VAL A 1 411 ? -3.195 1.583 12.414 1.00 98.62 411 VAL A N 1
ATOM 3256 C CA . VAL A 1 411 ? -3.830 2.010 11.165 1.00 98.62 411 VAL A CA 1
ATOM 3257 C C . VAL A 1 411 ? -3.364 1.064 10.062 1.00 98.62 411 VAL A C 1
ATOM 3259 O O . VAL A 1 411 ? -2.164 0.945 9.818 1.00 98.62 411 VAL A O 1
ATOM 3262 N N . LEU A 1 412 ? -4.300 0.357 9.433 1.00 98.00 412 LEU A N 1
ATOM 3263 C CA . LEU A 1 412 ? -4.037 -0.651 8.411 1.00 98.00 412 LEU A CA 1
ATOM 3264 C C . LEU A 1 412 ? -4.789 -0.285 7.130 1.00 98.00 412 LEU A C 1
ATOM 3266 O O . LEU A 1 412 ? -5.997 -0.510 7.030 1.00 98.00 412 LEU A O 1
ATOM 3270 N N . SER A 1 413 ? -4.068 0.291 6.168 1.00 95.81 413 SER A N 1
ATOM 3271 C CA . SER A 1 413 ? -4.618 0.636 4.857 1.00 95.81 413 SER A CA 1
ATOM 3272 C C . SER A 1 413 ? -4.473 -0.520 3.853 1.00 95.81 413 SER A C 1
ATOM 3274 O O . SER A 1 413 ? -3.986 -1.605 4.188 1.00 95.81 413 SER A O 1
ATOM 3276 N N . GLY A 1 414 ? -4.958 -0.305 2.630 1.00 94.19 414 GLY A N 1
ATOM 3277 C CA . GLY A 1 414 ? -5.071 -1.323 1.586 1.00 94.19 414 GLY A CA 1
ATOM 3278 C C . GLY A 1 414 ? -6.486 -1.889 1.480 1.00 94.19 414 GLY A C 1
ATOM 3279 O O . GLY A 1 414 ? -7.380 -1.499 2.221 1.00 94.19 414 GLY A O 1
ATOM 3280 N N . CYS A 1 415 ? -6.716 -2.801 0.538 1.00 94.31 415 CYS A N 1
ATOM 3281 C CA . CYS A 1 415 ? -8.050 -3.339 0.269 1.00 94.31 415 CYS A CA 1
ATOM 3282 C C . CYS A 1 415 ? -8.472 -4.391 1.315 1.00 94.31 415 CYS A C 1
ATOM 3284 O O . CYS A 1 415 ? -7.746 -5.346 1.583 1.00 94.31 415 CYS A O 1
ATOM 3286 N N . HIS A 1 416 ? -9.654 -4.236 1.915 1.00 95.75 416 HIS A N 1
ATOM 3287 C CA . HIS A 1 416 ? -10.343 -5.234 2.750 1.00 95.75 416 HIS A CA 1
ATOM 3288 C C . HIS A 1 416 ? -9.615 -5.804 3.997 1.00 95.75 416 HIS A C 1
ATOM 3290 O O . HIS A 1 416 ? -10.038 -6.863 4.484 1.00 95.75 416 HIS A O 1
ATOM 3296 N N . PRO A 1 417 ? -8.565 -5.198 4.596 1.00 96.81 417 PRO A N 1
ATOM 3297 C CA . PRO A 1 417 ? -7.864 -5.826 5.717 1.00 96.81 417 PRO A CA 1
ATOM 3298 C C . PRO A 1 417 ? -8.750 -5.990 6.966 1.00 96.81 417 PRO A C 1
ATOM 3300 O O . PRO A 1 417 ? -8.489 -6.858 7.809 1.00 96.81 417 PRO A O 1
ATOM 3303 N N . CYS A 1 418 ? -9.824 -5.203 7.086 1.00 96.06 418 CYS A N 1
ATOM 3304 C CA . CYS A 1 418 ? -10.786 -5.246 8.188 1.00 96.06 418 CYS A CA 1
ATOM 3305 C C . CYS A 1 418 ? -12.150 -5.837 7.787 1.00 96.06 418 CYS A C 1
ATOM 3307 O O . CYS A 1 418 ? -13.130 -5.664 8.511 1.00 96.06 418 CYS A O 1
ATOM 3309 N N . GLN A 1 419 ? -12.237 -6.560 6.663 1.00 93.38 419 GLN A N 1
ATOM 3310 C CA . GLN A 1 419 ? -13.493 -7.146 6.189 1.00 93.38 419 GLN A CA 1
ATOM 3311 C C . GLN A 1 419 ? -14.132 -8.097 7.221 1.00 93.38 419 GLN A C 1
ATOM 3313 O O . GLN A 1 419 ? -13.555 -9.108 7.625 1.00 93.38 419 GLN A O 1
ATOM 3318 N N . LEU A 1 420 ? -15.371 -7.804 7.624 1.00 89.62 420 LEU A N 1
ATOM 3319 C CA . LEU A 1 420 ? -16.051 -8.518 8.712 1.00 89.62 420 LEU A CA 1
ATOM 3320 C C . LEU A 1 420 ? -16.809 -9.775 8.263 1.00 89.62 420 LEU A C 1
ATOM 3322 O O . LEU A 1 420 ? -17.049 -10.670 9.075 1.00 89.62 420 LEU A O 1
ATOM 3326 N N . ASP A 1 421 ? -17.195 -9.867 6.992 1.00 86.44 421 ASP A N 1
ATOM 3327 C CA . ASP A 1 421 ? -18.030 -10.937 6.432 1.00 86.44 421 ASP A CA 1
ATOM 3328 C C . ASP A 1 421 ? -17.222 -12.058 5.740 1.00 86.44 421 ASP A C 1
ATOM 3330 O O . ASP A 1 421 ? -17.742 -12.812 4.906 1.00 86.44 421 ASP A O 1
ATOM 3334 N N . VAL A 1 422 ? -15.951 -12.218 6.114 1.00 87.25 422 VAL A N 1
ATOM 3335 C CA . VAL A 1 422 ? -15.088 -13.334 5.693 1.00 87.25 422 VAL A CA 1
ATOM 3336 C C . VAL A 1 422 ? -15.519 -14.671 6.301 1.00 87.25 422 VAL A C 1
ATOM 3338 O O . VAL A 1 422 ? -16.102 -14.745 7.388 1.00 87.25 422 VAL A O 1
ATOM 3341 N N . SER A 1 423 ? -15.257 -15.765 5.584 1.00 84.62 423 SER A N 1
ATOM 3342 C CA . SER A 1 423 ? -15.559 -17.109 6.073 1.00 84.62 423 SER A CA 1
ATOM 3343 C C . SER A 1 423 ? -14.847 -18.178 5.263 1.00 84.62 423 SER A C 1
ATOM 3345 O O . SER A 1 423 ? -14.889 -18.166 4.036 1.00 84.62 423 SER A O 1
ATOM 3347 N N . PHE A 1 424 ? -14.361 -19.224 5.934 1.00 83.88 424 PHE A N 1
ATOM 3348 C CA . PHE A 1 424 ? -13.867 -20.430 5.264 1.00 83.88 424 PHE A CA 1
ATOM 3349 C C . PHE A 1 424 ? -14.894 -21.057 4.297 1.00 83.88 424 PHE A C 1
ATOM 3351 O O . PHE A 1 424 ? -14.523 -21.644 3.280 1.00 83.88 424 PHE A O 1
ATOM 3358 N N . LEU A 1 425 ? -16.200 -20.888 4.555 1.00 83.06 425 LEU A N 1
ATOM 3359 C CA . LEU A 1 425 ? -17.261 -21.366 3.660 1.00 83.06 425 LEU A CA 1
ATOM 3360 C C . LEU A 1 425 ? -17.285 -20.651 2.302 1.00 83.06 425 LEU A C 1
ATOM 3362 O O . LEU A 1 425 ? -17.868 -21.198 1.364 1.00 83.06 425 LEU A O 1
ATOM 3366 N N . ARG A 1 426 ? -16.617 -19.498 2.155 1.00 84.12 426 ARG A N 1
ATOM 3367 C CA . ARG A 1 426 ? -16.493 -18.810 0.865 1.00 84.12 426 ARG A CA 1
ATOM 3368 C C . ARG A 1 426 ? -15.757 -19.648 -0.179 1.00 84.12 426 ARG A C 1
ATOM 3370 O O . ARG A 1 426 ? -16.074 -19.553 -1.359 1.00 84.12 426 ARG A O 1
ATOM 3377 N N . LEU A 1 427 ? -14.905 -20.599 0.223 1.00 86.31 427 LEU A N 1
ATOM 3378 C CA . LEU A 1 427 ? -14.357 -21.595 -0.715 1.00 86.31 427 LEU A CA 1
ATOM 3379 C C . LEU A 1 427 ? -15.442 -22.444 -1.388 1.00 86.31 427 LEU A C 1
ATOM 3381 O O . LEU A 1 427 ? -15.266 -22.869 -2.527 1.00 86.31 427 LEU A O 1
ATOM 3385 N N . LEU A 1 428 ? -16.557 -22.709 -0.702 1.00 85.44 428 LEU A N 1
ATOM 3386 C CA . LEU A 1 428 ? -17.662 -23.505 -1.239 1.00 85.44 428 LEU A CA 1
ATOM 3387 C C . LEU A 1 428 ? -18.623 -22.668 -2.089 1.00 85.44 428 LEU A C 1
ATOM 3389 O O . LEU A 1 428 ? -19.213 -23.207 -3.023 1.00 85.44 428 LEU A O 1
ATOM 3393 N N . THR A 1 429 ? -18.799 -21.383 -1.767 1.00 82.38 429 THR A N 1
ATOM 3394 C CA . THR A 1 429 ? -19.755 -20.498 -2.455 1.00 82.38 429 THR A CA 1
ATOM 3395 C C . THR A 1 429 ? -19.132 -19.714 -3.610 1.00 82.38 429 THR A C 1
ATOM 3397 O O . THR A 1 429 ? -19.794 -19.514 -4.621 1.00 82.38 429 THR A O 1
ATOM 3400 N N . GLU A 1 430 ? -17.865 -19.313 -3.492 1.00 85.31 430 GLU A N 1
ATOM 3401 C CA . GLU A 1 430 ? -17.145 -18.451 -4.449 1.00 85.31 430 GLU A CA 1
ATOM 3402 C C . GLU A 1 430 ? -15.966 -19.167 -5.135 1.00 85.31 430 GLU A C 1
ATOM 3404 O O . GLU A 1 430 ? -15.453 -18.716 -6.164 1.00 85.31 430 GLU A O 1
ATOM 3409 N N . GLY A 1 431 ? -15.519 -20.308 -4.600 1.00 88.56 431 GLY A N 1
ATOM 3410 C CA . GLY A 1 431 ? -14.489 -21.142 -5.218 1.00 88.56 431 GLY A CA 1
ATOM 3411 C C . GLY A 1 431 ? -13.154 -20.414 -5.394 1.00 88.56 431 GLY A C 1
ATOM 3412 O O . GLY A 1 431 ? -12.518 -20.007 -4.425 1.00 88.56 431 GLY A O 1
ATOM 3413 N N . LYS A 1 432 ? -12.707 -20.274 -6.649 1.00 87.19 432 LYS A N 1
ATOM 3414 C CA . LYS A 1 432 ? -11.430 -19.618 -6.979 1.00 87.19 432 LYS A CA 1
ATOM 3415 C C . LYS A 1 432 ? -11.410 -18.130 -6.627 1.00 87.19 432 LYS A C 1
ATOM 3417 O O . LYS A 1 432 ? -10.334 -17.621 -6.343 1.00 87.19 432 LYS A O 1
ATOM 3422 N N . MET A 1 433 ? -12.564 -17.460 -6.625 1.00 87.00 433 MET A N 1
ATOM 3423 C CA . MET A 1 433 ? -12.626 -16.038 -6.276 1.00 87.00 433 MET A CA 1
ATOM 3424 C C . MET A 1 433 ? -12.282 -15.824 -4.803 1.00 87.00 433 MET A C 1
ATOM 3426 O O . MET A 1 433 ? -11.499 -14.933 -4.499 1.00 87.00 433 MET A O 1
ATOM 3430 N N . ALA A 1 434 ? -12.737 -16.711 -3.910 1.00 87.31 434 ALA A N 1
ATOM 3431 C CA . ALA A 1 434 ? -12.360 -16.640 -2.501 1.00 87.31 434 ALA A CA 1
ATOM 3432 C C . ALA A 1 434 ? -10.844 -16.769 -2.297 1.00 87.31 434 ALA A C 1
ATOM 3434 O O . ALA A 1 434 ? -10.281 -16.059 -1.474 1.00 87.31 434 ALA A O 1
ATOM 3435 N N . LEU A 1 435 ? -10.171 -17.637 -3.067 1.00 88.06 435 LEU A N 1
ATOM 3436 C CA . LEU A 1 435 ? -8.708 -17.758 -3.029 1.00 88.06 435 LEU A CA 1
ATOM 3437 C C . LEU A 1 435 ? -8.011 -16.480 -3.502 1.00 88.06 435 LEU A C 1
ATOM 3439 O O . LEU A 1 435 ? -7.021 -16.081 -2.901 1.00 88.06 435 LEU A O 1
ATOM 3443 N N . TRP A 1 436 ? -8.51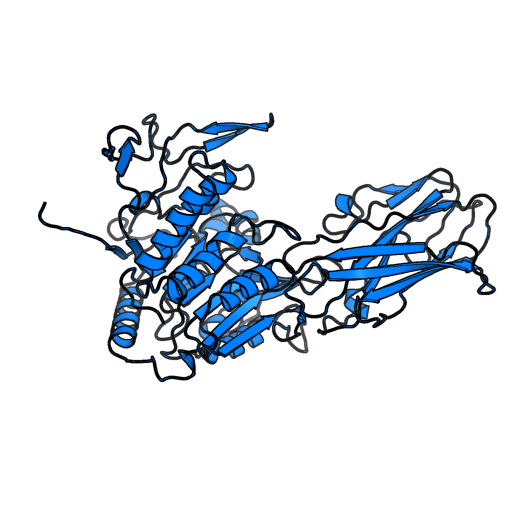9 -15.867 -4.573 1.00 85.88 436 TRP A N 1
ATOM 3444 C CA . TRP A 1 436 ? -7.927 -14.667 -5.160 1.00 85.88 436 TRP A CA 1
ATOM 3445 C C . TRP A 1 436 ? -8.088 -13.444 -4.250 1.00 85.88 436 TRP A C 1
ATOM 3447 O O . TRP A 1 436 ? -7.119 -12.731 -4.014 1.00 85.88 436 TRP A O 1
ATOM 3457 N N . TYR A 1 437 ? -9.272 -13.266 -3.663 1.00 88.75 437 TYR A N 1
ATOM 3458 C CA . TYR A 1 437 ? -9.559 -12.171 -2.736 1.00 88.75 437 TYR A CA 1
ATOM 3459 C C . TYR A 1 437 ? -9.179 -12.461 -1.279 1.00 88.75 437 TYR A C 1
ATOM 3461 O O . TYR A 1 437 ? -9.390 -11.611 -0.430 1.00 88.75 437 TYR A O 1
ATOM 3469 N N . GLY A 1 438 ? -8.680 -13.651 -0.933 1.00 91.44 438 GLY A N 1
ATOM 3470 C CA . GLY A 1 438 ? -8.331 -13.982 0.456 1.00 91.44 438 GLY A CA 1
ATOM 3471 C C . GLY A 1 438 ? -9.520 -14.043 1.432 1.00 91.44 438 GLY A C 1
ATOM 3472 O O . GLY A 1 438 ? -9.318 -14.062 2.642 1.00 91.44 438 GLY A O 1
ATOM 3473 N N . THR A 1 439 ? -10.765 -14.122 0.951 1.00 90.38 439 THR A N 1
ATOM 3474 C CA . THR A 1 439 ? -11.983 -14.051 1.790 1.00 90.38 439 THR A CA 1
ATOM 3475 C C . THR A 1 439 ? -12.295 -15.350 2.546 1.00 90.38 439 THR A C 1
ATOM 3477 O O . THR A 1 439 ? -13.207 -15.401 3.375 1.00 90.38 439 THR A O 1
ATOM 3480 N N . PHE A 1 440 ? -11.527 -16.416 2.291 1.00 89.75 440 PHE A N 1
ATOM 3481 C CA . PHE A 1 440 ? -11.675 -17.735 2.917 1.00 89.75 440 PHE A CA 1
ATOM 3482 C C . PHE A 1 440 ? -11.024 -17.877 4.298 1.00 89.75 440 PHE A C 1
ATOM 3484 O O . PHE A 1 440 ? -10.879 -18.990 4.813 1.00 89.75 440 PHE A O 1
ATOM 3491 N N . VAL A 1 441 ? -10.623 -16.768 4.905 1.00 89.38 441 VAL A N 1
ATOM 3492 C CA . VAL A 1 441 ? -10.116 -16.742 6.276 1.00 89.38 441 VAL A CA 1
ATOM 3493 C C . VAL A 1 441 ? -11.257 -16.767 7.288 1.00 89.38 441 VAL A C 1
ATOM 3495 O O . VAL A 1 441 ? -12.420 -16.506 6.971 1.00 89.38 441 VAL A O 1
ATOM 3498 N N . TRP A 1 442 ? -10.929 -17.123 8.528 1.00 85.69 442 TRP A N 1
ATOM 3499 C CA . TRP A 1 442 ? -11.883 -17.017 9.625 1.00 85.69 442 TRP A CA 1
ATOM 3500 C C . TRP A 1 442 ? -12.024 -15.565 10.034 1.00 85.69 442 TRP A C 1
ATOM 3502 O O . TRP A 1 442 ? -13.119 -15.030 9.964 1.00 85.69 442 TRP A O 1
ATOM 3512 N N . GLU A 1 443 ? -10.950 -14.929 10.466 1.00 90.25 443 GLU A N 1
ATOM 3513 C CA . GLU A 1 443 ? -10.917 -13.502 10.773 1.00 90.25 443 GLU A CA 1
ATOM 3514 C C . GLU A 1 443 ? -10.068 -12.787 9.728 1.00 90.25 443 GLU A C 1
ATOM 3516 O O . GLU A 1 443 ? -9.098 -13.376 9.240 1.00 90.25 443 GLU A O 1
ATOM 3521 N N . SER A 1 444 ? -10.413 -11.541 9.401 1.00 94.19 444 SER A N 1
ATOM 3522 C CA . SER A 1 444 ? -9.552 -10.697 8.576 1.00 94.19 444 SER A CA 1
ATOM 3523 C C . SER A 1 444 ? -8.276 -10.309 9.331 1.00 94.19 444 SER A C 1
ATOM 3525 O O . SER A 1 444 ? -8.175 -10.504 10.546 1.00 94.19 444 SER A O 1
ATOM 3527 N N . LEU A 1 445 ? -7.301 -9.753 8.618 1.00 96.94 445 LEU A N 1
ATOM 3528 C CA . LEU A 1 445 ? -5.991 -9.406 9.154 1.00 96.94 445 LEU A CA 1
ATOM 3529 C C . LEU A 1 445 ? -6.090 -8.433 10.337 1.00 96.94 445 LEU A C 1
ATOM 3531 O O . LEU A 1 445 ? -5.538 -8.710 11.404 1.00 96.94 445 LEU A O 1
ATOM 3535 N N . GLY A 1 446 ? -6.845 -7.342 10.174 1.00 96.81 446 GLY A N 1
ATOM 3536 C CA . GLY A 1 446 ? -7.062 -6.350 11.226 1.00 96.81 446 GLY A CA 1
ATOM 3537 C C . GLY A 1 446 ? -7.742 -6.954 12.452 1.00 96.81 446 GLY A C 1
ATOM 3538 O O . GLY A 1 446 ? -7.233 -6.835 13.563 1.00 96.81 446 GLY A O 1
ATOM 3539 N N . TRP A 1 447 ? -8.821 -7.717 12.250 1.00 95.12 447 TRP A N 1
ATOM 3540 C CA . TRP A 1 447 ? -9.512 -8.416 13.337 1.00 95.12 447 TRP A CA 1
ATOM 3541 C C . TRP A 1 447 ? -8.573 -9.375 14.078 1.00 95.12 447 TRP A C 1
ATOM 3543 O O . TRP A 1 447 ? -8.502 -9.341 15.311 1.00 95.12 447 TRP A O 1
ATOM 3553 N N . TRP A 1 448 ? -7.809 -10.196 13.357 1.00 95.38 448 TRP A N 1
ATOM 3554 C CA . TRP A 1 448 ? -6.860 -11.117 13.975 1.00 95.38 448 TRP A CA 1
ATOM 3555 C C . TRP A 1 448 ? -5.843 -10.371 14.845 1.00 95.38 448 TRP A C 1
ATOM 3557 O O . TRP A 1 448 ? -5.632 -10.756 15.992 1.00 95.38 448 TRP A O 1
ATOM 3567 N N . LEU A 1 449 ? -5.252 -9.281 14.346 1.00 97.00 449 LEU A N 1
ATOM 3568 C CA . LEU A 1 449 ? -4.283 -8.474 15.095 1.00 97.00 449 LEU A CA 1
ATOM 3569 C C . LEU A 1 449 ? -4.885 -7.841 16.355 1.00 97.00 449 LEU A C 1
ATOM 3571 O O . LEU A 1 449 ? -4.215 -7.810 17.388 1.00 97.00 449 LEU A O 1
ATOM 3575 N N . THR A 1 450 ? -6.139 -7.385 16.311 1.00 96.62 450 THR A N 1
ATOM 3576 C CA . THR A 1 450 ? -6.816 -6.811 17.482 1.00 96.62 450 THR A CA 1
ATOM 3577 C C . THR A 1 450 ? -7.130 -7.874 18.543 1.00 96.62 450 THR A C 1
ATOM 3579 O O . THR A 1 450 ? -6.918 -7.647 19.735 1.00 96.62 450 THR A O 1
ATOM 3582 N N . LYS A 1 451 ? -7.615 -9.058 18.141 1.00 93.62 451 LYS A N 1
ATOM 3583 C CA . LYS A 1 451 ? -8.158 -10.068 19.074 1.00 93.62 451 LYS A CA 1
ATOM 3584 C C . LYS A 1 451 ? -7.119 -10.961 19.754 1.00 93.62 451 LYS A C 1
ATOM 3586 O O . LYS A 1 451 ? -7.471 -11.712 20.665 1.00 93.62 451 LYS A O 1
ATOM 3591 N N . LEU A 1 452 ? -5.864 -10.937 19.301 1.00 94.19 452 LEU A N 1
ATOM 3592 C CA . LEU A 1 452 ? -4.787 -11.735 19.893 1.00 94.19 452 LEU A CA 1
ATOM 3593 C C . LEU A 1 452 ? -4.616 -11.428 21.389 1.00 94.19 452 LEU A C 1
ATOM 3595 O O . LEU A 1 452 ? -4.552 -10.266 21.787 1.00 94.19 452 LEU A O 1
ATOM 3599 N N . ASP A 1 453 ? -4.496 -12.477 22.207 1.00 93.94 453 ASP A N 1
ATOM 3600 C CA . ASP A 1 453 ? -4.344 -12.358 23.661 1.00 93.94 453 ASP A CA 1
ATOM 3601 C C . ASP A 1 453 ? -3.012 -11.697 24.042 1.00 93.94 453 ASP A C 1
ATOM 3603 O O . ASP A 1 453 ? -1.937 -12.165 23.647 1.00 93.94 453 ASP A O 1
ATOM 3607 N N . ASN A 1 454 ? -3.122 -10.604 24.803 1.00 93.25 454 ASN A N 1
ATOM 3608 C CA . ASN A 1 454 ? -2.035 -9.774 25.321 1.00 93.25 454 ASN A CA 1
ATOM 3609 C C . ASN A 1 454 ? -0.941 -9.402 24.297 1.00 93.25 454 ASN A C 1
ATOM 3611 O O . ASN A 1 454 ? 0.178 -9.110 24.691 1.00 93.25 454 ASN A O 1
ATOM 3615 N N . ARG A 1 455 ? -1.230 -9.409 22.993 1.00 95.69 455 ARG A N 1
ATOM 3616 C CA . ARG A 1 455 ? -0.295 -9.047 21.909 1.00 95.69 455 ARG A CA 1
ATOM 3617 C C . ARG A 1 455 ? -1.067 -8.506 20.704 1.00 95.69 455 ARG A C 1
ATOM 3619 O O . ARG A 1 455 ? -2.299 -8.447 20.742 1.00 95.69 455 ARG A O 1
ATOM 3626 N N . GLY A 1 456 ? -0.368 -8.167 19.622 1.00 96.94 456 GLY A N 1
ATOM 3627 C CA . GLY A 1 456 ? -0.994 -7.515 18.470 1.00 96.94 456 GLY A CA 1
ATOM 3628 C C . GLY A 1 456 ? -1.400 -6.088 18.833 1.00 96.94 456 GLY A C 1
ATOM 3629 O O . GLY A 1 456 ? -0.703 -5.458 19.616 1.00 96.94 456 GLY A O 1
ATOM 3630 N N . ALA A 1 457 ? -2.510 -5.581 18.310 1.00 97.38 457 ALA A N 1
ATOM 3631 C CA . ALA A 1 457 ? -2.938 -4.196 18.531 1.00 97.38 457 ALA A CA 1
ATOM 3632 C C . ALA A 1 457 ? -3.958 -4.068 19.680 1.00 97.38 457 ALA A C 1
ATOM 3634 O O . ALA A 1 457 ? -4.669 -5.033 19.980 1.00 97.38 457 ALA A O 1
ATOM 3635 N N . ILE A 1 458 ? -4.054 -2.894 20.321 1.00 97.50 458 ILE A N 1
ATOM 3636 C CA . ILE A 1 458 ? -5.158 -2.574 21.252 1.00 97.50 458 ILE A CA 1
ATOM 3637 C C . ILE A 1 458 ? -6.432 -2.205 20.484 1.00 97.50 458 ILE A C 1
ATOM 3639 O O . ILE A 1 458 ? -7.535 -2.573 20.888 1.00 97.50 458 ILE A O 1
ATOM 3643 N N . ALA A 1 459 ? -6.255 -1.535 19.346 1.00 98.00 459 ALA A N 1
ATOM 3644 C CA . ALA A 1 459 ? -7.302 -1.145 18.420 1.00 98.00 459 ALA A CA 1
ATOM 3645 C C . ALA A 1 459 ? -6.760 -1.133 16.984 1.00 98.00 459 ALA A C 1
ATOM 3647 O O . ALA A 1 459 ? -5.564 -0.925 16.766 1.00 98.00 459 ALA A O 1
ATOM 3648 N N . THR A 1 460 ? -7.628 -1.361 16.003 1.00 98.50 460 THR A N 1
ATOM 3649 C CA . THR A 1 460 ? -7.274 -1.346 14.582 1.00 98.50 460 THR A CA 1
ATOM 3650 C C . THR A 1 460 ? -8.275 -0.534 13.776 1.00 98.50 460 THR A C 1
ATOM 3652 O O . THR A 1 460 ? -9.471 -0.806 13.816 1.00 98.50 460 THR A O 1
ATOM 3655 N N . LEU A 1 461 ? -7.770 0.442 13.032 1.00 98.62 461 LEU A N 1
ATOM 3656 C CA . LEU A 1 461 ? -8.481 1.204 12.018 1.00 98.62 461 LEU A CA 1
ATOM 3657 C C . LEU A 1 461 ? -8.141 0.632 10.641 1.00 98.62 461 LEU A C 1
ATOM 3659 O O . LEU A 1 461 ? -6.978 0.331 10.374 1.00 98.62 461 LEU A O 1
ATOM 3663 N N . GLY A 1 462 ? -9.133 0.474 9.772 1.00 97.69 462 GLY A N 1
ATOM 3664 C CA . GLY A 1 462 ? -8.906 0.035 8.395 1.00 97.69 462 GLY A CA 1
ATOM 3665 C C . GLY A 1 462 ? -10.205 -0.107 7.606 1.00 97.69 462 GLY A C 1
ATOM 3666 O O . GLY A 1 462 ? -11.282 -0.074 8.211 1.00 97.69 462 GLY A O 1
ATOM 3667 N N . PRO A 1 463 ? -10.128 -0.289 6.280 1.00 97.19 463 PRO A N 1
ATOM 3668 C CA . PRO A 1 463 ? -11.306 -0.451 5.451 1.00 97.19 463 PRO A CA 1
ATOM 3669 C C . PRO A 1 463 ? -11.800 -1.905 5.456 1.00 97.19 463 PRO A C 1
ATOM 3671 O O . PRO A 1 463 ? -11.041 -2.878 5.572 1.00 97.19 463 PRO A O 1
ATOM 3674 N N . THR A 1 464 ? -13.109 -2.064 5.339 1.00 95.69 464 THR A N 1
ATOM 3675 C CA . THR A 1 464 ? -13.810 -3.338 5.154 1.00 95.69 464 THR A CA 1
ATOM 3676 C C . THR A 1 464 ? -13.993 -3.684 3.676 1.00 95.69 464 THR A C 1
ATOM 3678 O O . THR A 1 464 ? -14.241 -4.854 3.376 1.00 95.69 464 THR A O 1
ATOM 3681 N N . GLY A 1 465 ? -13.885 -2.681 2.799 1.00 94.38 465 GLY A N 1
ATOM 3682 C CA . GLY A 1 465 ? -14.053 -2.732 1.351 1.00 94.38 465 GLY A CA 1
ATOM 3683 C C . GLY A 1 465 ? -12.765 -2.425 0.581 1.00 94.38 465 GLY A C 1
ATOM 3684 O O . GLY A 1 465 ? -11.653 -2.467 1.123 1.00 94.38 465 GLY A O 1
ATOM 3685 N N . LEU A 1 466 ? -12.924 -2.160 -0.713 1.00 91.88 466 LEU A N 1
ATOM 3686 C CA . LEU A 1 466 ? -11.861 -1.830 -1.653 1.00 91.88 466 LEU A CA 1
ATOM 3687 C C . LEU A 1 466 ? -11.301 -0.423 -1.386 1.00 91.88 466 LEU A C 1
ATOM 3689 O O . LEU A 1 466 ? -11.765 0.557 -1.962 1.00 91.88 466 LEU A O 1
ATOM 3693 N N . GLY A 1 467 ? -10.239 -0.354 -0.582 1.00 88.06 467 GLY A N 1
ATOM 3694 C CA . GLY A 1 467 ? -9.532 0.889 -0.282 1.00 88.06 467 GLY A CA 1
ATOM 3695 C C . GLY A 1 467 ? -8.914 1.553 -1.512 1.00 88.06 467 GLY A C 1
ATOM 3696 O O . GLY A 1 467 ? -8.063 0.959 -2.179 1.00 88.06 467 GLY A O 1
ATOM 3697 N N . TYR A 1 468 ? -9.291 2.808 -1.770 1.00 89.88 468 TYR A N 1
ATOM 3698 C CA . TYR A 1 468 ? -8.724 3.617 -2.849 1.00 89.88 468 TYR A CA 1
ATOM 3699 C C . TYR A 1 468 ? -7.603 4.556 -2.374 1.00 89.88 468 TYR A C 1
ATOM 3701 O O . TYR A 1 468 ? -7.596 5.059 -1.246 1.00 89.88 468 TYR A O 1
ATOM 3709 N N . GLY A 1 469 ? -6.669 4.838 -3.283 1.00 89.56 469 GLY A N 1
ATOM 3710 C CA . GLY A 1 469 ? -5.567 5.779 -3.093 1.00 89.56 469 GLY A CA 1
ATOM 3711 C C . GLY A 1 469 ? -5.239 6.529 -4.384 1.00 89.56 469 GLY A C 1
ATOM 3712 O O . GLY A 1 469 ? -5.535 6.055 -5.484 1.00 89.56 469 GLY A O 1
ATOM 3713 N N . GLY A 1 470 ? -4.654 7.720 -4.249 1.00 89.06 470 GLY A N 1
ATOM 3714 C CA . GLY A 1 470 ? -4.100 8.456 -5.385 1.00 89.06 470 GLY A CA 1
ATOM 3715 C C . GLY A 1 470 ? -2.778 7.839 -5.855 1.00 89.06 470 GLY A C 1
ATOM 3716 O O . GLY A 1 470 ? -2.043 7.282 -5.049 1.00 89.06 470 GLY A O 1
ATOM 3717 N N . VAL A 1 471 ? -2.470 7.971 -7.146 1.00 89.38 471 VAL A N 1
ATOM 3718 C CA . VAL A 1 471 ? -1.214 7.491 -7.755 1.00 89.38 471 VAL A CA 1
ATOM 3719 C C . VAL A 1 471 ? -0.264 8.669 -7.981 1.00 89.38 471 VAL A C 1
ATOM 3721 O O . VAL A 1 471 ? -0.713 9.770 -8.329 1.00 89.38 471 VAL A O 1
ATOM 3724 N N . GLY A 1 472 ? 1.039 8.448 -7.813 1.00 89.25 472 GLY A N 1
ATOM 3725 C CA . GLY A 1 472 ? 2.071 9.460 -8.010 1.00 89.25 472 GLY A CA 1
ATOM 3726 C C . GLY A 1 472 ? 1.993 10.604 -6.991 1.00 89.25 472 GLY A C 1
ATOM 3727 O O . GLY A 1 472 ? 1.671 10.412 -5.818 1.00 89.25 472 GLY A O 1
ATOM 3728 N N . GLU A 1 473 ? 2.225 11.842 -7.440 1.00 87.38 473 GLU A N 1
ATOM 3729 C CA . GLU A 1 473 ? 2.232 13.045 -6.579 1.00 87.38 473 GLU A CA 1
ATOM 3730 C C . GLU A 1 473 ? 0.898 13.343 -5.861 1.00 87.38 473 GLU A C 1
ATOM 3732 O O . GLU A 1 473 ? 0.846 14.138 -4.917 1.00 87.38 473 GLU A O 1
ATOM 3737 N N . TRP A 1 474 ? -0.195 12.719 -6.305 1.00 89.19 474 TRP A N 1
ATOM 3738 C CA . TRP A 1 474 ? -1.542 12.921 -5.768 1.00 89.19 474 TRP A CA 1
ATOM 3739 C C . TRP A 1 474 ? -1.872 11.967 -4.615 1.00 89.19 474 TRP A C 1
ATOM 3741 O O . TRP A 1 474 ? -2.934 12.098 -4.008 1.00 89.19 474 TRP A O 1
ATOM 3751 N N . CYS A 1 475 ? -0.975 11.030 -4.281 1.00 90.56 475 CYS A N 1
ATOM 3752 C CA . CYS A 1 475 ? -1.222 9.966 -3.305 1.00 90.56 475 CYS A CA 1
ATOM 3753 C C . CYS A 1 475 ? -1.658 10.455 -1.923 1.00 90.56 475 CYS A C 1
ATOM 3755 O O . CYS A 1 475 ? -2.448 9.784 -1.273 1.00 90.56 475 CYS A O 1
ATOM 3757 N N . THR A 1 476 ? -1.226 11.642 -1.492 1.00 92.31 476 THR A N 1
ATOM 3758 C CA . THR A 1 476 ? -1.576 12.206 -0.176 1.00 92.31 476 THR A CA 1
ATOM 3759 C C . THR A 1 476 ? -2.646 13.302 -0.219 1.00 92.31 476 THR A C 1
ATOM 3761 O O . THR A 1 476 ? -2.878 13.977 0.791 1.00 92.31 476 THR A O 1
ATOM 3764 N N . GLN A 1 477 ? -3.267 13.528 -1.380 1.00 92.69 477 GLN A N 1
ATOM 3765 C CA . GLN A 1 477 ? -4.165 14.666 -1.617 1.00 92.69 477 GLN A CA 1
ATOM 3766 C C . GLN A 1 477 ? -5.654 14.315 -1.539 1.00 92.69 477 GLN A C 1
ATOM 3768 O O . GLN A 1 477 ? -6.473 15.223 -1.471 1.00 92.69 477 GLN A O 1
ATOM 3773 N N . GLY A 1 478 ? -6.004 13.031 -1.505 1.00 93.75 478 GLY A N 1
ATOM 3774 C CA . GLY A 1 478 ? -7.374 12.560 -1.310 1.00 93.75 478 GLY A CA 1
ATOM 3775 C C . GLY A 1 478 ? -7.405 11.092 -0.900 1.00 93.75 478 GLY A C 1
ATOM 3776 O O . GLY A 1 478 ? -6.353 10.465 -0.729 1.00 93.75 478 GLY A O 1
ATOM 3777 N N . LEU A 1 479 ? -8.612 10.547 -0.770 1.00 95.12 479 LEU A N 1
ATOM 3778 C CA . LEU A 1 479 ? -8.872 9.137 -0.475 1.00 95.12 479 LEU A CA 1
ATOM 3779 C C . LEU A 1 479 ? -8.121 8.668 0.789 1.00 95.12 479 LEU A C 1
ATOM 3781 O O . LEU A 1 479 ? -7.849 9.463 1.699 1.00 95.12 479 LEU A O 1
ATOM 3785 N N . GLY A 1 480 ? -7.748 7.387 0.860 1.00 94.38 480 GLY A N 1
ATOM 3786 C CA . GLY A 1 480 ? -7.027 6.837 2.011 1.00 94.38 480 GLY A CA 1
ATOM 3787 C C . GLY A 1 480 ? -5.719 7.573 2.327 1.00 94.38 480 GLY A C 1
ATOM 3788 O O . GLY A 1 480 ? -5.391 7.780 3.494 1.00 94.38 480 GLY A O 1
ATOM 3789 N N . GLY A 1 481 ? -4.980 8.035 1.315 1.00 94.19 481 GLY A N 1
ATOM 3790 C CA . GLY A 1 481 ? -3.696 8.704 1.536 1.00 94.19 481 GLY A CA 1
ATOM 3791 C C . GLY A 1 481 ? -3.802 10.115 2.131 1.00 94.19 481 GLY A C 1
ATOM 3792 O O . GLY A 1 481 ? -2.814 10.626 2.663 1.00 94.19 481 GLY A O 1
ATOM 3793 N N . TRP A 1 482 ? -4.988 10.734 2.113 1.00 96.75 482 TRP A N 1
ATOM 3794 C CA . TRP A 1 482 ? -5.283 11.928 2.913 1.00 96.75 482 TRP A CA 1
ATOM 3795 C C . TRP A 1 482 ? -5.907 11.569 4.266 1.00 96.75 482 TRP A C 1
ATOM 3797 O O . TRP A 1 482 ? -5.486 12.108 5.290 1.00 96.75 482 TRP A O 1
ATOM 3807 N N . LEU A 1 483 ? -6.864 10.633 4.281 1.00 97.81 483 LEU A N 1
ATOM 3808 C CA . LEU A 1 483 ? -7.646 10.284 5.471 1.00 97.81 483 LEU A CA 1
ATOM 3809 C C . LEU A 1 483 ? -6.800 9.662 6.588 1.00 97.81 483 LEU A C 1
ATOM 3811 O O . LEU A 1 483 ? -6.956 10.028 7.752 1.00 97.81 483 LEU A O 1
ATOM 3815 N N . TRP A 1 484 ? -5.894 8.736 6.264 1.00 97.56 484 TRP A N 1
ATOM 3816 C CA . TRP A 1 484 ? -5.100 8.055 7.289 1.00 97.56 484 TRP A CA 1
ATOM 3817 C C . TRP A 1 484 ? -4.126 8.993 8.015 1.00 97.56 484 TRP A C 1
ATOM 3819 O O . TRP A 1 484 ? -4.111 8.963 9.246 1.00 97.56 484 TRP A O 1
ATOM 3829 N N . PRO A 1 485 ? -3.352 9.864 7.332 1.00 97.75 485 PRO A N 1
ATOM 3830 C CA . PRO A 1 485 ? -2.552 10.881 8.016 1.00 97.75 485 PRO A CA 1
ATOM 3831 C C . PRO A 1 485 ? -3.370 11.842 8.885 1.00 97.75 485 PRO A C 1
ATOM 3833 O O . PRO A 1 485 ? -2.877 12.269 9.929 1.00 97.75 485 PRO A O 1
ATOM 3836 N N . GLU A 1 486 ? -4.609 12.159 8.496 1.00 98.44 486 GLU A N 1
ATOM 3837 C CA . GLU A 1 486 ? -5.469 13.066 9.264 1.00 98.44 486 GLU A CA 1
ATOM 3838 C C . GLU A 1 486 ? -5.761 12.539 10.677 1.00 98.44 486 GLU A C 1
ATOM 3840 O O . GLU A 1 486 ? -5.777 13.327 11.620 1.00 98.44 486 GLU A O 1
ATOM 3845 N N . PHE A 1 487 ? -5.872 11.218 10.865 1.00 98.56 487 PHE A N 1
ATOM 3846 C CA . PHE A 1 487 ? -6.002 10.612 12.198 1.00 98.56 487 PHE A CA 1
ATOM 3847 C C . PHE A 1 487 ? -4.844 10.983 13.132 1.00 98.56 487 PHE A C 1
ATOM 3849 O O . PHE A 1 487 ? -5.066 11.372 14.281 1.00 98.56 487 PHE A O 1
ATOM 3856 N N . PHE A 1 488 ? -3.610 10.918 12.634 1.00 98.38 488 PHE A N 1
ATOM 3857 C CA . PHE A 1 488 ? -2.419 11.253 13.415 1.00 98.38 488 PHE A CA 1
ATOM 3858 C C . PHE A 1 488 ? -2.339 12.754 13.717 1.00 98.38 488 PHE A C 1
ATOM 3860 O O . PHE A 1 488 ? -1.955 13.141 14.822 1.00 98.38 488 PHE A O 1
ATOM 3867 N N . ARG A 1 489 ? -2.779 13.599 12.775 1.00 98.38 489 ARG A N 1
ATOM 3868 C CA . ARG A 1 489 ? -2.906 15.047 12.986 1.00 98.38 489 ARG A CA 1
ATOM 3869 C C . ARG A 1 489 ? -3.942 15.381 14.059 1.00 98.38 489 ARG A C 1
ATOM 3871 O O . ARG A 1 489 ? -3.663 16.186 14.943 1.00 98.38 489 ARG A O 1
ATOM 3878 N N . GLN A 1 490 ? -5.111 14.738 14.009 1.00 98.44 490 GLN A N 1
ATOM 3879 C CA . GLN A 1 490 ? -6.163 14.893 15.015 1.00 98.44 490 GLN A CA 1
ATOM 3880 C C . GLN A 1 490 ? -5.689 14.472 16.405 1.00 98.44 490 GLN A C 1
ATOM 3882 O O . GLN A 1 490 ? -5.948 15.178 17.378 1.00 98.44 490 GLN A O 1
ATOM 3887 N N . TYR A 1 491 ? -4.971 13.353 16.498 1.00 97.75 491 TYR A N 1
ATOM 3888 C CA . TYR A 1 491 ? -4.386 12.901 17.755 1.00 97.75 491 TYR A CA 1
ATOM 3889 C C . TYR A 1 491 ? -3.396 13.932 18.323 1.00 97.75 491 TYR A C 1
ATOM 3891 O O . TYR A 1 491 ? -3.609 14.431 19.427 1.00 97.75 491 TYR A O 1
ATOM 3899 N N . ASN A 1 492 ? -2.353 14.297 17.570 1.00 96.94 492 ASN A N 1
ATOM 3900 C CA . ASN A 1 492 ? -1.248 15.079 18.125 1.00 96.94 492 ASN A CA 1
ATOM 3901 C C . ASN A 1 492 ? -1.449 16.604 18.056 1.00 96.94 492 ASN A C 1
ATOM 3903 O O . ASN A 1 492 ? -1.297 17.295 19.060 1.00 96.94 492 ASN A O 1
ATOM 3907 N N . GLU A 1 493 ? -1.765 17.161 16.884 1.00 97.56 493 GLU A N 1
ATOM 3908 C CA . GLU A 1 493 ? -1.828 18.622 16.713 1.00 97.56 493 GLU A CA 1
ATOM 3909 C C . GLU A 1 493 ? -3.092 19.230 17.331 1.00 97.56 493 GLU A C 1
ATOM 3911 O O . GLU A 1 493 ? -3.044 20.335 17.875 1.00 97.56 493 GLU A O 1
ATOM 3916 N N . GLU A 1 494 ? -4.215 18.507 17.267 1.00 97.81 494 GLU A N 1
ATOM 3917 C CA . GLU A 1 494 ? -5.500 18.940 17.838 1.00 97.81 494 GLU A CA 1
ATOM 3918 C C . GLU A 1 494 ? -5.744 18.393 19.257 1.00 97.81 494 GLU A C 1
ATOM 3920 O O . GLU A 1 494 ? -6.718 18.780 19.908 1.00 97.81 494 GLU A O 1
ATOM 3925 N N . GLY A 1 495 ? -4.867 17.512 19.757 1.00 96.38 495 GLY A N 1
ATOM 3926 C CA . GLY A 1 495 ? -4.931 16.964 21.115 1.00 96.38 495 GLY A CA 1
ATOM 3927 C C . GLY A 1 495 ? -6.116 16.026 21.365 1.00 96.38 495 GLY A C 1
ATOM 3928 O O . GLY A 1 495 ? -6.654 15.995 22.475 1.00 96.38 495 GLY A O 1
ATOM 3929 N N . LYS A 1 496 ? -6.576 15.288 20.345 1.00 96.75 496 LYS A N 1
ATOM 3930 C CA . LYS A 1 496 ? -7.655 14.298 20.496 1.00 96.75 496 LYS A CA 1
ATOM 3931 C C . LYS A 1 496 ? -7.090 12.966 20.968 1.00 96.75 496 LYS A C 1
ATOM 3933 O O . LYS A 1 496 ? -6.849 12.053 20.186 1.00 96.75 496 LYS A O 1
ATOM 3938 N N . GLU A 1 497 ? -6.933 12.852 22.277 1.00 94.19 497 GLU A N 1
ATOM 3939 C CA . GLU A 1 497 ? -6.351 11.676 22.934 1.00 94.19 497 GLU A CA 1
ATOM 3940 C C . GLU A 1 497 ? -7.319 10.484 23.030 1.00 94.19 497 GLU A C 1
ATOM 3942 O O . GLU A 1 497 ? -6.906 9.398 23.406 1.00 94.19 497 GLU A O 1
ATOM 3947 N N . VAL A 1 498 ? -8.606 10.631 22.693 1.00 97.44 498 VAL A N 1
ATOM 3948 C CA . VAL A 1 498 ? -9.563 9.508 22.671 1.00 97.44 498 VAL A CA 1
ATOM 3949 C C . VAL A 1 498 ? -9.728 8.996 21.244 1.00 97.44 498 VAL A C 1
ATOM 3951 O O . VAL A 1 498 ? -10.164 9.745 20.367 1.00 97.44 498 VAL A O 1
ATOM 3954 N N . ILE A 1 499 ? -9.452 7.708 21.006 1.00 98.19 499 ILE A N 1
ATOM 3955 C CA . ILE A 1 499 ? -9.392 7.137 19.647 1.00 98.19 499 ILE A CA 1
ATOM 3956 C C . ILE A 1 499 ? -10.670 7.350 18.838 1.00 98.19 499 ILE A C 1
ATOM 3958 O O . ILE A 1 499 ? -10.606 7.712 17.664 1.00 98.19 499 ILE A O 1
ATOM 3962 N N . GLY A 1 500 ? -11.836 7.154 19.457 1.00 98.19 500 GLY A N 1
ATOM 3963 C CA . GLY A 1 500 ? -13.116 7.318 18.782 1.00 98.19 500 GLY A CA 1
ATOM 3964 C C . GLY A 1 500 ? -13.372 8.770 18.386 1.00 98.19 500 GLY A C 1
ATOM 3965 O O . GLY A 1 500 ? -13.922 9.017 17.313 1.00 98.19 500 GLY A O 1
ATOM 3966 N N . GLU A 1 501 ? -12.922 9.724 19.204 1.00 97.94 501 GLU A N 1
ATOM 3967 C CA . GLU A 1 501 ? -13.026 11.151 18.903 1.00 97.94 501 GLU A CA 1
ATOM 3968 C C . GLU A 1 501 ? -12.076 11.556 17.772 1.00 97.94 501 GLU A C 1
ATOM 3970 O O . GLU A 1 501 ? -12.509 12.216 16.825 1.00 97.94 501 GLU A O 1
ATOM 3975 N N . ALA A 1 502 ? -10.805 11.146 17.847 1.00 98.38 502 ALA A N 1
ATOM 3976 C CA . ALA A 1 502 ? -9.813 11.406 16.805 1.00 98.38 502 ALA A CA 1
ATOM 3977 C C . ALA A 1 502 ? -10.265 10.831 15.456 1.00 98.38 502 ALA A C 1
ATOM 3979 O O . ALA A 1 502 ? -10.243 11.524 14.437 1.00 98.38 502 ALA A O 1
ATOM 3980 N N . TRP A 1 503 ? -10.755 9.589 15.460 1.00 98.06 503 TRP A N 1
ATOM 3981 C CA . TRP A 1 503 ? -11.229 8.920 14.256 1.00 98.06 503 TRP A CA 1
ATOM 3982 C C . TRP A 1 503 ? -12.485 9.572 13.668 1.00 98.06 503 TRP A C 1
ATOM 3984 O O . TRP A 1 503 ? -12.511 9.914 12.488 1.00 98.06 503 TRP A O 1
ATOM 3994 N N . THR A 1 504 ? -13.500 9.830 14.497 1.00 98.00 504 THR A N 1
ATOM 3995 C CA . THR A 1 504 ? -14.738 10.498 14.053 1.00 98.00 504 THR A CA 1
ATOM 3996 C C . THR A 1 504 ? -14.445 11.882 13.484 1.00 98.00 504 THR A C 1
ATOM 3998 O O . THR A 1 504 ? -14.996 12.261 12.454 1.00 98.00 504 THR A O 1
ATOM 4001 N N . GLN A 1 505 ? -13.544 12.639 14.118 1.00 98.19 505 GLN A N 1
ATOM 4002 C CA . GLN A 1 505 ? -13.159 13.941 13.591 1.00 98.19 505 GLN A CA 1
ATOM 4003 C C . GLN A 1 505 ? -12.418 13.829 12.256 1.00 98.19 505 GLN A C 1
ATOM 4005 O O . GLN A 1 505 ? -12.609 14.686 11.401 1.00 98.19 505 GLN A O 1
ATOM 4010 N N . SER A 1 506 ? -11.608 12.789 12.061 1.00 98.38 506 SER A N 1
ATOM 4011 C CA . SER A 1 506 ? -10.897 12.568 10.796 1.00 98.38 506 SER A CA 1
ATOM 4012 C C . SER A 1 506 ? -11.872 12.330 9.642 1.00 98.38 506 SER A C 1
ATOM 4014 O O . SER A 1 506 ? -11.739 12.961 8.595 1.00 98.38 506 SER A O 1
ATOM 4016 N N . LEU A 1 507 ? -12.905 11.505 9.862 1.00 97.75 507 LEU A N 1
ATOM 4017 C CA . LEU A 1 507 ? -13.998 11.307 8.901 1.00 97.75 507 LEU A CA 1
ATOM 4018 C C . LEU A 1 507 ? -14.745 12.616 8.619 1.00 97.75 507 LEU A C 1
ATOM 4020 O O . LEU A 1 507 ? -14.921 12.989 7.463 1.00 97.75 507 LEU A O 1
ATOM 4024 N N . ASN A 1 508 ? -15.110 13.361 9.665 1.00 97.06 508 ASN A N 1
ATOM 4025 C CA . ASN A 1 508 ? -15.778 14.654 9.511 1.00 97.06 508 ASN A CA 1
ATOM 4026 C C . ASN A 1 508 ? -14.931 15.650 8.713 1.00 97.06 508 ASN A C 1
ATOM 4028 O O . ASN A 1 508 ? -15.447 16.325 7.829 1.00 97.06 508 ASN A O 1
ATOM 4032 N N . ASN A 1 509 ? -13.627 15.730 8.986 1.00 97.88 509 ASN A N 1
ATOM 4033 C CA . ASN A 1 509 ? -12.726 16.616 8.257 1.00 97.88 509 ASN A CA 1
ATOM 4034 C C . ASN A 1 509 ? -12.617 16.217 6.784 1.00 97.88 509 ASN A C 1
ATOM 4036 O O . ASN A 1 509 ? -12.607 17.105 5.940 1.00 97.88 509 ASN A O 1
ATOM 4040 N N . TYR A 1 510 ? -12.610 14.918 6.470 1.00 97.62 510 TYR A N 1
ATOM 4041 C CA . TYR A 1 510 ? -12.674 14.445 5.086 1.00 97.62 510 TYR A CA 1
ATOM 4042 C C . TYR A 1 510 ? -13.958 14.918 4.395 1.00 97.62 510 TYR A C 1
ATOM 4044 O O . TYR A 1 510 ? -13.908 15.534 3.332 1.00 97.62 510 TYR A O 1
ATOM 4052 N N . ILE A 1 511 ? -15.113 14.697 5.030 1.00 95.56 511 ILE A N 1
ATOM 4053 C CA . ILE A 1 511 ? -16.419 15.115 4.503 1.00 95.56 511 ILE A CA 1
ATOM 4054 C C . ILE A 1 511 ? -16.465 16.636 4.301 1.00 95.56 511 ILE A C 1
ATOM 4056 O O . ILE A 1 511 ? -17.013 17.106 3.308 1.00 95.56 511 ILE A O 1
ATOM 4060 N N . PHE A 1 512 ? -15.878 17.428 5.201 1.00 95.12 512 PHE A N 1
ATOM 4061 C CA . PHE A 1 512 ? -15.850 18.887 5.067 1.00 95.12 512 PHE A CA 1
ATOM 4062 C C . PHE A 1 512 ? -14.858 19.395 4.017 1.00 95.12 512 PHE A C 1
ATOM 4064 O O . PHE A 1 512 ? -15.132 20.422 3.397 1.00 95.12 512 PHE A O 1
ATOM 4071 N N . GLU A 1 513 ? -13.734 18.707 3.822 1.00 96.06 513 GLU A N 1
ATOM 4072 C CA . GLU A 1 513 ? -12.712 19.085 2.841 1.00 96.06 513 GLU A CA 1
ATOM 4073 C C . GLU A 1 513 ? -13.164 18.771 1.408 1.00 96.06 513 GLU A C 1
ATOM 4075 O O . GLU A 1 513 ? -13.041 19.616 0.522 1.00 96.06 513 GLU A O 1
ATOM 4080 N N . PHE A 1 514 ? -13.724 17.577 1.184 1.00 94.94 514 PHE A N 1
ATOM 4081 C CA . PHE A 1 514 ? -14.098 17.096 -0.153 1.00 94.94 514 PHE A CA 1
ATOM 4082 C C . PHE A 1 514 ? -15.594 17.255 -0.467 1.00 94.94 514 PHE A C 1
ATOM 4084 O O . PHE A 1 514 ? -16.005 17.183 -1.626 1.00 94.94 514 PHE A O 1
ATOM 4091 N N . GLY A 1 515 ? -16.431 17.488 0.547 1.00 88.88 515 GLY A N 1
ATOM 4092 C CA . GLY A 1 515 ? -17.871 17.678 0.398 1.00 88.88 515 GLY A CA 1
ATOM 4093 C C . GLY A 1 515 ? -18.276 19.114 0.029 1.00 88.88 515 GLY A C 1
ATOM 4094 O O . GLY A 1 515 ? -17.462 19.930 -0.403 1.00 88.88 515 GLY A O 1
ATOM 4095 N N . PRO A 1 516 ? -19.572 19.464 0.149 1.00 77.56 516 PRO A N 1
ATOM 4096 C CA . PRO A 1 516 ? -20.686 18.644 0.646 1.00 77.56 516 PRO A CA 1
ATOM 4097 C C . PRO A 1 516 ? -21.220 17.619 -0.370 1.00 77.56 516 PRO A C 1
ATOM 4099 O O . PRO A 1 516 ? -22.068 16.807 -0.025 1.00 77.56 516 PRO A O 1
ATOM 4102 N N . ASN A 1 517 ? -20.757 17.659 -1.623 1.00 84.56 517 ASN A N 1
ATOM 4103 C CA . ASN A 1 517 ? -21.139 16.696 -2.657 1.00 84.56 517 ASN A CA 1
ATOM 4104 C C . ASN A 1 517 ? -19.954 15.777 -2.946 1.00 84.56 517 ASN A C 1
ATOM 4106 O O . ASN A 1 517 ? -19.258 15.979 -3.941 1.00 84.56 517 ASN A O 1
ATOM 4110 N N . LEU A 1 518 ? -19.727 14.806 -2.061 1.00 91.19 518 LEU A N 1
ATOM 4111 C CA . LEU A 1 518 ? -18.757 13.742 -2.310 1.00 91.19 518 LEU A CA 1
ATOM 4112 C C . LEU A 1 518 ? -19.146 12.984 -3.578 1.00 91.19 518 LEU A C 1
ATOM 4114 O O . LEU A 1 518 ? -20.337 12.783 -3.838 1.00 91.19 518 LEU A O 1
ATOM 4118 N N . ASP A 1 519 ? -18.156 12.573 -4.365 1.00 92.12 519 ASP A N 1
ATOM 4119 C CA . ASP A 1 519 ? -18.402 11.640 -5.457 1.00 92.12 519 ASP A CA 1
ATOM 4120 C C . ASP A 1 519 ? -18.563 10.198 -4.936 1.00 92.12 519 ASP A C 1
ATOM 4122 O O . ASP A 1 519 ? -18.580 9.945 -3.729 1.00 92.12 519 ASP A O 1
ATOM 4126 N N . LEU A 1 520 ? -18.742 9.245 -5.851 1.00 93.00 520 LEU A N 1
ATOM 4127 C CA . LEU A 1 520 ? -18.955 7.839 -5.506 1.00 93.00 520 LEU A CA 1
ATOM 4128 C C . LEU A 1 520 ? -17.742 7.232 -4.774 1.00 93.00 520 LEU A C 1
ATOM 4130 O O . LEU A 1 520 ? -17.924 6.464 -3.833 1.00 93.00 520 LEU A O 1
ATOM 4134 N N . ILE A 1 521 ? -16.516 7.585 -5.171 1.00 93.81 521 ILE A N 1
ATOM 4135 C CA . ILE A 1 521 ? -15.279 7.031 -4.600 1.00 93.81 521 ILE A CA 1
ATOM 4136 C C . ILE A 1 521 ? -14.958 7.698 -3.258 1.00 93.81 521 ILE A C 1
ATOM 4138 O O . ILE A 1 521 ? -14.550 7.023 -2.311 1.00 93.81 521 ILE A O 1
ATOM 4142 N N . ASP A 1 522 ? -15.197 9.002 -3.137 1.00 95.06 522 ASP A N 1
ATOM 4143 C CA . ASP A 1 522 ? -15.091 9.717 -1.865 1.00 95.06 522 ASP A CA 1
ATOM 4144 C C . ASP A 1 522 ? -16.115 9.208 -0.845 1.00 95.06 522 ASP A C 1
ATOM 4146 O O . ASP A 1 522 ? -15.768 8.954 0.306 1.00 95.06 522 ASP A O 1
ATOM 4150 N N . THR A 1 523 ? -17.366 9.002 -1.270 1.00 95.75 523 THR A N 1
ATOM 4151 C CA . THR A 1 523 ? -18.427 8.443 -0.414 1.00 95.75 523 THR A CA 1
ATOM 4152 C C . THR A 1 523 ? -18.030 7.069 0.106 1.00 95.75 523 THR A C 1
ATOM 4154 O O . THR A 1 523 ? -18.022 6.841 1.315 1.00 95.75 523 THR A O 1
ATOM 4157 N N . LYS A 1 524 ? -17.579 6.191 -0.796 1.00 95.56 524 LYS A N 1
ATOM 4158 C CA . LYS A 1 524 ? -17.057 4.874 -0.438 1.00 95.56 524 LYS A CA 1
ATOM 4159 C C . LYS A 1 524 ? -15.927 4.955 0.591 1.00 95.56 524 LYS A C 1
ATOM 4161 O O . LYS A 1 524 ? -15.955 4.219 1.574 1.00 95.56 524 LYS A O 1
ATOM 4166 N N . THR A 1 525 ? -14.960 5.851 0.377 1.00 95.88 525 THR A N 1
ATOM 4167 C CA . THR A 1 525 ? -13.797 6.031 1.265 1.00 95.88 525 THR A CA 1
ATOM 4168 C C . THR A 1 525 ? -14.227 6.315 2.704 1.00 95.88 525 THR A C 1
ATOM 4170 O O . THR A 1 525 ? -13.584 5.855 3.641 1.00 95.88 525 THR A O 1
ATOM 4173 N N . VAL A 1 526 ? -15.315 7.058 2.908 1.00 96.25 526 VAL A N 1
ATOM 4174 C CA . VAL A 1 526 ? -15.847 7.336 4.249 1.00 96.25 526 VAL A CA 1
ATOM 4175 C C . VAL A 1 526 ? -16.622 6.126 4.791 1.00 96.25 526 VAL A C 1
ATOM 4177 O O . VAL A 1 526 ? -16.428 5.725 5.940 1.00 96.25 526 VAL A O 1
ATOM 4180 N N . GLU A 1 527 ? -17.479 5.517 3.969 1.00 96.44 527 GLU A N 1
ATOM 4181 C CA . GLU A 1 527 ? -18.388 4.437 4.373 1.00 96.44 527 GLU A CA 1
ATOM 4182 C C . GLU A 1 527 ? -17.687 3.121 4.731 1.00 96.44 527 GLU A C 1
ATOM 4184 O O . GLU A 1 527 ? -18.183 2.372 5.576 1.00 96.44 527 GLU A O 1
ATOM 4189 N N . GLU A 1 528 ? -16.564 2.794 4.093 1.00 95.50 528 GLU A N 1
ATOM 4190 C CA . GLU A 1 528 ? -15.925 1.479 4.235 1.00 95.50 528 GLU A CA 1
ATOM 4191 C C . GLU A 1 528 ? -15.074 1.329 5.501 1.00 95.50 528 GLU A C 1
ATOM 4193 O O . GLU A 1 528 ? -14.520 0.263 5.759 1.00 95.50 528 GLU A O 1
ATOM 4198 N N . MET A 1 529 ? -14.933 2.374 6.309 1.00 96.12 529 MET A N 1
ATOM 4199 C CA . MET A 1 529 ? -13.975 2.371 7.408 1.00 96.12 529 MET A CA 1
ATOM 4200 C C . MET A 1 529 ? -14.555 1.800 8.704 1.00 96.12 529 MET A C 1
ATOM 4202 O O . MET A 1 529 ? -15.723 2.003 9.041 1.00 96.12 529 MET A O 1
ATOM 4206 N N . VAL A 1 530 ? -13.715 1.117 9.487 1.00 96.38 530 VAL A N 1
ATOM 4207 C CA . VAL A 1 530 ? -14.097 0.574 10.798 1.00 96.38 530 VAL A CA 1
ATOM 4208 C C . VAL A 1 530 ? -13.018 0.793 11.857 1.00 96.38 530 VAL A C 1
ATOM 4210 O O . VAL A 1 530 ? -11.823 0.733 11.571 1.00 96.38 530 VAL A O 1
ATOM 4213 N N . LEU A 1 531 ? -13.459 0.982 13.105 1.00 98.00 531 LEU A N 1
ATOM 4214 C CA . LEU A 1 531 ? -12.638 0.893 14.312 1.00 98.00 531 LEU A CA 1
ATOM 4215 C C . LEU A 1 531 ? -12.894 -0.443 15.025 1.00 98.00 531 LEU A C 1
ATOM 4217 O O . LEU A 1 531 ? -13.896 -0.626 15.718 1.00 98.00 531 LEU A O 1
ATOM 4221 N N . LEU A 1 532 ? -11.959 -1.380 14.894 1.00 97.38 532 LEU A N 1
ATOM 4222 C CA . LEU A 1 532 ? -11.916 -2.612 15.678 1.00 97.38 532 LEU A CA 1
ATOM 4223 C C . LEU A 1 532 ? -11.222 -2.324 17.013 1.00 97.38 532 LEU A C 1
ATOM 4225 O O . LEU A 1 532 ? -10.002 -2.394 17.120 1.00 97.38 532 LEU A O 1
ATOM 4229 N N . GLY A 1 533 ? -11.986 -1.948 18.031 1.00 96.69 533 GLY A N 1
ATOM 4230 C CA . GLY A 1 533 ? -11.468 -1.517 19.327 1.00 96.69 533 GLY A CA 1
ATOM 4231 C C . GLY A 1 533 ? -12.547 -0.857 20.177 1.00 96.69 533 GLY A C 1
ATOM 4232 O O . GLY A 1 533 ? -13.688 -0.706 19.743 1.00 96.69 533 GLY A O 1
ATOM 4233 N N . ASP A 1 534 ? -12.188 -0.486 21.404 1.00 97.62 534 ASP A N 1
ATOM 4234 C CA . ASP A 1 534 ? -13.055 0.329 22.255 1.00 97.62 534 ASP A CA 1
ATOM 4235 C C . ASP A 1 534 ? -12.900 1.814 21.855 1.00 97.62 534 ASP A C 1
ATOM 4237 O O . ASP A 1 534 ? -11.785 2.336 21.899 1.00 97.62 534 ASP A O 1
ATOM 4241 N N . PRO A 1 535 ? -13.980 2.508 21.440 1.00 97.69 535 PRO A N 1
ATOM 4242 C CA . PRO A 1 535 ? -13.901 3.893 20.967 1.00 97.69 535 PRO A CA 1
ATOM 4243 C C . PRO A 1 535 ? -13.602 4.907 22.081 1.00 97.69 535 PRO A C 1
ATOM 4245 O O . PRO A 1 535 ? -13.431 6.090 21.796 1.00 97.69 535 PRO A O 1
ATOM 4248 N N . THR A 1 536 ? -13.578 4.473 23.343 1.00 96.81 536 THR A N 1
ATOM 4249 C CA . THR A 1 536 ? -13.284 5.307 24.516 1.00 96.81 536 THR A CA 1
ATOM 4250 C C . THR A 1 536 ? -11.840 5.205 24.996 1.00 96.81 536 THR A C 1
ATOM 4252 O O . THR A 1 536 ? -11.493 5.894 25.951 1.00 96.81 536 THR A O 1
ATOM 4255 N N . LEU A 1 537 ? -11.005 4.395 24.330 1.00 96.12 537 LEU A N 1
ATOM 4256 C CA . LEU A 1 537 ? -9.595 4.248 24.685 1.00 96.12 537 LEU A CA 1
ATOM 4257 C C . LEU A 1 537 ? -8.858 5.578 24.594 1.00 96.12 537 LEU A C 1
ATOM 4259 O O . LEU A 1 537 ? -8.952 6.273 23.575 1.00 96.12 537 LEU A O 1
ATOM 4263 N N . THR A 1 538 ? -8.078 5.863 25.633 1.00 93.88 538 THR A N 1
ATOM 4264 C CA . THR A 1 538 ? -7.086 6.938 25.584 1.00 93.88 538 THR A CA 1
ATOM 4265 C C . THR A 1 538 ? -5.861 6.419 24.833 1.00 93.88 538 THR A C 1
ATOM 4267 O O . THR A 1 538 ? -5.362 5.334 25.124 1.00 93.88 538 THR A O 1
ATOM 4270 N N . ILE A 1 539 ? -5.405 7.135 23.816 1.00 91.56 539 ILE A N 1
ATOM 4271 C CA . ILE A 1 539 ? -4.321 6.725 22.924 1.00 91.56 539 ILE A CA 1
ATOM 4272 C C . ILE A 1 539 ? -3.146 7.675 23.028 1.00 91.56 539 ILE A C 1
ATOM 4274 O O . ILE A 1 539 ? -3.349 8.865 23.247 1.00 91.56 539 ILE A O 1
ATOM 4278 N N . GLY A 1 540 ? -1.954 7.102 22.822 1.00 65.12 540 GLY A N 1
ATOM 4279 C CA . GLY A 1 540 ? -0.668 7.761 23.035 1.00 65.12 540 GLY A CA 1
ATOM 4280 C C . GLY A 1 540 ? -0.629 8.529 24.345 1.00 65.12 540 GLY A C 1
ATOM 4281 O O . GLY A 1 540 ? -0.024 9.620 24.342 1.00 65.12 540 GLY A O 1
#

Radius of gyration: 25.9 Å; chains: 1; bounding box: 71×54×79 Å

Sequence (540 aa):
DESNIKSVLLVGGHRSFWGFNKPELQIPTRFVYLDDTGEPGFVSDLYYADIYEYDNETGTATFSSWDTDGDGKYGEWYYNPDGSSVKEDNVDLLPDVHLGRWACRTEEEAQNMVQKVMNYEQTDNTEEEWFNRMISLSGDDFQDQIMLNISWDTTGLQGTYTIHAESTNTIGQTGPEDTVTVEVDHTQESAVTFSEDDHLTTGLEYPHPPIAEITVPSDGNVLGNTNVYNENPPNAYIGYRWTPINYTDNVVYIRGKSYNPQPHTESGVDTVLKIWITDENENIVFGPILSNQSMYFEGEWATQKAMDFMPTEMEKIKLWTSMGTFRGSENDMQNGIANVVNDLSEGAGFWYIAGHANPMIYADHYPGIPGGRANGDIKGLTQFSPFAGLNPKEIFPLTELKNDGKLPVLVLSGCHPCQLDVSFLRLLTEGKMALWYGTFVWESLGWWLTKLDNRGAIATLGPTGLGYGGVGEWCTQGLGGWLWPEFFRQYNEEGKEVIGEAWTQSLNNYIFEFGPNLDLIDTKTVEEMVLLGDPTLTIG

pLDDT: mean 92.0, std 9.05, range [41.59, 98.69]

Foldseek 3Di:
DPDPAAEDEAEEAPADFPNDDDPPRHDDFAWAQQCPVVDRTFTFPLVVFQQWDADPPPRDTDGQPLQPPVPPHGQHKDQDPVRDIDGPGDGQSAGRHQYAYANDHDPVLVVLLVVLQVLLVVDDCVPPLQQLAEEEAFEAFDLPKDAQWDKDFCPPPFAKKKKKKWKAFPVGFIADIDIAIEGEEQVDDWFFAFDFACCVVCVLAADHAKDKFWGIRHHHTYLYNDWDWDCAGPLDDPCNRHPTFGQPPRMGITTIGIFRLADDADDWTWMWMWIFMADPVRDTPGDRDIDIMTFDRLSSNLLVLLVVLADPSRHYHYCYSNHCNQFADPVDGQESALSLLVVCLVAHLEYEYDHADFQFFDKHFRPSCGSHPVSGIHTHHGQADPPQPDPVCSGGVNLSRNVQSRAYEYEHEHFQQQARNAALCCCVVVNVVCVVRVSNDPGGNQSVQCSDRRGRHQKYKYFRGGFDADGDPCRCVAGPSVLVSQLSNLCRVVVPQQNSVSNSVSLVVLCVVCDPDHDSRSVNSSRGMHMHHGRRDGGD